Protein AF-A0A922ITF0-F1 (afdb_monomer_lite)

Radius of gyration: 29.19 Å; chains: 1; bounding box: 69×50×88 Å

Secondary structure (DSSP, 8-state):
---------------------HHHHHHHHHHHHHHHHHHT-HHHHHHHHHHHHHHHHTTSS------HHHHHHHHHHHHHHHHHHHHHHHHHHHHHHHHHHHHPPP-TT--GGG----BTTT--TT-TT-B--TT-SS-BBTT--EEE--TTS-TTSHHHHHHHHHGGGHHHHGGG-TT-S-EEEE-TTS-EEEESB-----SSS----GGGSGGG--SSTHHHHHHHHHHHHHHHT--TT-EE--EE---STT--S-EE---S-TTS----SS-EE--HHHHHHHHHHHHT----S---HHHHHHHHHHHHHHHHHSS-TTTTTT---EEEEEEE-TT----HHHHHHHHHT-TTEEEEEEEEES--TTHHHHHHHHHHHT-EEEEEE-TTSSTTT-TTS-S----------GGG--

Foldseek 3Di:
DDDDDDDDDDDDPPPPPVDDDVVNVVVVVVVVVVVVVQVVDPVSVVVVVVVVVVCVVVVVDDDDDDDPVVVVVVVVVVVVVLVVLQVVLQVQLLVVLLVLLQVDDQDPPDFLVPQDFAALQPDDLPPPQWDDDPLDLGTFRALGKHKYAAPPQDSGDSVNSSCSVSCRCVSVRVVVSVSDPKDWDQDPSQMIIIPRRHRADDPDRDRDTPCPALQNFDCFDLNLVVVLVVVLVVLVPDDQLDWDWDWDADADPVGPAIDTQAAPDPPDDDPDPAIDGSDPVVSVRSSNSSVRDGDHDDDDLLRHLVVVLVRLVCLLPDPPPPSNVPCQAAEAEARGEPPDDPDPSNLCSLQVRPPGYEYEYEYEGDDDPCQVVVQVSCVVSNYGYDYDYSPPRPCRPPVRNPDDDDDDDDRDNCNVVD

Sequence (418 aa):
MYSRFSIVILFGFVLSLSHLDVEGINNLQNAKQFFKNILHNTAKKSAFVNVYELELTRHSVSLEQFNLSSEVFNYAGRIGRIIKTMENSLKMLVSWTEEEVSKYSWNPKLKPDITKYNDLRELKLGDKRLVDTPGFHFKIMPNKSGVHLPVEVYNGDSTVFHTLRWTDVLDSIFPTEPNLHFTYFASLTGILRVYPAFPWRKQNVDMFDVRRRSWSGSMTGQSLKLANLSAQKLIEALDVDDYFTVAHFPGAKDHVAPMIVTANNESEPICFNSFVQATRRNKMRLFYDLSTLKARGYSDFPASLKFAYEMFRNLTGSERGDRGKELRNKILVLMTDNAFVFDESVLSQLKQQKSNITTFIYSLGEPVGAAYEHKMKACATNDYYQYLPTVGAVSNLMKGTGLMVSISMPVYNRTVSR

Organism: Schistosoma haematobium (NCBI:txid6185)

InterPro domains:
  IPR002035 von Willebrand factor, type A [PS50234] (216-407)
  IPR013608 VWA N-terminal [PF08399] (128-200)
  IPR036465 von Willebrand factor A-like domain superfamily [G3DSA:3.40.50.410] (215-400)
  IPR036465 von Willebrand factor A-like domain superfamily [SSF53300] (216-390)
  IPR051173 Voltage-dependent calcium channel subunit alpha-2/delta [PTHR10166] (132-414)

Structure (mmCIF, N/CA/C/O backbone):
data_AF-A0A922ITF0-F1
#
_entry.id   AF-A0A922ITF0-F1
#
loop_
_atom_site.group_PDB
_atom_site.id
_atom_site.type_symbol
_atom_site.label_atom_id
_atom_site.label_alt_id
_atom_site.label_comp_id
_atom_site.label_asym_id
_atom_site.label_entity_id
_atom_site.label_seq_id
_atom_site.pdbx_PDB_ins_code
_atom_site.Cartn_x
_atom_site.Cartn_y
_atom_site.Cartn_z
_atom_site.occupancy
_atom_site.B_iso_or_equiv
_atom_site.auth_seq_id
_atom_site.auth_comp_id
_atom_site.auth_asym_id
_atom_site.auth_atom_id
_atom_site.pdbx_PDB_model_num
ATOM 1 N N . MET A 1 1 ? -17.018 22.838 39.646 1.00 33.62 1 MET A N 1
ATOM 2 C CA . MET A 1 1 ? -17.256 21.382 39.755 1.00 33.62 1 MET A CA 1
ATOM 3 C C . MET A 1 1 ? -15.890 20.705 39.697 1.00 33.62 1 MET A C 1
ATOM 5 O O . MET A 1 1 ? -15.291 20.642 38.634 1.00 33.62 1 MET A O 1
ATOM 9 N N . TYR A 1 2 ? -15.321 20.369 40.858 1.00 31.31 2 TYR A N 1
ATOM 10 C CA . TYR A 1 2 ? -13.984 19.774 40.965 1.00 31.31 2 TYR A CA 1
ATOM 11 C C . TYR A 1 2 ? -14.045 18.304 40.531 1.00 31.31 2 TYR A C 1
ATOM 13 O O . TYR A 1 2 ? -14.678 17.495 41.207 1.00 31.31 2 TYR A O 1
ATOM 21 N N . SER A 1 3 ? -13.397 17.959 39.416 1.00 27.06 3 SER A N 1
ATOM 22 C CA . SER A 1 3 ? -13.215 16.562 39.010 1.00 27.06 3 SER A CA 1
ATOM 23 C C . SER A 1 3 ? -12.157 15.924 39.908 1.00 27.06 3 SER A C 1
ATOM 25 O O . SER A 1 3 ? -10.962 16.179 39.759 1.00 27.06 3 SER A O 1
ATOM 27 N N . ARG A 1 4 ? -12.603 15.134 40.889 1.00 26.62 4 ARG A N 1
ATOM 28 C CA . ARG A 1 4 ? -11.732 14.264 41.683 1.00 26.62 4 ARG A CA 1
ATOM 29 C C . ARG A 1 4 ? -11.349 13.067 40.816 1.00 26.62 4 ARG A C 1
ATOM 31 O O . ARG A 1 4 ? -12.192 12.221 40.537 1.00 26.62 4 ARG A O 1
ATOM 38 N N . PHE A 1 5 ? -10.090 12.995 40.401 1.00 24.55 5 PHE A N 1
ATOM 39 C CA . PHE A 1 5 ? -9.527 11.784 39.810 1.00 24.55 5 PHE A CA 1
ATOM 40 C C . PHE A 1 5 ? -9.002 10.882 40.928 1.00 24.55 5 PHE A C 1
ATOM 42 O O . PHE A 1 5 ? -8.185 11.309 41.742 1.00 24.55 5 PHE A O 1
ATOM 49 N N . SER A 1 6 ? -9.459 9.634 40.964 1.00 22.80 6 SER A N 1
ATOM 50 C CA . SER A 1 6 ? -8.854 8.577 41.773 1.00 22.80 6 SER A CA 1
ATOM 51 C C . SER A 1 6 ? -7.920 7.772 40.874 1.00 22.80 6 SER A C 1
ATOM 53 O O . SER A 1 6 ? -8.376 7.067 39.978 1.00 22.80 6 SER A O 1
ATOM 55 N N . ILE A 1 7 ? -6.612 7.917 41.087 1.00 26.48 7 ILE A N 1
ATOM 56 C CA . ILE A 1 7 ? -5.571 7.158 40.387 1.00 26.48 7 ILE A CA 1
ATOM 57 C C . ILE A 1 7 ? -5.140 6.005 41.294 1.00 26.48 7 ILE A C 1
ATOM 59 O O . ILE A 1 7 ? -4.755 6.222 42.441 1.00 26.48 7 ILE A O 1
ATOM 63 N N . VAL A 1 8 ? -5.176 4.782 40.766 1.00 22.44 8 VAL A N 1
ATOM 64 C CA . VAL A 1 8 ? -4.516 3.619 41.367 1.00 22.44 8 VAL A CA 1
ATOM 65 C C . VAL A 1 8 ? -3.136 3.504 40.724 1.00 22.44 8 VAL A C 1
ATOM 67 O O . VAL A 1 8 ? -3.029 3.205 39.537 1.00 22.44 8 VAL A O 1
ATOM 70 N N . ILE A 1 9 ? -2.080 3.772 41.493 1.00 28.66 9 ILE A N 1
ATOM 71 C CA . ILE A 1 9 ? -0.692 3.582 41.057 1.00 28.66 9 ILE A CA 1
ATOM 72 C C . ILE A 1 9 ? -0.258 2.179 41.491 1.00 28.66 9 ILE A C 1
ATOM 74 O O . ILE A 1 9 ? -0.107 1.906 42.681 1.00 28.66 9 ILE A O 1
ATOM 78 N N . LEU A 1 10 ? -0.070 1.283 40.523 1.00 24.72 10 LEU A N 1
ATOM 79 C CA . LEU A 1 10 ? 0.591 -0.005 40.728 1.00 24.72 10 LEU A CA 1
ATOM 80 C C . LEU A 1 10 ? 2.107 0.207 40.634 1.00 24.72 10 LEU A C 1
ATOM 82 O O . LEU A 1 10 ? 2.616 0.539 39.566 1.00 24.72 10 LEU A O 1
ATOM 86 N N . PHE A 1 11 ? 2.838 0.001 41.732 1.00 29.38 11 PHE A N 1
ATOM 87 C CA . PHE A 1 11 ? 4.298 -0.094 41.683 1.00 29.38 11 PHE A CA 1
ATOM 88 C C . PHE A 1 11 ? 4.696 -1.440 41.069 1.00 29.38 11 PHE A C 1
ATOM 90 O O . PHE A 1 11 ? 4.536 -2.492 41.687 1.00 29.38 11 PHE A O 1
ATOM 97 N N . GLY A 1 12 ? 5.224 -1.408 39.848 1.00 28.02 12 GLY A N 1
ATOM 98 C CA . GLY A 1 12 ? 6.052 -2.482 39.314 1.00 28.02 12 GLY A CA 1
ATOM 99 C C . GLY A 1 12 ? 7.517 -2.134 39.550 1.00 28.02 12 GLY A C 1
ATOM 100 O O . GLY A 1 12 ? 7.983 -1.116 39.047 1.00 28.02 12 GLY A O 1
ATOM 101 N N . PHE A 1 13 ? 8.251 -2.963 40.294 1.00 29.94 13 PHE A N 1
ATOM 102 C CA . PHE A 1 13 ? 9.713 -2.929 40.253 1.00 29.94 13 PHE A CA 1
ATOM 103 C C . PHE A 1 13 ? 10.143 -3.332 38.840 1.00 29.94 13 PHE A C 1
ATOM 105 O O . PHE A 1 13 ? 10.122 -4.512 38.491 1.00 29.94 13 PHE A O 1
ATOM 112 N N . VAL A 1 14 ? 10.505 -2.357 38.009 1.00 31.58 14 VAL A N 1
ATOM 113 C CA . VAL A 1 14 ? 11.222 -2.627 36.764 1.00 31.58 14 VAL A CA 1
ATOM 114 C C . VAL A 1 14 ? 12.692 -2.750 37.138 1.00 31.58 14 VAL A C 1
ATOM 116 O O . VAL A 1 14 ? 13.428 -1.769 37.164 1.00 31.58 14 VAL A O 1
ATOM 119 N N . LEU A 1 15 ? 13.123 -3.969 37.464 1.00 32.25 15 LEU A N 1
ATOM 120 C CA . LEU A 1 15 ? 14.534 -4.305 37.319 1.00 32.25 15 LEU A CA 1
ATOM 121 C C . LEU A 1 15 ? 14.836 -4.191 35.825 1.00 32.25 15 LEU A C 1
ATOM 123 O O . LEU A 1 15 ? 14.267 -4.929 35.020 1.00 32.25 15 LEU A O 1
ATOM 127 N N . SER A 1 16 ? 15.671 -3.221 35.458 1.00 29.27 16 SER A N 1
ATOM 128 C CA . SER A 1 16 ? 16.221 -3.084 34.112 1.00 29.27 16 SER A CA 1
ATOM 129 C C . SER A 1 16 ? 16.938 -4.384 33.735 1.00 29.27 16 SER A C 1
ATOM 131 O O . SER A 1 16 ? 18.102 -4.585 34.067 1.00 29.27 16 SER A O 1
ATOM 133 N N . LEU A 1 17 ? 16.227 -5.278 33.056 1.00 34.56 17 LEU A N 1
ATOM 134 C CA . LEU A 1 17 ? 16.750 -6.509 32.477 1.00 34.56 17 LEU A CA 1
ATOM 135 C C . LEU A 1 17 ? 16.783 -6.313 30.965 1.00 34.56 17 LEU A C 1
ATOM 137 O O . LEU A 1 17 ? 15.893 -6.744 30.238 1.00 34.56 17 LEU A O 1
ATOM 141 N N . SER A 1 18 ? 17.808 -5.608 30.497 1.00 29.61 18 SER A N 1
ATOM 142 C CA . SER A 1 18 ? 18.040 -5.320 29.079 1.00 29.61 18 SER A CA 1
ATOM 143 C C . SER A 1 18 ? 18.522 -6.528 28.260 1.00 29.61 18 SER A C 1
ATOM 145 O O . SER A 1 18 ? 18.831 -6.364 27.087 1.00 29.61 18 SER A O 1
ATOM 147 N N . HIS A 1 19 ? 18.522 -7.743 28.813 1.00 37.09 19 HIS A N 1
ATOM 148 C CA . HIS A 1 19 ? 18.732 -8.989 28.074 1.00 37.09 19 HIS A CA 1
ATOM 149 C C . HIS A 1 19 ? 17.985 -10.132 28.769 1.00 37.09 19 HIS A C 1
ATOM 151 O O . HIS A 1 19 ? 18.370 -10.550 29.858 1.00 37.09 19 HIS A O 1
ATOM 157 N N . LEU A 1 20 ? 16.916 -10.649 28.159 1.00 31.53 20 LEU A N 1
ATOM 158 C CA . LEU A 1 20 ? 16.281 -11.892 28.604 1.00 31.53 20 LEU A CA 1
ATOM 159 C C . LEU A 1 20 ? 16.234 -12.873 27.430 1.00 31.53 20 LEU A C 1
ATOM 161 O O . LEU A 1 20 ? 15.330 -12.822 26.599 1.00 31.53 20 LEU A O 1
ATOM 165 N N . ASP A 1 21 ? 17.221 -13.767 27.404 1.00 39.00 21 ASP A N 1
ATOM 166 C CA . ASP A 1 21 ? 17.110 -15.092 26.790 1.00 39.00 21 ASP A CA 1
ATOM 167 C C . ASP A 1 21 ? 16.153 -15.984 27.610 1.00 39.00 21 ASP A C 1
ATOM 169 O O . ASP A 1 21 ? 15.604 -15.569 28.633 1.00 39.00 21 ASP A O 1
ATOM 173 N N . VAL A 1 22 ? 15.949 -17.234 27.182 1.00 42.09 22 VAL A N 1
ATOM 174 C CA . VAL A 1 22 ? 15.086 -18.242 27.837 1.00 42.09 22 VAL A CA 1
ATOM 175 C C . VAL A 1 22 ? 15.383 -18.408 29.345 1.00 42.09 22 VAL A C 1
ATOM 177 O O . VAL A 1 22 ? 14.461 -18.631 30.131 1.00 42.09 22 VAL A O 1
ATOM 180 N N . GLU A 1 23 ? 16.630 -18.207 29.787 1.00 44.50 23 GLU A N 1
ATOM 181 C CA . GLU A 1 23 ? 17.010 -18.173 31.214 1.00 44.50 23 GLU A CA 1
ATOM 182 C C . GLU A 1 23 ? 16.363 -17.018 31.994 1.00 44.50 23 GLU A C 1
ATOM 184 O O . GLU A 1 23 ? 16.032 -17.141 33.174 1.00 44.50 23 GLU A O 1
ATOM 189 N N . GLY A 1 24 ? 16.110 -15.902 31.321 1.00 44.53 24 GLY A N 1
ATOM 190 C CA . GLY A 1 24 ? 15.477 -14.719 31.869 1.00 44.53 24 GLY A CA 1
ATOM 191 C C . GLY A 1 24 ? 14.025 -14.919 32.302 1.00 44.53 24 GLY A C 1
ATOM 192 O O . GLY A 1 24 ? 13.599 -14.392 33.331 1.00 44.53 24 GLY A O 1
ATOM 193 N N . ILE A 1 25 ? 13.268 -15.727 31.556 1.00 45.41 25 ILE A N 1
ATOM 194 C CA . ILE A 1 25 ? 11.875 -16.066 31.885 1.00 45.41 25 ILE A CA 1
ATOM 195 C C . ILE A 1 25 ? 11.827 -16.958 33.133 1.00 45.41 25 ILE A C 1
ATOM 197 O O . ILE A 1 25 ? 10.998 -16.730 34.019 1.00 45.41 25 ILE A O 1
ATOM 201 N N . ASN A 1 26 ? 12.755 -17.914 33.245 1.00 50.91 26 ASN A N 1
ATOM 202 C CA . ASN A 1 26 ? 12.909 -18.745 34.440 1.00 50.91 26 ASN A CA 1
ATOM 203 C C . ASN A 1 26 ? 13.316 -17.899 35.654 1.00 50.91 26 ASN A C 1
ATOM 205 O O . ASN A 1 26 ? 12.742 -18.053 36.730 1.00 50.91 26 ASN A O 1
ATOM 209 N N . ASN A 1 27 ? 14.220 -16.932 35.479 1.00 52.28 27 ASN A N 1
ATOM 210 C CA . ASN A 1 27 ? 14.592 -15.988 36.534 1.00 52.28 27 ASN A CA 1
ATOM 211 C C . ASN A 1 27 ? 13.425 -15.093 36.970 1.00 52.28 27 ASN A C 1
ATOM 213 O O . ASN A 1 27 ? 13.266 -14.842 38.164 1.00 52.28 27 ASN A O 1
ATOM 217 N N . LEU A 1 28 ? 12.559 -14.669 36.047 1.00 51.00 28 LEU A N 1
ATOM 218 C CA . LEU A 1 28 ? 11.368 -13.881 36.372 1.00 51.00 28 LEU A CA 1
ATOM 219 C C . LEU A 1 28 ? 10.334 -14.703 37.158 1.00 51.00 28 LEU A C 1
ATOM 221 O O . LEU A 1 28 ? 9.735 -14.209 38.115 1.00 51.00 28 LEU A O 1
ATOM 225 N N . GLN A 1 29 ? 10.133 -15.969 36.778 1.00 59.84 29 GLN A N 1
ATOM 226 C CA . GLN A 1 29 ? 9.274 -16.897 37.518 1.00 59.84 29 GLN A CA 1
ATOM 227 C C . GLN A 1 29 ? 9.842 -17.203 38.909 1.00 59.84 29 GLN A C 1
ATOM 229 O O . GLN A 1 29 ? 9.097 -17.165 39.890 1.00 59.84 29 GLN A O 1
ATOM 234 N N . ASN A 1 30 ? 11.157 -17.406 39.014 1.00 62.47 30 ASN A N 1
ATOM 235 C CA . ASN A 1 30 ? 11.858 -17.614 40.280 1.00 62.47 30 ASN A CA 1
ATOM 236 C C . ASN A 1 30 ? 11.772 -16.379 41.184 1.00 62.47 30 ASN A C 1
ATOM 238 O O . ASN A 1 30 ? 11.460 -16.511 42.366 1.00 62.47 30 ASN A O 1
ATOM 242 N N . ALA A 1 31 ? 11.951 -15.176 40.634 1.00 60.47 31 ALA A N 1
ATOM 243 C CA . ALA A 1 31 ? 11.792 -13.921 41.362 1.00 60.47 31 ALA A CA 1
ATOM 244 C C . ALA A 1 31 ? 10.346 -13.729 41.838 1.00 60.47 31 ALA A C 1
ATOM 246 O O . ALA A 1 31 ? 10.104 -13.410 43.002 1.00 60.47 31 ALA A O 1
ATOM 247 N N . LYS A 1 32 ? 9.360 -13.998 40.974 1.00 66.00 32 LYS A N 1
ATOM 248 C CA . LYS A 1 32 ? 7.939 -13.954 41.340 1.00 66.00 32 LYS A CA 1
ATOM 249 C C . LYS A 1 32 ? 7.630 -14.912 42.490 1.00 66.00 32 LYS A C 1
ATOM 251 O O . LYS A 1 32 ? 6.932 -14.530 43.428 1.00 66.00 32 LYS A O 1
ATOM 256 N N . GLN A 1 33 ? 8.162 -16.131 42.442 1.00 71.62 33 GLN A N 1
ATOM 257 C CA . GLN A 1 33 ? 7.977 -17.129 43.492 1.00 71.62 33 GLN A CA 1
ATOM 258 C C . GLN A 1 33 ? 8.693 -16.730 44.793 1.00 71.62 33 GLN A C 1
ATOM 260 O O . GLN A 1 33 ? 8.125 -16.863 45.877 1.00 71.62 33 GLN A O 1
ATOM 265 N N . PHE A 1 34 ? 9.899 -16.174 44.689 1.00 71.75 34 PHE A N 1
ATOM 266 C CA . PHE A 1 34 ? 10.679 -15.640 45.804 1.00 71.75 34 PHE A CA 1
ATOM 267 C C . PHE A 1 34 ? 9.934 -14.517 46.535 1.00 71.75 34 PHE A C 1
ATOM 269 O O . PHE A 1 34 ? 9.692 -14.617 47.739 1.00 71.75 34 PHE A O 1
ATOM 276 N N . PHE A 1 35 ? 9.474 -13.492 45.812 1.00 71.62 35 PHE A N 1
ATOM 277 C CA . PHE A 1 35 ? 8.723 -12.388 46.411 1.00 71.62 35 PHE A CA 1
ATOM 278 C C . PHE A 1 35 ? 7.369 -12.838 46.955 1.00 71.62 35 PHE A C 1
ATOM 280 O O . PHE A 1 35 ? 6.969 -12.392 48.028 1.00 71.62 35 PHE A O 1
ATOM 287 N N . LYS A 1 36 ? 6.690 -13.778 46.287 1.00 75.75 36 LYS A N 1
ATOM 288 C CA . LYS A 1 36 ? 5.457 -14.382 46.809 1.00 75.75 36 LYS A CA 1
ATOM 289 C C . LYS A 1 36 ? 5.698 -15.073 48.157 1.00 75.75 36 LYS A C 1
ATOM 291 O O . LYS A 1 36 ? 4.909 -14.885 49.076 1.00 75.75 36 LYS A O 1
ATOM 296 N N . ASN A 1 37 ? 6.805 -15.801 48.307 1.00 77.38 37 ASN A N 1
ATOM 297 C CA . ASN A 1 37 ? 7.174 -16.474 49.558 1.00 77.38 37 ASN A CA 1
ATOM 298 C C . ASN A 1 37 ? 7.566 -15.500 50.684 1.00 77.38 37 ASN A C 1
ATOM 300 O O . ASN A 1 37 ? 7.307 -15.785 51.854 1.00 77.38 37 ASN A O 1
ATOM 304 N N . ILE A 1 38 ? 8.188 -14.366 50.350 1.00 74.62 38 ILE A N 1
ATOM 305 C CA . ILE A 1 38 ? 8.558 -13.325 51.324 1.00 74.62 38 ILE A CA 1
ATOM 306 C C . ILE A 1 38 ? 7.328 -12.544 51.787 1.00 74.62 38 ILE A C 1
ATOM 308 O O . ILE A 1 38 ? 7.140 -12.351 52.986 1.00 74.62 38 ILE A O 1
ATOM 312 N N . LEU A 1 39 ? 6.471 -12.125 50.855 1.00 73.38 39 LEU A N 1
ATOM 313 C CA . LEU A 1 39 ? 5.319 -11.266 51.144 1.00 73.38 39 LEU A CA 1
ATOM 314 C C . LEU A 1 39 ? 4.189 -11.995 51.886 1.00 73.38 39 LEU A C 1
ATOM 316 O O . LEU A 1 39 ? 3.387 -11.340 52.546 1.00 73.38 39 LEU A O 1
ATOM 320 N N . HIS A 1 40 ? 4.135 -13.329 51.812 1.00 78.19 40 HIS A N 1
ATOM 321 C CA . HIS A 1 40 ? 3.117 -14.140 52.489 1.00 78.19 40 HIS A CA 1
ATOM 322 C C . HIS A 1 40 ? 3.389 -14.343 53.995 1.00 78.19 40 HIS A C 1
ATOM 324 O O . HIS A 1 40 ? 2.491 -14.747 54.734 1.00 78.19 40 HIS A O 1
ATOM 330 N N . ASN A 1 41 ? 4.609 -14.079 54.476 1.00 83.25 41 ASN A N 1
ATOM 331 C CA . ASN A 1 41 ? 4.985 -14.249 55.881 1.00 83.25 41 ASN A CA 1
ATOM 332 C C . ASN A 1 41 ? 5.424 -12.904 56.479 1.00 83.25 41 ASN A C 1
ATOM 334 O O . ASN A 1 41 ? 6.420 -12.319 56.058 1.00 83.25 41 ASN A O 1
ATOM 338 N N . THR A 1 42 ? 4.705 -12.434 57.496 1.00 79.25 42 THR A N 1
ATOM 339 C CA . THR A 1 42 ? 4.935 -11.143 58.163 1.00 79.25 42 THR A CA 1
ATOM 340 C C . THR A 1 42 ? 6.335 -11.005 58.765 1.00 79.25 42 THR A C 1
ATOM 342 O O . THR A 1 42 ? 6.926 -9.932 58.654 1.00 79.25 42 THR A O 1
ATOM 345 N N . ALA A 1 43 ? 6.915 -12.077 59.315 1.00 80.38 43 ALA A N 1
ATOM 346 C CA . ALA A 1 43 ? 8.278 -12.057 59.852 1.00 80.38 43 ALA A CA 1
ATOM 347 C C . ALA A 1 43 ? 9.332 -11.940 58.737 1.00 80.38 43 ALA A C 1
ATOM 349 O O . ALA A 1 43 ? 10.275 -11.157 58.847 1.00 80.38 43 ALA A O 1
ATOM 350 N N . LYS A 1 44 ? 9.142 -12.657 57.620 1.00 76.69 44 LYS A N 1
ATOM 351 C CA . LYS A 1 44 ? 10.038 -12.570 56.450 1.00 76.69 44 LYS A CA 1
ATOM 352 C C . LYS A 1 44 ? 9.942 -11.216 55.756 1.00 76.69 44 LYS A C 1
ATOM 354 O O . LYS A 1 44 ? 10.962 -10.671 55.345 1.00 76.69 44 LYS A O 1
ATOM 359 N N . LYS A 1 45 ? 8.735 -10.653 55.667 1.00 78.44 45 LYS A N 1
ATOM 360 C CA . LYS A 1 45 ? 8.506 -9.296 55.165 1.00 78.44 45 LYS A CA 1
ATOM 361 C C . LYS A 1 45 ? 9.245 -8.262 56.016 1.00 78.44 45 LYS A C 1
ATOM 363 O O . LYS A 1 45 ? 9.935 -7.421 55.455 1.00 78.44 45 LYS A O 1
ATOM 368 N N . SER A 1 46 ? 9.142 -8.345 57.344 1.00 80.00 46 SER A N 1
ATOM 369 C CA . SER A 1 46 ? 9.852 -7.426 58.244 1.00 80.00 46 SER A CA 1
ATOM 370 C C . SER A 1 46 ? 11.371 -7.555 58.117 1.00 80.00 46 SER A C 1
ATOM 372 O O . SER A 1 46 ? 12.059 -6.545 58.050 1.00 80.00 46 SER A O 1
ATOM 374 N N . ALA A 1 47 ? 11.898 -8.780 58.020 1.00 80.62 47 ALA A N 1
ATOM 375 C CA . ALA A 1 47 ? 13.327 -9.002 57.805 1.00 80.62 47 ALA A CA 1
ATOM 376 C C . ALA A 1 47 ? 13.809 -8.420 56.464 1.00 80.62 47 ALA A C 1
ATOM 378 O O . ALA A 1 47 ? 14.867 -7.801 56.409 1.00 80.62 47 ALA A O 1
ATOM 379 N N . PHE A 1 48 ? 13.019 -8.569 55.396 1.00 81.06 48 PHE A N 1
ATOM 380 C CA . PHE A 1 48 ? 13.326 -7.994 54.086 1.00 81.06 48 PHE A CA 1
ATOM 381 C C . PHE A 1 48 ? 13.340 -6.460 54.110 1.00 81.06 48 PHE A C 1
ATOM 383 O O . PHE A 1 48 ? 14.260 -5.859 53.564 1.00 81.06 48 PHE A O 1
ATOM 390 N N . VAL A 1 49 ? 12.358 -5.831 54.766 1.00 80.56 49 VAL A N 1
ATOM 391 C CA . VAL A 1 49 ? 12.314 -4.367 54.928 1.00 80.56 49 VAL A CA 1
ATOM 392 C C . VAL A 1 49 ? 13.548 -3.870 55.680 1.00 80.56 49 VAL A C 1
ATOM 394 O O . VAL A 1 49 ? 14.203 -2.953 55.200 1.00 80.56 49 VAL A O 1
ATOM 397 N N . ASN A 1 50 ? 13.934 -4.531 56.774 1.00 83.31 50 ASN A N 1
ATOM 398 C CA . ASN A 1 50 ? 15.116 -4.142 57.547 1.00 83.31 50 ASN A CA 1
ATOM 399 C C . ASN A 1 50 ? 16.410 -4.238 56.724 1.00 83.31 50 ASN A C 1
ATOM 401 O O . ASN A 1 50 ? 17.271 -3.370 56.82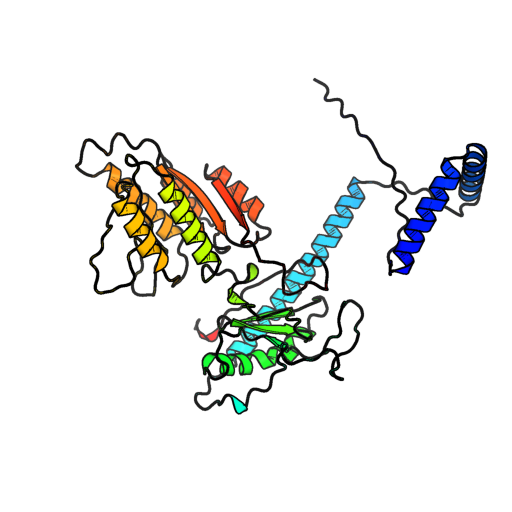7 1.00 83.31 50 ASN A O 1
ATOM 405 N N . VAL A 1 51 ? 16.556 -5.277 55.893 1.00 81.19 51 VAL A N 1
ATOM 406 C CA . VAL A 1 51 ? 17.703 -5.406 54.978 1.00 81.19 51 VAL A CA 1
ATOM 407 C C . VAL A 1 51 ? 17.673 -4.304 53.920 1.00 81.19 51 VAL A C 1
ATOM 409 O O . VAL A 1 51 ? 18.698 -3.691 53.655 1.00 81.19 51 VAL A O 1
ATOM 412 N N . TYR A 1 52 ? 16.508 -4.011 53.346 1.00 78.00 52 TYR A N 1
ATOM 413 C CA . TYR A 1 52 ? 16.365 -2.955 52.346 1.00 78.00 52 TYR A CA 1
ATOM 414 C C . TYR A 1 52 ? 16.705 -1.568 52.916 1.00 78.00 52 TYR A C 1
ATOM 416 O O . TYR A 1 52 ? 17.448 -0.811 52.297 1.00 78.00 52 TYR A O 1
ATOM 424 N N . GLU A 1 53 ? 16.229 -1.254 54.122 1.00 81.25 53 GLU A N 1
ATOM 425 C CA . GLU A 1 53 ? 16.575 -0.022 54.838 1.00 81.25 53 GLU A CA 1
ATOM 426 C C . GLU A 1 53 ? 18.073 0.048 55.163 1.00 81.25 53 GLU A C 1
ATOM 428 O O . GLU A 1 53 ? 18.701 1.088 54.961 1.00 81.25 53 GLU A O 1
ATOM 433 N N . LEU A 1 54 ? 18.680 -1.066 55.584 1.00 82.62 54 LEU A N 1
ATOM 434 C CA . LEU A 1 54 ? 20.121 -1.147 55.826 1.00 82.62 54 LEU A CA 1
ATOM 435 C C . LEU A 1 54 ? 20.926 -0.852 54.548 1.00 82.62 54 LEU A C 1
ATOM 437 O O . LEU A 1 54 ? 21.875 -0.071 54.584 1.00 82.62 54 LEU A O 1
ATOM 441 N N . GLU A 1 55 ? 20.534 -1.417 53.410 1.00 77.88 55 GLU A N 1
ATOM 442 C CA . GLU A 1 55 ? 21.213 -1.197 52.127 1.00 77.88 55 GLU A CA 1
ATOM 443 C C . GLU A 1 55 ? 21.025 0.235 51.587 1.00 77.88 55 GLU A C 1
ATOM 445 O O . GLU A 1 55 ? 21.951 0.788 50.984 1.00 77.88 55 GLU A O 1
ATOM 450 N N . LEU A 1 56 ? 19.891 0.885 51.888 1.00 76.94 56 LEU A N 1
ATOM 451 C CA . LEU A 1 56 ? 19.697 2.321 51.646 1.00 76.94 56 LEU A CA 1
ATOM 452 C C . LEU A 1 56 ? 20.657 3.166 52.496 1.00 76.94 56 LEU A C 1
ATOM 454 O O . LEU A 1 56 ? 21.301 4.075 51.975 1.00 76.94 56 LEU A O 1
ATOM 458 N N . THR A 1 57 ? 20.814 2.852 53.789 1.00 82.25 57 THR A N 1
ATOM 459 C CA . THR A 1 57 ? 21.752 3.590 54.662 1.00 82.25 57 THR A CA 1
ATOM 460 C C . THR A 1 57 ? 23.216 3.391 54.262 1.00 82.25 57 THR A C 1
ATOM 462 O O . THR A 1 57 ? 24.024 4.317 54.353 1.00 82.25 57 THR A O 1
ATOM 465 N N . ARG A 1 58 ? 23.559 2.208 53.740 1.00 84.75 58 ARG A N 1
ATOM 466 C CA . ARG A 1 58 ? 24.890 1.884 53.205 1.00 84.75 58 ARG A CA 1
ATOM 467 C C . ARG A 1 58 ? 25.179 2.507 51.839 1.00 84.75 58 ARG A C 1
ATOM 469 O O . ARG A 1 58 ? 26.268 2.290 51.318 1.00 84.75 58 ARG A O 1
ATOM 476 N N . HIS A 1 59 ? 24.234 3.250 51.253 1.00 74.88 59 HIS A N 1
ATOM 477 C CA . HIS A 1 59 ? 24.337 3.818 49.902 1.00 74.88 59 HIS A CA 1
ATOM 478 C C . HIS A 1 59 ? 24.626 2.764 48.814 1.00 74.88 59 HIS A C 1
ATOM 480 O O . HIS A 1 59 ? 25.140 3.086 47.747 1.00 74.88 59 HIS A O 1
ATOM 486 N N . SER A 1 60 ? 24.296 1.496 49.077 1.00 72.62 60 SER A N 1
ATOM 487 C CA . SER A 1 60 ? 24.458 0.398 48.112 1.00 72.62 60 SER A CA 1
ATOM 488 C C . SER A 1 60 ? 23.290 0.343 47.120 1.00 72.62 60 SER A C 1
ATOM 490 O O . SER A 1 60 ? 23.397 -0.265 46.057 1.00 72.62 60 SER A O 1
ATOM 492 N N . VAL A 1 61 ? 22.186 1.027 47.445 1.00 72.69 61 VAL A N 1
ATOM 493 C CA . VAL A 1 61 ? 21.017 1.241 46.588 1.00 72.69 61 VAL A CA 1
ATOM 494 C C . VAL A 1 61 ? 20.603 2.711 46.682 1.00 72.69 61 VAL A C 1
ATOM 496 O O . VAL A 1 61 ? 20.521 3.261 47.779 1.00 72.69 61 VAL A O 1
ATOM 499 N N . SER A 1 62 ? 20.325 3.348 45.542 1.00 73.94 62 SER A N 1
ATOM 500 C CA . SER A 1 62 ? 19.794 4.712 45.469 1.00 73.94 62 SER A CA 1
ATOM 501 C C . SER A 1 62 ? 18.301 4.705 45.130 1.00 73.94 62 SER A C 1
ATOM 503 O O . SER A 1 62 ? 17.822 3.908 44.322 1.00 73.94 62 SER A O 1
ATOM 505 N N . LEU A 1 63 ? 17.551 5.613 45.755 1.00 72.75 63 LEU A N 1
ATOM 506 C CA . LEU A 1 63 ? 16.173 5.912 45.373 1.00 72.75 63 LEU A CA 1
ATOM 507 C C . LEU A 1 63 ? 16.189 7.074 44.385 1.00 72.75 63 LEU A C 1
ATOM 509 O O . LEU A 1 63 ? 16.453 8.214 44.763 1.00 72.75 63 LEU A O 1
ATOM 513 N N . GLU A 1 64 ? 15.895 6.784 43.123 1.00 78.00 64 GLU A N 1
ATOM 514 C CA . GLU A 1 64 ? 15.738 7.808 42.096 1.00 78.00 64 GLU A CA 1
ATOM 515 C C . GLU A 1 64 ? 14.268 8.201 41.950 1.00 78.00 64 GLU A C 1
ATOM 517 O O . GLU A 1 64 ? 13.362 7.362 41.939 1.00 78.00 64 GLU A O 1
ATOM 522 N N . GLN A 1 65 ? 14.015 9.502 41.829 1.00 72.50 65 GLN A N 1
ATOM 523 C CA . GLN A 1 65 ? 12.674 10.003 41.578 1.00 72.50 65 GLN A CA 1
ATOM 524 C C . GLN A 1 65 ? 12.326 9.824 40.096 1.00 72.50 65 GLN A C 1
ATOM 526 O O . GLN A 1 65 ? 12.902 10.471 39.224 1.00 72.50 65 GLN A O 1
ATOM 531 N N . PHE A 1 66 ? 11.337 8.980 39.804 1.00 79.31 66 PHE A N 1
ATOM 532 C CA . PHE A 1 66 ? 10.868 8.757 38.438 1.00 79.31 66 PHE A CA 1
ATOM 533 C C . PHE A 1 66 ? 9.888 9.858 38.005 1.00 79.31 66 PHE A C 1
ATOM 535 O O . PHE A 1 66 ? 8.703 9.836 38.351 1.00 79.31 66 PHE A O 1
ATOM 542 N N . ASN A 1 67 ? 10.371 10.844 37.245 1.00 80.06 67 ASN A N 1
ATOM 543 C CA . ASN A 1 67 ? 9.514 11.880 36.670 1.00 80.06 67 ASN A CA 1
ATOM 544 C C . ASN A 1 67 ? 8.901 11.404 35.344 1.00 80.06 67 ASN A C 1
ATOM 546 O O . ASN A 1 67 ? 9.533 11.478 34.289 1.00 80.06 67 ASN A O 1
ATOM 550 N N . LEU A 1 68 ? 7.633 10.984 35.400 1.00 71.88 68 LEU A N 1
ATOM 551 C CA . LEU A 1 68 ? 6.878 10.477 34.249 1.00 71.88 68 LEU A CA 1
ATOM 552 C C . LEU A 1 68 ? 6.916 11.428 33.040 1.00 71.88 68 LEU A C 1
ATOM 554 O O . LEU A 1 68 ? 7.096 10.978 31.912 1.00 71.88 68 LEU A O 1
ATOM 558 N N . SER A 1 69 ? 6.750 12.738 33.253 1.00 73.62 69 SER A N 1
ATOM 559 C CA . SER A 1 69 ? 6.656 13.699 32.146 1.00 73.62 69 SER A CA 1
ATOM 560 C C . SER A 1 69 ? 7.984 13.853 31.410 1.00 73.62 69 SER A C 1
ATOM 562 O O . SER A 1 69 ? 8.000 13.919 30.181 1.00 73.62 69 SER A O 1
ATOM 564 N N . SER A 1 70 ? 9.094 13.915 32.152 1.00 78.50 70 SER A N 1
ATOM 565 C CA . SER A 1 70 ? 10.429 14.016 31.557 1.00 78.50 70 SER A CA 1
ATOM 566 C C . SER A 1 70 ? 10.796 12.727 30.826 1.00 78.50 70 SER A C 1
ATOM 568 O O . SER A 1 70 ? 11.284 12.779 29.699 1.00 78.50 70 SER A O 1
ATOM 570 N N . GLU A 1 71 ? 10.471 11.573 31.410 1.00 78.62 71 GLU A N 1
ATOM 571 C CA . GLU A 1 71 ? 10.741 10.278 30.792 1.00 78.62 71 GLU A CA 1
ATOM 572 C C . GLU A 1 71 ? 9.955 10.073 29.500 1.00 78.62 71 GLU A C 1
ATOM 574 O O . GLU A 1 71 ? 10.545 9.749 28.472 1.00 78.62 71 GLU A O 1
ATOM 579 N N . VAL A 1 72 ? 8.646 10.343 29.489 1.00 72.12 72 VAL A N 1
ATOM 580 C CA . VAL A 1 72 ? 7.833 10.235 28.264 1.00 72.12 72 VAL A CA 1
ATOM 581 C C . VAL A 1 72 ? 8.381 11.139 27.157 1.00 72.12 72 VAL A C 1
ATOM 583 O O . VAL A 1 72 ? 8.485 10.703 26.009 1.00 72.12 72 VAL A O 1
ATOM 586 N N . PHE A 1 73 ? 8.792 12.367 27.489 1.00 78.38 73 PHE A N 1
ATOM 587 C CA . PHE A 1 73 ? 9.414 13.278 26.527 1.00 78.38 73 PHE A CA 1
ATOM 588 C C . PHE A 1 73 ? 10.749 12.729 25.996 1.00 78.38 73 PHE A C 1
ATOM 590 O O . PHE A 1 73 ? 10.992 12.736 24.787 1.00 78.38 73 PHE A O 1
ATOM 597 N N . ASN A 1 74 ? 11.589 12.177 26.874 1.00 76.25 74 ASN A N 1
ATOM 598 C CA . ASN A 1 74 ? 12.859 11.558 26.501 1.00 76.25 74 ASN A CA 1
ATOM 599 C C . ASN A 1 74 ? 12.658 10.327 25.602 1.00 76.25 74 ASN A C 1
ATOM 601 O O . ASN A 1 74 ? 13.364 10.178 24.600 1.00 76.25 74 ASN A O 1
ATOM 605 N N . TYR A 1 75 ? 11.682 9.467 25.909 1.00 73.12 75 TYR A N 1
ATOM 606 C CA . TYR A 1 75 ? 11.317 8.312 25.084 1.00 73.12 75 TYR A CA 1
ATOM 607 C C . TYR A 1 75 ? 10.800 8.735 23.711 1.00 73.12 75 TYR A C 1
ATOM 609 O O . TYR A 1 75 ? 11.285 8.228 22.697 1.00 73.12 75 TYR A O 1
ATOM 617 N N . ALA A 1 76 ? 9.877 9.699 23.659 1.00 70.06 76 ALA A N 1
ATOM 618 C CA . ALA A 1 76 ? 9.377 10.247 22.402 1.00 70.06 76 ALA A CA 1
ATOM 619 C C . ALA A 1 76 ? 10.524 10.825 21.555 1.00 70.06 76 ALA A C 1
ATOM 621 O O . ALA A 1 76 ? 10.623 10.533 20.364 1.00 70.06 76 ALA A O 1
ATOM 622 N N . GLY A 1 77 ? 11.454 11.556 22.179 1.00 77.38 77 GLY A N 1
ATOM 623 C CA . GLY A 1 77 ? 12.650 12.079 21.518 1.00 77.38 77 GLY A CA 1
ATOM 624 C C . GLY A 1 77 ? 13.619 10.994 21.029 1.00 77.38 77 GLY A C 1
ATOM 625 O O . GLY A 1 77 ? 14.266 11.165 19.995 1.00 77.38 77 GLY A O 1
ATOM 626 N N . ARG A 1 78 ? 13.736 9.858 21.731 1.00 77.25 78 ARG A N 1
ATOM 627 C CA . ARG A 1 78 ? 14.527 8.696 21.278 1.00 77.25 78 ARG A CA 1
ATOM 628 C C . ARG A 1 78 ? 13.893 8.036 20.052 1.00 77.25 78 ARG A C 1
ATOM 630 O O . ARG A 1 78 ? 14.588 7.833 19.060 1.00 77.25 78 ARG A O 1
ATOM 637 N N . ILE A 1 79 ? 12.586 7.770 20.088 1.00 74.44 79 ILE A N 1
ATOM 638 C CA . ILE A 1 79 ? 11.847 7.177 18.960 1.00 74.44 79 ILE A CA 1
ATOM 639 C C . ILE A 1 79 ? 11.883 8.108 17.744 1.00 74.44 79 ILE A C 1
ATOM 641 O O . ILE A 1 79 ? 12.176 7.663 16.636 1.00 74.44 79 ILE A O 1
ATOM 645 N N . GLY A 1 80 ? 11.662 9.410 17.952 1.00 75.81 80 GLY A N 1
ATOM 646 C CA . GLY A 1 80 ? 11.722 10.412 16.889 1.00 75.81 80 GLY A CA 1
ATOM 647 C C . GLY A 1 80 ? 13.079 10.441 16.183 1.00 75.81 80 GLY A C 1
ATOM 648 O O . GLY A 1 80 ? 13.126 10.492 14.955 1.00 75.81 80 GLY A O 1
ATOM 649 N N . ARG A 1 81 ? 14.186 10.321 16.931 1.00 85.88 81 ARG A N 1
ATOM 650 C CA . ARG A 1 81 ? 15.534 10.210 16.350 1.00 85.88 81 ARG A CA 1
ATOM 651 C C . ARG A 1 81 ? 15.709 8.947 15.512 1.00 85.88 81 ARG A C 1
ATOM 653 O O . ARG A 1 81 ? 16.243 9.045 14.416 1.00 85.88 81 ARG A O 1
ATOM 660 N N . ILE A 1 82 ? 15.229 7.795 15.984 1.00 82.69 82 ILE A N 1
ATOM 661 C CA . ILE A 1 82 ? 15.300 6.531 15.230 1.00 82.69 82 ILE A CA 1
ATOM 662 C C . ILE A 1 82 ? 14.559 6.668 13.897 1.00 82.69 82 ILE A C 1
ATOM 664 O O . ILE A 1 82 ? 15.141 6.414 12.845 1.00 82.69 82 ILE A O 1
ATOM 668 N N . ILE A 1 83 ? 13.310 7.144 13.930 1.00 80.00 83 ILE A N 1
ATOM 669 C CA . ILE A 1 83 ? 12.498 7.343 12.721 1.00 80.00 83 ILE A CA 1
ATOM 670 C C . ILE A 1 83 ? 13.188 8.321 11.769 1.00 80.00 83 ILE A C 1
ATOM 672 O O . ILE A 1 83 ? 13.242 8.069 10.567 1.00 80.00 83 ILE A O 1
ATOM 676 N N . LYS A 1 84 ? 13.761 9.412 12.294 1.00 85.00 84 LYS A N 1
ATOM 677 C CA . LYS A 1 84 ? 14.443 10.406 11.464 1.00 85.00 84 LYS A CA 1
ATOM 678 C C . LYS A 1 84 ? 15.695 9.848 10.790 1.00 85.00 84 LYS A C 1
ATOM 680 O O . LYS A 1 84 ? 15.917 10.107 9.609 1.00 85.00 84 LYS A O 1
ATOM 685 N N . THR A 1 85 ? 16.488 9.061 11.512 1.00 89.38 85 THR A N 1
ATOM 686 C CA . THR A 1 85 ? 17.656 8.372 10.952 1.00 89.38 85 THR A CA 1
ATOM 687 C C . THR A 1 85 ? 17.240 7.387 9.863 1.00 89.38 85 THR A C 1
ATOM 689 O O . THR A 1 85 ? 17.846 7.377 8.792 1.00 89.38 85 THR A O 1
ATOM 692 N N . MET A 1 86 ? 16.176 6.610 10.088 1.00 84.56 86 MET A N 1
ATOM 693 C CA . MET A 1 86 ? 15.642 5.688 9.081 1.00 84.56 86 MET A CA 1
ATOM 694 C C . MET A 1 86 ? 15.135 6.427 7.835 1.00 84.56 86 MET A C 1
ATOM 696 O O . MET A 1 86 ? 15.440 6.011 6.722 1.00 84.56 86 MET A O 1
ATOM 700 N N . GLU A 1 87 ? 14.410 7.538 8.006 1.00 85.19 87 GLU A N 1
ATOM 701 C CA . GLU A 1 87 ? 13.927 8.378 6.902 1.00 85.19 87 GLU A CA 1
ATOM 702 C C . GLU A 1 87 ? 15.092 8.905 6.051 1.00 85.19 87 GLU A C 1
ATOM 704 O O . GLU A 1 87 ? 15.053 8.821 4.826 1.00 85.19 87 GLU A O 1
ATOM 709 N N . ASN A 1 88 ? 16.144 9.424 6.691 1.00 90.38 88 ASN A N 1
ATOM 710 C CA . ASN A 1 88 ? 17.320 9.941 5.992 1.00 90.38 88 ASN A CA 1
ATOM 711 C C . ASN A 1 88 ? 18.069 8.832 5.238 1.00 90.38 88 ASN A C 1
ATOM 713 O O . ASN A 1 88 ? 18.422 9.025 4.076 1.00 90.38 88 ASN A O 1
ATOM 717 N N . SER A 1 89 ? 18.246 7.668 5.872 1.00 91.12 89 SER A N 1
ATOM 718 C CA . SER A 1 89 ? 18.878 6.493 5.252 1.00 91.12 89 SER A CA 1
ATOM 719 C C . SER A 1 89 ? 18.091 6.052 4.012 1.00 91.12 89 SER A C 1
ATOM 721 O O . SER A 1 89 ? 18.644 5.858 2.933 1.00 91.12 89 SER A O 1
ATOM 723 N N . LEU A 1 90 ? 16.759 5.988 4.127 1.00 88.56 90 LEU A N 1
ATOM 724 C CA . LEU A 1 90 ? 15.885 5.599 3.024 1.00 88.56 90 LEU A CA 1
ATOM 725 C C . LEU A 1 90 ? 15.927 6.600 1.859 1.00 88.56 90 LEU A C 1
ATOM 727 O O . LEU A 1 90 ? 15.971 6.178 0.706 1.00 88.56 90 LEU A O 1
ATOM 731 N N . LYS A 1 91 ? 15.977 7.911 2.135 1.00 89.38 91 LYS A N 1
ATOM 732 C CA . LYS A 1 91 ? 16.137 8.939 1.089 1.00 89.38 91 LYS A CA 1
ATOM 733 C C . LYS A 1 91 ? 17.428 8.763 0.293 1.00 89.38 91 LYS A C 1
ATOM 735 O O . LYS A 1 91 ? 17.402 8.921 -0.927 1.00 89.38 91 LYS A O 1
ATOM 740 N N . MET A 1 92 ? 18.536 8.429 0.958 1.00 92.81 92 MET A N 1
ATOM 741 C CA . MET A 1 92 ? 19.812 8.176 0.278 1.00 92.81 92 MET A CA 1
ATOM 742 C C . MET A 1 92 ? 19.727 6.937 -0.617 1.00 92.81 92 MET A C 1
ATOM 744 O O . MET A 1 92 ? 20.069 7.020 -1.796 1.00 92.81 92 MET A O 1
ATOM 748 N N . LEU A 1 93 ? 19.166 5.833 -0.107 1.00 92.94 93 LEU A N 1
ATOM 749 C CA . LEU A 1 93 ? 18.962 4.612 -0.895 1.00 92.94 93 LEU A CA 1
ATOM 750 C C . LEU A 1 93 ? 18.097 4.852 -2.131 1.00 92.94 93 LEU A C 1
ATOM 752 O O . LEU A 1 93 ? 18.435 4.369 -3.212 1.00 92.94 93 LEU A O 1
ATOM 756 N N . VAL A 1 94 ? 16.997 5.598 -1.989 1.00 90.69 94 VAL A N 1
ATOM 757 C CA . VAL A 1 94 ? 16.136 5.971 -3.119 1.00 90.69 94 VAL A CA 1
ATOM 758 C C . VAL A 1 94 ? 16.938 6.778 -4.130 1.00 90.69 94 VAL A C 1
ATOM 760 O O . VAL A 1 94 ? 16.968 6.408 -5.298 1.00 90.69 94 VAL A O 1
ATOM 763 N N . SER A 1 95 ? 17.654 7.818 -3.692 1.00 92.00 95 SER A N 1
ATOM 764 C CA . SER A 1 95 ? 18.444 8.664 -4.591 1.00 92.00 95 SER A CA 1
ATOM 765 C C . SER A 1 95 ? 19.463 7.865 -5.408 1.00 92.00 95 SER A C 1
ATOM 767 O O . SER A 1 95 ? 19.538 8.045 -6.622 1.00 92.00 95 SER A O 1
ATOM 769 N N . TRP A 1 96 ? 20.226 6.970 -4.775 1.00 93.62 96 TRP A N 1
ATOM 770 C CA . TRP A 1 96 ? 21.216 6.146 -5.480 1.00 93.62 96 TRP A CA 1
ATOM 771 C C . TRP A 1 96 ? 20.572 5.082 -6.358 1.00 93.62 96 TRP A C 1
ATOM 773 O O . TRP A 1 96 ? 21.055 4.815 -7.455 1.00 93.62 96 TRP A O 1
ATOM 783 N N . THR A 1 97 ? 19.445 4.515 -5.926 1.00 92.31 97 THR A N 1
ATOM 784 C CA . THR A 1 97 ? 18.684 3.577 -6.757 1.00 92.31 97 THR A CA 1
ATOM 785 C C . THR A 1 97 ? 18.184 4.259 -8.028 1.00 92.31 97 THR A C 1
ATOM 787 O O . THR A 1 97 ? 18.353 3.714 -9.114 1.00 92.31 97 THR A O 1
ATOM 790 N N . GLU A 1 98 ? 17.597 5.454 -7.923 1.00 92.25 98 GLU A N 1
ATOM 791 C CA . GLU A 1 98 ? 17.121 6.217 -9.084 1.00 92.25 98 GLU A CA 1
ATOM 792 C C . GLU A 1 98 ? 18.266 6.590 -10.036 1.00 92.25 98 GLU A C 1
ATOM 794 O O . GLU A 1 98 ? 18.102 6.533 -11.257 1.00 92.25 98 GLU A O 1
ATOM 799 N N . GLU A 1 99 ? 19.431 6.941 -9.487 1.00 91.81 99 GLU A N 1
ATOM 800 C CA . GLU A 1 99 ? 20.630 7.231 -10.270 1.00 91.81 99 GLU A CA 1
ATOM 801 C C . GLU A 1 99 ? 21.125 5.991 -11.029 1.00 91.81 99 GLU A C 1
ATOM 803 O O . GLU A 1 99 ? 21.319 6.053 -12.243 1.00 91.81 99 GLU A O 1
ATOM 808 N N . GLU A 1 100 ? 21.278 4.849 -10.359 1.00 89.94 100 GLU A N 1
ATOM 809 C CA . GLU A 1 100 ? 21.762 3.618 -10.994 1.00 89.94 100 GLU A CA 1
ATOM 810 C C . GLU A 1 100 ? 20.768 3.047 -12.010 1.00 89.94 100 GLU A C 1
ATOM 812 O O . GLU A 1 100 ? 21.163 2.609 -13.093 1.00 89.94 100 GLU A O 1
ATOM 817 N N . VAL A 1 101 ? 19.464 3.127 -11.727 1.00 87.19 101 VAL A N 1
ATOM 818 C CA . VAL A 1 101 ? 18.416 2.768 -12.696 1.00 87.19 101 VAL A CA 1
ATOM 819 C C . VAL A 1 101 ? 18.538 3.608 -13.961 1.00 87.19 101 VAL A C 1
ATOM 821 O O . VAL A 1 101 ? 18.377 3.079 -15.059 1.00 87.19 101 VAL A O 1
ATOM 824 N N . SER A 1 102 ? 18.860 4.899 -13.832 1.00 87.62 102 SER A N 1
ATOM 825 C CA . SER A 1 102 ? 18.972 5.790 -14.989 1.00 87.62 102 SER A CA 1
ATOM 826 C C . SER A 1 102 ? 20.140 5.454 -15.924 1.00 87.62 102 SER A C 1
ATOM 828 O O . SER A 1 102 ? 20.087 5.776 -17.110 1.00 87.62 102 SER A O 1
ATOM 830 N N . LYS A 1 103 ? 21.169 4.766 -15.413 1.00 89.19 103 LYS A N 1
ATOM 831 C CA . LYS A 1 103 ? 22.333 4.305 -16.187 1.00 89.19 103 LYS A CA 1
ATOM 832 C C . LYS A 1 103 ? 22.037 3.019 -16.965 1.00 89.19 103 LYS A C 1
ATOM 834 O O . LYS A 1 103 ? 22.777 2.664 -17.885 1.00 89.19 103 LYS A O 1
ATOM 839 N N . TYR A 1 104 ? 20.970 2.301 -16.614 1.00 88.62 104 TYR A N 1
ATOM 840 C CA . TYR A 1 104 ? 20.651 1.022 -17.228 1.00 88.62 104 TYR A CA 1
ATOM 841 C C . TYR A 1 104 ? 20.081 1.187 -18.641 1.00 88.62 104 TYR A C 1
ATOM 843 O O . TYR A 1 104 ? 18.996 1.728 -18.841 1.00 88.62 104 TYR A O 1
ATOM 851 N N . SER A 1 105 ? 20.792 0.650 -19.633 1.00 86.88 105 SER A N 1
ATOM 852 C CA . SER A 1 105 ? 20.329 0.607 -21.023 1.00 86.88 105 SER A CA 1
ATOM 853 C C . SER A 1 105 ? 19.653 -0.725 -21.337 1.00 86.88 105 SER A C 1
ATOM 855 O O . SER A 1 105 ? 20.226 -1.797 -21.122 1.00 86.88 105 SER A O 1
ATOM 857 N N . TRP A 1 106 ? 18.438 -0.663 -21.884 1.00 84.56 106 TRP A N 1
ATOM 858 C CA . TRP A 1 106 ? 17.697 -1.855 -22.285 1.00 84.56 106 TRP A CA 1
ATOM 859 C C . TRP A 1 106 ? 18.425 -2.605 -23.409 1.00 84.56 106 TRP A C 1
ATOM 861 O O . TRP A 1 106 ? 18.734 -2.038 -24.455 1.00 84.56 106 TRP A O 1
ATOM 871 N N . ASN A 1 107 ? 18.679 -3.899 -23.203 1.00 84.69 107 ASN A N 1
ATOM 872 C CA . ASN A 1 107 ? 19.345 -4.778 -24.166 1.00 84.69 107 ASN A CA 1
ATOM 873 C C . ASN A 1 107 ? 18.381 -5.860 -24.693 1.00 84.69 107 ASN A C 1
ATOM 875 O O . ASN A 1 107 ? 18.237 -6.894 -24.044 1.00 84.69 107 ASN A O 1
ATOM 879 N N . PRO A 1 108 ? 17.810 -5.709 -25.902 1.00 84.19 108 PRO A N 1
ATOM 880 C CA . P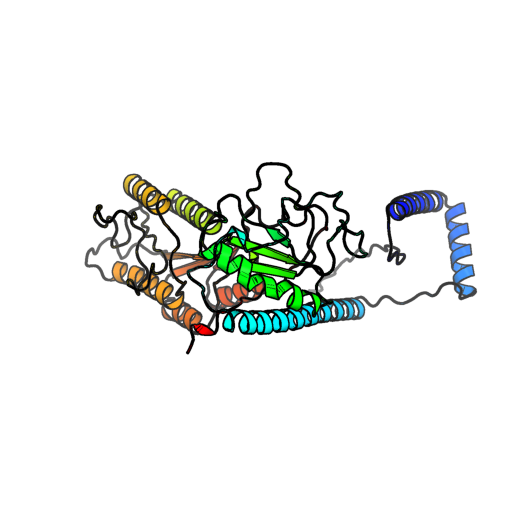RO A 1 108 ? 16.856 -6.667 -26.471 1.00 84.19 108 PRO A CA 1
ATOM 881 C C . PRO A 1 108 ? 17.390 -8.095 -26.665 1.00 84.19 108 PRO A C 1
ATOM 883 O O . PRO A 1 108 ? 16.609 -9.018 -26.872 1.00 84.19 108 PRO A O 1
ATOM 886 N N . LYS A 1 109 ? 18.716 -8.291 -26.646 1.00 83.19 109 LYS A N 1
ATOM 887 C CA . LYS A 1 109 ? 19.363 -9.604 -26.810 1.00 83.19 109 LYS A CA 1
ATOM 888 C C . LYS A 1 109 ? 19.643 -10.304 -25.479 1.00 83.19 109 LYS A C 1
ATOM 890 O O . LYS A 1 109 ? 20.222 -11.392 -25.487 1.00 83.19 109 LYS A O 1
ATOM 895 N N . LEU A 1 110 ? 19.308 -9.679 -24.349 1.00 81.25 110 LEU A N 1
ATOM 896 C CA . LEU A 1 110 ? 19.489 -10.287 -23.038 1.00 81.25 110 LEU A CA 1
ATOM 897 C C . LEU A 1 110 ? 18.617 -11.549 -22.950 1.00 81.25 110 LEU A C 1
ATOM 899 O O . LEU A 1 110 ? 17.450 -11.542 -23.329 1.00 81.25 110 LEU A O 1
ATOM 903 N N . LYS A 1 111 ? 19.220 -12.648 -22.498 1.00 77.19 111 LYS A N 1
ATOM 904 C CA . LYS A 1 111 ? 18.562 -13.946 -22.328 1.00 77.19 111 LYS A CA 1
ATOM 905 C C . LYS A 1 111 ? 18.469 -14.291 -20.837 1.00 77.19 111 LYS A C 1
ATOM 907 O O . LYS A 1 111 ? 19.358 -13.884 -20.082 1.00 77.19 111 LYS A O 1
ATOM 912 N N . PRO A 1 112 ? 17.452 -15.066 -20.420 1.00 69.06 112 PRO A N 1
ATOM 913 C CA . PRO A 1 112 ? 17.226 -15.413 -19.014 1.00 69.06 112 PRO A CA 1
ATOM 914 C C . PRO A 1 112 ? 18.397 -16.176 -18.370 1.00 69.06 112 PRO A C 1
ATOM 916 O O . PRO A 1 112 ? 18.676 -15.974 -17.191 1.00 69.06 112 PRO A O 1
ATOM 919 N N . ASP A 1 113 ? 19.157 -16.959 -19.146 1.00 63.16 113 ASP A N 1
ATOM 920 C CA . ASP A 1 113 ? 20.283 -17.780 -18.658 1.00 63.16 113 ASP A CA 1
ATOM 921 C C . ASP A 1 113 ? 21.473 -16.978 -18.084 1.00 63.16 113 ASP A C 1
ATOM 923 O O . ASP A 1 113 ? 22.418 -17.551 -17.541 1.00 63.16 113 ASP A O 1
ATOM 927 N N . ILE A 1 114 ? 21.456 -15.645 -18.198 1.00 57.69 114 ILE A N 1
ATOM 928 C CA . ILE A 1 114 ? 22.571 -14.767 -17.809 1.00 57.69 114 ILE A CA 1
ATOM 929 C C . ILE A 1 114 ? 22.352 -14.137 -16.420 1.00 57.69 114 ILE A C 1
ATOM 931 O O . ILE A 1 114 ? 23.316 -13.747 -15.755 1.00 57.69 114 ILE A O 1
ATOM 935 N N . THR A 1 115 ? 21.112 -14.043 -15.929 1.00 63.03 115 THR A N 1
ATOM 936 C CA . THR A 1 115 ? 20.815 -13.381 -14.647 1.00 63.03 115 THR A CA 1
ATOM 937 C C . THR A 1 115 ? 20.945 -14.339 -13.469 1.00 63.03 115 THR A C 1
ATOM 939 O O . THR A 1 115 ? 19.985 -14.999 -13.082 1.00 63.03 115 THR A O 1
ATOM 942 N N . LYS A 1 116 ? 22.137 -14.391 -12.866 1.00 79.00 116 LYS A N 1
ATOM 943 C CA . LYS A 1 116 ? 22.359 -15.070 -11.583 1.00 79.00 116 LYS A CA 1
ATOM 944 C C . LYS A 1 116 ? 21.842 -14.194 -10.441 1.00 79.00 116 LYS A C 1
ATOM 946 O O . LYS A 1 116 ? 22.306 -13.072 -10.279 1.00 79.00 116 LYS A O 1
ATOM 951 N N . TYR A 1 117 ? 20.922 -14.716 -9.640 1.00 87.56 117 TYR A N 1
ATOM 952 C CA . TYR A 1 117 ? 20.449 -14.086 -8.408 1.00 87.56 117 TYR A CA 1
ATOM 953 C C . TYR A 1 117 ? 20.273 -15.148 -7.318 1.00 87.56 117 TYR A C 1
ATOM 955 O O . TYR A 1 117 ? 20.132 -16.334 -7.613 1.00 87.56 117 TYR A O 1
ATOM 963 N N . ASN A 1 118 ? 20.291 -14.739 -6.049 1.00 89.81 118 ASN A N 1
ATOM 964 C CA . ASN A 1 118 ? 20.002 -15.656 -4.948 1.00 89.81 118 ASN A CA 1
ATOM 965 C C . ASN A 1 118 ? 18.481 -15.790 -4.795 1.00 89.81 118 ASN A C 1
ATOM 967 O O . ASN A 1 118 ? 17.862 -14.904 -4.209 1.00 89.81 118 ASN A O 1
ATOM 971 N N . ASP A 1 119 ? 17.867 -16.855 -5.317 1.00 89.94 119 ASP A N 1
ATOM 972 C CA . ASP A 1 119 ? 16.436 -17.101 -5.089 1.00 89.94 119 ASP A CA 1
ATOM 973 C C . ASP A 1 119 ? 16.205 -17.456 -3.614 1.00 89.94 119 ASP A C 1
ATOM 975 O O . ASP A 1 119 ? 16.650 -18.499 -3.126 1.00 89.94 119 ASP A O 1
ATOM 979 N N . LEU A 1 120 ? 15.496 -16.587 -2.890 1.00 89.88 120 LEU A N 1
ATOM 980 C CA . LEU A 1 120 ? 15.210 -16.777 -1.467 1.00 89.88 120 LEU A CA 1
ATOM 981 C C . LEU A 1 120 ? 14.437 -18.085 -1.223 1.00 89.88 120 LEU A C 1
ATOM 983 O O . LEU A 1 120 ? 14.586 -18.689 -0.163 1.00 89.88 120 LEU A O 1
ATOM 987 N N . ARG A 1 121 ? 13.643 -18.556 -2.196 1.00 85.44 121 ARG A N 1
ATOM 988 C CA . ARG A 1 121 ? 12.851 -19.798 -2.115 1.00 85.44 121 ARG A CA 1
ATOM 989 C C . ARG A 1 121 ? 13.704 -21.056 -2.272 1.00 85.44 121 ARG A C 1
ATOM 991 O O . ARG A 1 121 ? 13.271 -22.127 -1.846 1.00 85.44 121 ARG A O 1
ATOM 998 N N . GLU A 1 122 ? 14.886 -20.933 -2.871 1.00 86.50 122 GLU A N 1
ATOM 999 C CA . GLU A 1 122 ? 15.837 -22.033 -3.068 1.00 86.50 122 GLU A CA 1
ATOM 1000 C C . GLU A 1 122 ? 16.933 -22.071 -1.992 1.00 86.50 122 GLU A C 1
ATOM 1002 O O . GLU A 1 122 ? 17.557 -23.115 -1.784 1.00 86.50 122 GLU A O 1
ATOM 1007 N N . LEU A 1 123 ? 17.142 -20.968 -1.262 1.00 86.81 123 LEU A N 1
ATOM 1008 C CA . LEU A 1 123 ? 18.064 -20.919 -0.127 1.00 86.81 123 LEU A CA 1
ATOM 1009 C C . LEU A 1 123 ? 17.594 -21.850 0.999 1.00 86.81 123 LEU A C 1
ATOM 1011 O O . LEU A 1 123 ? 16.568 -21.630 1.643 1.00 86.81 123 LEU A O 1
ATOM 1015 N N . LYS A 1 124 ? 18.382 -22.892 1.274 1.00 85.75 124 LYS A N 1
ATOM 1016 C CA . LYS A 1 124 ? 18.132 -23.845 2.364 1.00 85.75 124 LYS A CA 1
ATOM 1017 C C . LYS A 1 124 ? 18.804 -23.372 3.651 1.00 85.75 124 LYS A C 1
ATOM 1019 O O . LYS A 1 124 ? 19.911 -22.854 3.615 1.00 85.75 124 LYS A O 1
ATOM 1024 N N . LEU A 1 125 ? 18.192 -23.662 4.801 1.00 81.88 125 LEU A N 1
ATOM 1025 C CA . LEU A 1 125 ? 18.737 -23.349 6.137 1.00 81.88 125 LEU A CA 1
ATOM 1026 C C . LEU A 1 125 ? 20.157 -23.897 6.390 1.00 81.88 125 LEU A C 1
ATOM 1028 O O . LEU A 1 125 ? 20.879 -23.342 7.212 1.00 81.88 125 LEU A O 1
ATOM 1032 N N . GLY A 1 126 ? 20.549 -24.976 5.703 1.00 81.56 126 GLY A N 1
ATOM 1033 C CA . GLY A 1 126 ? 21.884 -25.578 5.788 1.00 81.56 126 GLY A CA 1
ATOM 1034 C C . GLY A 1 126 ? 22.908 -25.050 4.774 1.00 81.56 126 GLY A C 1
ATOM 1035 O O . GLY A 1 126 ? 23.980 -25.639 4.656 1.00 81.56 126 GLY A O 1
ATOM 1036 N N . ASP A 1 127 ? 22.594 -24.004 4.001 1.00 86.94 127 ASP A N 1
ATOM 1037 C CA . ASP A 1 127 ? 23.555 -23.388 3.077 1.00 86.94 127 ASP A CA 1
ATOM 1038 C C . ASP A 1 127 ? 24.729 -22.778 3.865 1.00 86.94 127 ASP A C 1
ATOM 1040 O O . ASP A 1 127 ? 24.530 -21.991 4.790 1.00 86.94 127 ASP A O 1
ATOM 1044 N N . LYS A 1 128 ? 25.964 -23.134 3.487 1.00 87.38 128 LYS A N 1
ATOM 1045 C CA . LYS A 1 128 ? 27.200 -22.684 4.153 1.00 87.38 128 LYS A CA 1
ATOM 1046 C C . LYS A 1 128 ? 27.404 -21.168 4.091 1.00 87.38 128 LYS A C 1
ATOM 1048 O O . LYS A 1 128 ? 28.176 -20.634 4.878 1.00 87.38 128 LYS A O 1
ATOM 1053 N N . ARG A 1 129 ? 26.750 -20.484 3.146 1.00 89.00 129 ARG A N 1
ATOM 1054 C CA . ARG A 1 129 ? 26.803 -19.021 3.000 1.00 89.00 129 ARG A CA 1
ATOM 1055 C C . ARG A 1 129 ? 25.963 -18.286 4.048 1.00 89.00 129 ARG A C 1
ATOM 1057 O O . ARG A 1 129 ? 26.081 -17.070 4.157 1.00 89.00 129 ARG A O 1
ATOM 1064 N N . LEU A 1 130 ? 25.097 -18.997 4.772 1.00 90.56 130 LEU A N 1
ATOM 1065 C CA . LEU A 1 130 ? 24.238 -18.425 5.799 1.00 90.56 130 LEU A CA 1
ATOM 1066 C C . LEU A 1 130 ? 24.922 -18.488 7.165 1.00 90.56 130 LEU A C 1
ATOM 1068 O O . LEU A 1 130 ? 25.326 -19.561 7.618 1.00 90.56 130 LEU A O 1
ATOM 1072 N N . VAL A 1 131 ? 24.996 -17.349 7.845 1.00 92.38 131 VAL A N 1
ATOM 1073 C CA . VAL A 1 131 ? 25.638 -17.210 9.157 1.00 92.38 131 VAL A CA 1
ATOM 1074 C C . VAL A 1 131 ? 24.661 -16.659 10.189 1.00 92.38 131 VAL A C 1
ATOM 1076 O O . VAL A 1 131 ? 23.773 -15.862 9.872 1.00 92.38 131 VAL A O 1
ATOM 1079 N N . ASP A 1 132 ? 24.825 -17.094 11.436 1.00 88.56 132 ASP A N 1
ATOM 1080 C CA . ASP A 1 132 ? 24.126 -16.512 12.578 1.00 88.56 132 ASP A CA 1
ATOM 1081 C C . ASP A 1 132 ? 24.711 -15.120 12.846 1.00 88.56 132 ASP A C 1
ATOM 1083 O O . ASP A 1 132 ? 25.917 -14.972 13.039 1.00 88.56 132 ASP A O 1
ATOM 1087 N N . THR A 1 133 ? 23.867 -14.089 12.801 1.00 84.31 133 THR A N 1
ATOM 1088 C CA . THR A 1 133 ? 24.289 -12.690 12.958 1.00 84.31 133 THR A CA 1
ATOM 1089 C C . THR A 1 133 ? 23.518 -12.045 14.107 1.00 84.31 133 THR A C 1
ATOM 1091 O O . THR A 1 133 ? 22.287 -12.146 14.124 1.00 84.31 133 THR A O 1
ATOM 1094 N N . PRO A 1 134 ? 24.193 -11.361 15.053 1.00 82.88 134 PRO A N 1
ATOM 1095 C CA . PRO A 1 134 ? 23.522 -10.655 16.138 1.00 82.88 134 PRO A CA 1
ATOM 1096 C C . PRO A 1 134 ? 22.446 -9.692 15.624 1.00 82.88 134 PRO A C 1
ATOM 1098 O O . PRO A 1 134 ? 22.653 -8.968 14.653 1.00 82.88 134 PRO A O 1
ATOM 1101 N N . GLY A 1 135 ? 21.286 -9.696 16.281 1.00 75.69 135 GLY A N 1
ATOM 1102 C CA . GLY A 1 135 ? 20.122 -8.897 15.892 1.00 75.69 135 GLY A CA 1
ATOM 1103 C C . GLY A 1 135 ? 19.161 -9.599 14.930 1.00 75.69 135 GLY A C 1
ATOM 1104 O O . GLY A 1 135 ? 18.005 -9.197 14.863 1.00 75.69 135 GLY A O 1
ATOM 1105 N N . PHE A 1 136 ? 19.576 -10.667 14.242 1.00 79.44 136 PHE A N 1
ATOM 1106 C CA . PHE A 1 136 ? 18.695 -11.453 13.377 1.00 79.44 136 PHE A CA 1
ATOM 1107 C C . PHE A 1 136 ? 18.269 -12.756 14.063 1.00 79.44 136 PHE A C 1
ATOM 1109 O O . PHE A 1 136 ? 19.093 -13.516 14.560 1.00 79.44 136 PHE A O 1
ATOM 1116 N N . HIS A 1 137 ? 16.969 -13.061 14.039 1.00 75.62 137 HIS A N 1
ATOM 1117 C CA . HIS A 1 137 ? 16.419 -14.302 14.613 1.00 75.62 137 HIS A CA 1
ATOM 1118 C C . HIS A 1 137 ? 16.631 -15.549 13.732 1.00 75.62 137 HIS A C 1
ATOM 1120 O O . HIS A 1 137 ? 16.172 -16.645 14.061 1.00 75.62 137 HIS A O 1
ATOM 1126 N N . PHE A 1 138 ? 17.277 -15.398 12.578 1.00 82.25 138 PHE A N 1
ATOM 1127 C CA . PHE A 1 138 ? 17.567 -16.475 11.640 1.00 82.25 138 PHE A CA 1
ATOM 1128 C C . PHE A 1 138 ? 18.887 -16.219 10.915 1.00 82.25 138 PHE A C 1
ATOM 1130 O O . PHE A 1 138 ? 19.358 -15.085 10.847 1.00 82.25 138 PHE A O 1
ATOM 1137 N N . LYS A 1 139 ? 19.457 -17.278 10.331 1.00 86.75 139 LYS A N 1
ATOM 1138 C CA . LYS A 1 139 ? 20.683 -17.175 9.538 1.00 86.75 139 LYS A CA 1
ATOM 1139 C C . LYS A 1 139 ? 20.462 -16.349 8.278 1.00 86.75 139 LYS A C 1
ATOM 1141 O O . LYS A 1 139 ? 19.507 -16.592 7.534 1.00 86.75 139 LYS A O 1
ATOM 1146 N N . ILE A 1 140 ? 21.386 -15.435 8.024 1.00 90.56 140 ILE A N 1
ATOM 1147 C CA . ILE A 1 140 ? 21.368 -14.530 6.875 1.00 90.56 140 ILE A CA 1
ATOM 1148 C C . ILE A 1 140 ? 22.604 -14.738 6.001 1.00 90.56 140 ILE A C 1
ATOM 1150 O O . ILE A 1 140 ? 23.624 -15.242 6.466 1.00 90.56 140 ILE A O 1
ATOM 1154 N N . MET A 1 141 ? 22.529 -14.327 4.739 1.00 91.69 141 MET A N 1
ATOM 1155 C CA . MET A 1 141 ? 23.681 -14.189 3.856 1.00 91.69 141 MET A CA 1
ATOM 1156 C C . MET A 1 141 ? 24.176 -12.738 3.931 1.00 91.69 141 MET A C 1
ATOM 1158 O O . MET A 1 141 ? 23.532 -11.850 3.365 1.00 91.69 141 MET A O 1
ATOM 1162 N N . PRO A 1 142 ? 25.284 -12.459 4.634 1.00 85.19 142 PRO A N 1
ATOM 1163 C CA . PRO A 1 142 ? 25.817 -11.110 4.738 1.00 85.19 142 PRO A CA 1
ATOM 1164 C C . PRO A 1 142 ? 26.311 -10.635 3.369 1.00 85.19 142 PRO A C 1
ATOM 1166 O O . PRO A 1 142 ? 26.752 -11.435 2.541 1.00 85.19 142 PRO A O 1
ATOM 1169 N N . ASN A 1 143 ? 26.257 -9.323 3.133 1.00 85.31 143 ASN A N 1
ATOM 1170 C CA . ASN A 1 143 ? 26.775 -8.660 1.927 1.00 85.31 143 ASN A CA 1
ATOM 1171 C C . ASN A 1 143 ? 26.109 -9.074 0.602 1.00 85.31 143 ASN A C 1
ATOM 1173 O O . ASN A 1 143 ? 26.582 -8.690 -0.467 1.00 85.31 143 ASN A O 1
ATOM 1177 N N . LYS A 1 144 ? 25.015 -9.841 0.648 1.00 91.12 144 LYS A N 1
ATOM 1178 C CA . LYS A 1 144 ? 24.240 -10.230 -0.529 1.00 91.12 144 LYS A CA 1
ATOM 1179 C C . LYS A 1 144 ? 22.754 -10.081 -0.284 1.00 91.12 144 LYS A C 1
ATOM 1181 O O . LYS A 1 144 ? 22.251 -10.477 0.765 1.00 91.12 144 LYS A O 1
ATOM 1186 N N . SER A 1 145 ? 22.046 -9.534 -1.269 1.00 93.56 145 SER A N 1
ATOM 1187 C CA . SER A 1 145 ? 20.591 -9.598 -1.295 1.00 93.56 145 SER A CA 1
ATOM 1188 C C . SER A 1 145 ? 20.126 -10.933 -1.873 1.00 93.56 145 SER A C 1
ATOM 1190 O O . SER A 1 145 ? 20.868 -11.663 -2.545 1.00 93.56 145 SER A O 1
ATOM 1192 N N . GLY A 1 146 ? 18.880 -11.275 -1.581 1.00 93.38 146 GLY A N 1
ATOM 1193 C CA . GLY A 1 146 ? 18.179 -12.334 -2.281 1.00 93.38 146 GLY A CA 1
ATOM 1194 C C . GLY A 1 146 ? 16.882 -11.826 -2.867 1.00 93.38 146 GLY A C 1
ATOM 1195 O O . GLY A 1 146 ? 16.371 -10.772 -2.493 1.00 93.38 146 GLY A O 1
ATOM 1196 N N . VAL A 1 147 ? 16.372 -12.581 -3.826 1.00 93.31 147 VAL A N 1
ATOM 1197 C CA . VAL A 1 147 ? 15.205 -12.226 -4.607 1.00 93.31 147 VAL A CA 1
ATOM 1198 C C . VAL A 1 147 ? 14.092 -13.240 -4.381 1.00 93.31 147 VAL A C 1
ATOM 1200 O O . VAL A 1 147 ? 14.309 -14.448 -4.425 1.00 93.31 147 VAL A O 1
ATOM 1203 N N . HIS A 1 148 ? 12.887 -12.733 -4.163 1.00 91.00 148 HIS A N 1
ATOM 1204 C CA . HIS A 1 148 ? 11.647 -13.487 -4.203 1.00 91.00 148 HIS A CA 1
ATOM 1205 C C . HIS A 1 148 ? 10.897 -13.150 -5.495 1.00 91.00 148 HIS A C 1
ATOM 1207 O O . HIS A 1 148 ? 10.650 -11.978 -5.799 1.00 91.00 148 HIS A O 1
ATOM 1213 N N . LEU A 1 149 ? 10.553 -14.195 -6.253 1.00 86.44 149 LEU A N 1
ATOM 1214 C CA . LEU A 1 149 ? 9.637 -14.119 -7.388 1.00 86.44 149 LEU A CA 1
ATOM 1215 C C . LEU A 1 149 ? 8.302 -14.774 -7.001 1.00 86.44 149 LEU A C 1
ATOM 1217 O O . LEU A 1 149 ? 8.294 -15.936 -6.577 1.00 86.44 149 LEU A O 1
ATOM 1221 N N . PRO A 1 150 ? 7.164 -14.086 -7.186 1.00 78.12 150 PRO A N 1
ATOM 1222 C CA . PRO A 1 150 ? 5.849 -14.700 -7.064 1.00 78.12 150 PRO A CA 1
ATOM 1223 C C . PRO A 1 150 ? 5.687 -15.843 -8.069 1.00 78.12 150 PRO A C 1
ATOM 1225 O O . PRO A 1 150 ? 6.223 -15.788 -9.173 1.00 78.12 150 PRO A O 1
ATOM 1228 N N . VAL A 1 151 ? 4.907 -16.866 -7.717 1.00 71.88 151 VAL A N 1
ATOM 1229 C CA . VAL A 1 151 ? 4.665 -18.033 -8.594 1.00 71.88 151 VAL A CA 1
ATOM 1230 C C . VAL A 1 151 ? 3.988 -17.636 -9.915 1.00 71.88 151 VAL A C 1
ATOM 1232 O O . VAL A 1 151 ? 4.197 -18.280 -10.935 1.00 71.88 151 VAL A O 1
ATOM 1235 N N . GLU A 1 152 ? 3.211 -16.551 -9.906 1.00 68.62 152 GLU A N 1
ATOM 1236 C CA . GLU A 1 152 ? 2.524 -16.012 -11.087 1.00 68.62 152 GLU A CA 1
ATOM 1237 C C . GLU A 1 152 ? 3.458 -15.235 -12.039 1.00 68.62 152 GLU A C 1
ATOM 1239 O O . GLU A 1 152 ? 3.057 -14.905 -13.153 1.00 68.62 152 GLU A O 1
ATOM 1244 N N . VAL A 1 153 ? 4.684 -14.907 -11.615 1.00 73.94 153 VAL A N 1
ATOM 1245 C CA . VAL A 1 153 ? 5.642 -14.137 -12.419 1.00 73.94 153 VAL A CA 1
ATOM 1246 C C . VAL A 1 153 ? 6.556 -15.095 -13.177 1.00 73.94 153 VAL A C 1
ATOM 1248 O O . VAL A 1 153 ? 7.343 -15.831 -12.581 1.00 73.94 153 VAL A O 1
ATOM 1251 N N . TYR A 1 154 ? 6.476 -15.063 -14.509 1.00 74.12 154 TYR A N 1
ATOM 1252 C CA . TYR A 1 154 ? 7.332 -15.873 -15.370 1.00 74.12 154 TYR A CA 1
ATOM 1253 C C . TYR A 1 154 ? 8.746 -15.283 -15.442 1.00 74.12 154 TYR A C 1
ATOM 1255 O O . TYR A 1 154 ? 8.948 -14.168 -15.918 1.00 74.12 154 TYR A O 1
ATOM 1263 N N . ASN A 1 155 ? 9.742 -16.047 -14.995 1.00 72.44 155 ASN A N 1
ATOM 1264 C CA . ASN A 1 155 ? 11.150 -15.632 -14.991 1.00 72.44 155 ASN A CA 1
ATOM 1265 C C . ASN A 1 155 ? 11.756 -15.455 -16.398 1.00 72.44 155 ASN A C 1
ATOM 1267 O O . ASN A 1 155 ? 12.771 -14.777 -16.536 1.00 72.44 155 ASN A O 1
ATOM 1271 N N . GLY A 1 156 ? 11.142 -16.034 -17.433 1.00 75.69 156 GLY A N 1
ATOM 1272 C CA . GLY A 1 156 ? 11.555 -15.865 -18.825 1.00 75.69 156 GLY A CA 1
ATOM 1273 C C . GLY A 1 156 ? 10.975 -14.630 -19.523 1.00 75.69 156 GLY A C 1
ATOM 1274 O O . GLY A 1 156 ? 11.305 -14.401 -20.684 1.00 75.69 156 GLY A O 1
ATOM 1275 N N . ASP A 1 157 ? 10.124 -13.837 -18.861 1.00 82.44 157 ASP A N 1
ATOM 1276 C CA . ASP A 1 157 ? 9.649 -12.564 -19.414 1.00 82.44 157 ASP A CA 1
ATOM 1277 C C . ASP A 1 157 ? 10.808 -11.558 -19.476 1.00 82.44 157 ASP A C 1
ATOM 1279 O O . ASP A 1 157 ? 11.500 -11.324 -18.480 1.00 82.44 157 ASP A O 1
ATOM 1283 N N . SER A 1 158 ? 10.978 -10.931 -20.643 1.00 84.56 158 SER A N 1
ATOM 1284 C CA . SER A 1 158 ? 11.925 -9.835 -20.871 1.00 84.56 158 SER A CA 1
ATOM 1285 C C . SER A 1 158 ? 11.954 -8.806 -19.753 1.00 84.56 158 SER A C 1
ATOM 1287 O O . SER A 1 158 ? 13.013 -8.502 -19.209 1.00 84.56 158 SER A O 1
ATOM 1289 N N . THR A 1 159 ? 10.793 -8.336 -19.319 1.00 82.75 159 THR A N 1
ATOM 1290 C CA . THR A 1 159 ? 10.691 -7.306 -18.290 1.00 82.75 159 THR A CA 1
ATOM 1291 C C . THR A 1 159 ? 11.207 -7.799 -16.938 1.00 82.75 159 THR A C 1
ATOM 1293 O O . THR A 1 159 ? 11.838 -7.042 -16.193 1.00 82.75 159 THR A O 1
ATOM 1296 N N . VAL A 1 160 ? 10.999 -9.080 -16.630 1.00 84.69 160 VAL A N 1
ATOM 1297 C CA . VAL A 1 160 ? 11.408 -9.707 -15.368 1.00 84.69 160 VAL A CA 1
ATOM 1298 C C . VAL A 1 160 ? 12.921 -9.894 -15.335 1.00 84.69 160 VAL A C 1
ATOM 1300 O O . VAL A 1 160 ? 13.561 -9.416 -14.398 1.00 84.69 160 VAL 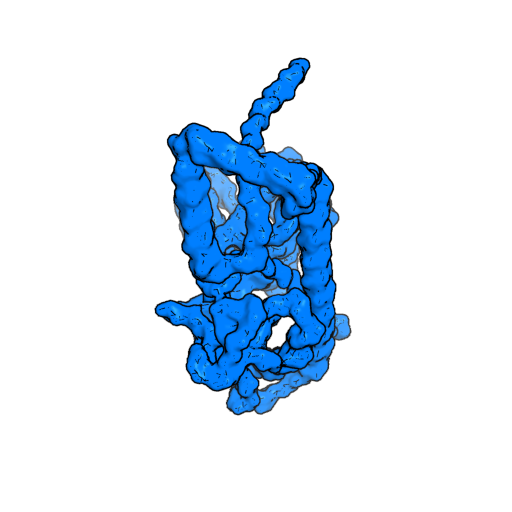A O 1
ATOM 1303 N N . PHE A 1 161 ? 13.529 -10.499 -16.361 1.00 86.12 161 PHE A N 1
ATOM 1304 C CA . PHE A 1 161 ? 14.982 -10.699 -16.352 1.00 86.12 161 PHE A CA 1
ATOM 1305 C C . PHE A 1 161 ? 15.766 -9.391 -16.545 1.00 86.12 161 PHE A C 1
ATOM 1307 O O . PHE A 1 161 ? 16.833 -9.227 -15.951 1.00 86.12 161 PHE A O 1
ATOM 1314 N N . HIS A 1 162 ? 15.232 -8.401 -17.269 1.00 87.81 162 HIS A N 1
ATOM 1315 C CA . HIS A 1 162 ? 15.813 -7.054 -17.273 1.00 87.81 162 HIS A CA 1
ATOM 1316 C C . HIS A 1 162 ? 15.766 -6.420 -15.880 1.00 87.81 162 HIS A C 1
ATOM 1318 O O . HIS A 1 162 ? 16.755 -5.831 -15.439 1.00 87.81 162 HIS A O 1
ATOM 1324 N N . THR A 1 163 ? 14.657 -6.598 -15.153 1.00 88.38 163 THR A N 1
ATOM 1325 C CA . THR A 1 163 ? 14.533 -6.102 -13.778 1.00 88.38 163 THR A CA 1
ATOM 1326 C C . THR A 1 163 ? 15.509 -6.776 -12.826 1.00 88.38 163 THR A C 1
ATOM 1328 O O . THR A 1 163 ? 16.197 -6.101 -12.060 1.00 88.38 163 THR A O 1
ATOM 1331 N N . LEU A 1 164 ? 15.640 -8.098 -12.904 1.00 90.62 164 LEU A N 1
ATOM 1332 C CA . LEU A 1 164 ? 16.641 -8.843 -12.140 1.00 90.62 164 LEU A CA 1
ATOM 1333 C C . LEU A 1 164 ? 18.058 -8.342 -12.418 1.00 90.62 164 LEU A C 1
ATOM 1335 O O . LEU A 1 164 ? 18.857 -8.228 -11.488 1.00 90.62 164 LEU A O 1
ATOM 1339 N N . ARG A 1 165 ? 18.351 -8.013 -13.682 1.00 89.88 165 ARG A N 1
ATOM 1340 C CA . ARG A 1 165 ? 19.669 -7.550 -14.106 1.00 89.88 165 ARG A CA 1
ATOM 1341 C C . ARG A 1 165 ? 20.017 -6.175 -13.553 1.00 89.88 165 ARG A C 1
ATOM 1343 O O . ARG A 1 165 ? 21.119 -6.018 -13.042 1.00 89.88 165 ARG A O 1
ATOM 1350 N N . TRP A 1 166 ? 19.134 -5.186 -13.680 1.00 89.31 166 TRP A N 1
ATOM 1351 C CA . TRP A 1 166 ? 19.459 -3.838 -13.208 1.00 89.31 166 TRP A CA 1
ATOM 1352 C C . TRP A 1 166 ? 19.408 -3.746 -11.682 1.00 89.31 166 TRP A C 1
ATOM 1354 O O . TRP A 1 166 ? 20.242 -3.070 -11.092 1.00 89.31 166 TRP A O 1
ATOM 1364 N N . THR A 1 167 ? 18.505 -4.486 -11.022 1.00 92.06 167 THR A N 1
ATOM 1365 C CA . THR A 1 167 ? 18.428 -4.509 -9.547 1.00 92.06 167 THR A CA 1
ATOM 1366 C C . THR A 1 167 ? 19.642 -5.166 -8.893 1.00 92.06 167 THR A C 1
ATOM 1368 O O . THR A 1 167 ? 19.770 -5.112 -7.674 1.00 92.06 167 THR A O 1
ATOM 1371 N N . ASP A 1 168 ? 20.547 -5.773 -9.667 1.00 90.94 168 ASP A N 1
ATOM 1372 C CA . ASP A 1 168 ? 21.776 -6.380 -9.152 1.00 90.94 168 ASP A CA 1
ATOM 1373 C C . ASP A 1 168 ? 22.708 -5.366 -8.485 1.00 90.94 168 ASP A C 1
ATOM 1375 O O . ASP A 1 168 ? 23.350 -5.670 -7.483 1.00 90.94 168 ASP A O 1
ATOM 1379 N N . VAL A 1 169 ? 22.690 -4.120 -8.963 1.00 91.88 169 VAL A N 1
ATOM 1380 C CA . VAL A 1 169 ? 23.455 -3.015 -8.373 1.00 91.88 169 VAL A CA 1
ATOM 1381 C C . VAL A 1 169 ? 23.060 -2.730 -6.919 1.00 91.88 169 VAL A C 1
ATOM 1383 O O . VAL A 1 169 ? 23.885 -2.252 -6.139 1.00 91.88 169 VAL A O 1
ATOM 1386 N N . LEU A 1 170 ? 21.838 -3.098 -6.509 1.00 93.44 170 LEU A N 1
ATOM 1387 C CA . LEU A 1 170 ? 21.348 -2.886 -5.146 1.00 93.44 170 LEU A CA 1
ATOM 1388 C C . LEU A 1 170 ? 22.144 -3.671 -4.094 1.00 93.44 170 LEU A C 1
ATOM 1390 O O . LEU A 1 170 ? 22.173 -3.254 -2.940 1.00 93.44 170 LEU A O 1
ATOM 1394 N N . ASP A 1 171 ? 22.854 -4.740 -4.479 1.00 92.12 171 ASP A N 1
ATOM 1395 C CA . ASP A 1 171 ? 23.805 -5.428 -3.591 1.00 92.12 171 ASP A CA 1
ATOM 1396 C C . ASP A 1 171 ? 24.925 -4.501 -3.093 1.00 92.12 171 ASP A C 1
ATOM 1398 O O . ASP A 1 171 ? 25.457 -4.727 -2.011 1.00 92.12 171 ASP A O 1
ATOM 1402 N N . SER A 1 172 ? 25.292 -3.479 -3.874 1.00 92.00 172 SER A N 1
ATOM 1403 C CA . SER A 1 172 ? 26.312 -2.490 -3.500 1.00 92.00 172 SER A CA 1
ATOM 1404 C C . SER A 1 172 ? 25.738 -1.270 -2.777 1.00 92.00 172 SER A C 1
ATOM 1406 O O . SER A 1 172 ? 26.452 -0.636 -2.008 1.00 92.00 172 SER A O 1
ATOM 1408 N N . ILE A 1 173 ? 24.450 -0.975 -2.986 1.00 93.25 173 ILE A N 1
ATOM 1409 C CA . ILE A 1 173 ? 23.757 0.178 -2.395 1.00 93.25 173 ILE A CA 1
ATOM 1410 C C . ILE A 1 173 ? 23.201 -0.159 -1.012 1.00 93.25 173 ILE A C 1
ATOM 1412 O O . ILE A 1 173 ? 23.387 0.598 -0.077 1.00 93.25 173 ILE A O 1
ATOM 1416 N N . PHE A 1 174 ? 22.528 -1.294 -0.830 1.00 93.50 174 PHE A N 1
ATOM 1417 C CA . PHE A 1 174 ? 21.899 -1.605 0.458 1.00 93.50 174 PHE A CA 1
ATOM 1418 C C . PHE A 1 174 ? 22.850 -1.642 1.670 1.00 93.50 174 PHE A C 1
ATOM 1420 O O . PHE A 1 174 ? 22.433 -1.177 2.732 1.00 93.50 174 PHE A O 1
ATOM 1427 N N . PRO A 1 175 ? 24.099 -2.145 1.568 1.00 91.44 175 PRO A N 1
ATOM 1428 C CA . PRO A 1 175 ? 25.010 -2.201 2.712 1.00 91.44 175 PRO A CA 1
ATOM 1429 C C . PRO A 1 175 ? 25.522 -0.842 3.204 1.00 91.44 175 PRO A C 1
ATOM 1431 O O . PRO A 1 175 ? 26.114 -0.783 4.279 1.00 91.44 175 PRO A O 1
ATOM 1434 N N . THR A 1 176 ? 25.346 0.239 2.442 1.00 90.44 176 THR A N 1
ATOM 1435 C CA . THR A 1 176 ? 25.874 1.564 2.809 1.00 90.44 176 THR A CA 1
ATOM 1436 C C . THR A 1 176 ? 25.089 2.229 3.933 1.00 90.44 176 THR A C 1
ATOM 1438 O O . THR A 1 176 ? 25.602 3.145 4.568 1.00 90.44 176 THR A O 1
ATOM 1441 N N . GLU A 1 177 ? 23.866 1.758 4.187 1.00 89.12 177 GLU A N 1
ATOM 1442 C CA . GLU A 1 177 ? 22.974 2.258 5.228 1.00 89.12 177 GLU A CA 1
ATOM 1443 C C . GLU A 1 177 ? 22.832 1.236 6.368 1.00 89.12 177 GLU A C 1
ATOM 1445 O O . GLU A 1 177 ? 21.822 0.532 6.459 1.00 89.12 177 GLU A O 1
ATOM 1450 N N . PRO A 1 178 ? 23.814 1.149 7.289 1.00 81.50 178 PRO A N 1
ATOM 1451 C CA . PRO A 1 178 ? 23.825 0.147 8.359 1.00 81.50 178 PRO A CA 1
ATOM 1452 C C . PRO A 1 178 ? 22.739 0.373 9.422 1.00 81.50 178 PRO A C 1
ATOM 1454 O O . PRO A 1 178 ? 22.506 -0.492 10.262 1.00 81.50 178 PRO A O 1
ATOM 1457 N N . ASN A 1 179 ? 22.067 1.529 9.404 1.00 80.75 179 ASN A N 1
ATOM 1458 C CA . ASN A 1 179 ? 20.988 1.861 10.337 1.00 80.75 179 ASN A CA 1
ATOM 1459 C C . ASN A 1 179 ? 19.689 1.083 10.060 1.00 80.75 179 ASN A C 1
ATOM 1461 O O . ASN A 1 179 ? 18.759 1.134 10.868 1.00 80.75 179 ASN A O 1
ATOM 1465 N N . LEU A 1 180 ? 19.593 0.398 8.916 1.00 83.44 180 LEU A N 1
ATOM 1466 C CA . LEU A 1 180 ? 18.417 -0.361 8.509 1.00 83.44 180 LEU A CA 1
ATOM 1467 C C . LEU A 1 180 ? 18.637 -1.856 8.750 1.00 83.44 180 LEU A C 1
ATOM 1469 O O . LEU A 1 180 ? 19.620 -2.439 8.307 1.00 83.44 180 LEU A O 1
ATOM 1473 N N . HIS A 1 181 ? 17.690 -2.484 9.449 1.00 80.31 181 HIS A N 1
ATOM 1474 C CA . HIS A 1 181 ? 17.788 -3.900 9.799 1.00 80.31 181 HIS A CA 1
ATOM 1475 C C . HIS A 1 181 ? 17.507 -4.820 8.599 1.00 80.31 181 HIS A C 1
ATOM 1477 O O . HIS A 1 181 ? 18.274 -5.733 8.312 1.00 80.31 181 HIS A O 1
ATOM 1483 N N . PHE A 1 182 ? 16.425 -4.539 7.869 1.00 85.94 182 PHE A N 1
ATOM 1484 C CA . PHE A 1 182 ? 16.137 -5.126 6.565 1.00 85.94 182 PHE A CA 1
ATOM 1485 C C . PHE A 1 182 ? 15.851 -4.012 5.577 1.00 85.94 182 PHE A C 1
ATOM 1487 O O . PHE A 1 182 ? 15.032 -3.131 5.848 1.00 85.94 182 PHE A O 1
ATOM 1494 N N . THR A 1 183 ? 16.462 -4.116 4.407 1.00 89.88 183 THR A N 1
ATOM 1495 C CA . THR A 1 183 ? 16.209 -3.215 3.290 1.00 89.88 183 THR A CA 1
ATOM 1496 C C . THR A 1 183 ? 15.640 -4.031 2.151 1.00 89.88 183 THR A C 1
ATOM 1498 O O . THR A 1 183 ? 16.147 -5.106 1.829 1.00 89.88 183 THR A O 1
ATOM 1501 N N . TYR A 1 184 ? 14.564 -3.550 1.543 1.00 90.44 184 TYR A N 1
ATOM 1502 C CA . TYR A 1 184 ? 13.938 -4.249 0.438 1.00 90.44 184 TYR A CA 1
ATOM 1503 C C . TYR A 1 184 ? 13.509 -3.297 -0.668 1.00 90.44 184 TYR A C 1
ATOM 1505 O O . TYR A 1 184 ? 13.125 -2.157 -0.426 1.00 90.44 184 TYR A O 1
ATOM 1513 N N . PHE A 1 185 ? 13.551 -3.805 -1.893 1.00 91.44 185 PHE A N 1
ATOM 1514 C CA . PHE A 1 185 ? 13.070 -3.133 -3.086 1.00 91.44 185 PHE A CA 1
ATOM 1515 C C . PHE A 1 185 ? 11.948 -3.961 -3.717 1.00 91.44 185 PHE A C 1
ATOM 1517 O O . PHE A 1 185 ? 12.141 -5.141 -4.026 1.00 91.44 185 PHE A O 1
ATOM 1524 N N . ALA A 1 186 ? 10.783 -3.336 -3.908 1.00 87.12 186 ALA A N 1
ATOM 1525 C CA . ALA A 1 186 ? 9.704 -3.872 -4.732 1.00 87.12 186 ALA A CA 1
ATOM 1526 C C . ALA A 1 186 ? 9.765 -3.296 -6.134 1.00 87.12 186 ALA A C 1
ATOM 1528 O O . ALA A 1 186 ? 9.685 -2.084 -6.323 1.00 87.12 186 ALA A O 1
ATOM 1529 N N . SER A 1 187 ? 9.769 -4.180 -7.120 1.00 83.12 187 SER A N 1
ATOM 1530 C CA . SER A 1 187 ? 9.489 -3.800 -8.492 1.00 83.12 187 SER A CA 1
ATOM 1531 C C . SER A 1 187 ? 7.990 -3.851 -8.794 1.00 83.12 187 SER A C 1
ATOM 1533 O O . SER A 1 187 ? 7.272 -4.738 -8.329 1.00 83.12 187 SER A O 1
ATOM 1535 N N . LEU A 1 188 ? 7.551 -2.986 -9.712 1.00 76.94 188 LEU A N 1
ATOM 1536 C CA . LEU A 1 188 ? 6.239 -3.061 -10.369 1.00 76.94 188 LEU A CA 1
ATOM 1537 C C . LEU A 1 188 ? 6.002 -4.403 -11.088 1.00 76.94 188 LEU A C 1
ATOM 1539 O O . LEU A 1 188 ? 4.860 -4.808 -11.292 1.00 76.94 188 LEU A O 1
ATOM 1543 N N . THR A 1 189 ? 7.073 -5.119 -11.441 1.00 75.38 189 THR A N 1
ATOM 1544 C CA . THR A 1 189 ? 7.008 -6.461 -12.048 1.00 75.38 189 THR A CA 1
ATOM 1545 C C . THR A 1 189 ? 6.659 -7.571 -11.055 1.00 75.38 189 THR A C 1
ATOM 1547 O O . THR A 1 189 ? 6.382 -8.691 -11.471 1.00 75.38 189 THR A O 1
ATOM 1550 N N . GLY A 1 190 ? 6.649 -7.287 -9.748 1.00 74.81 190 GLY A N 1
ATOM 1551 C CA . GLY A 1 190 ? 6.404 -8.286 -8.703 1.00 74.81 190 GLY A CA 1
ATOM 1552 C C . GLY A 1 190 ? 7.668 -8.839 -8.047 1.00 74.81 190 GLY A C 1
ATOM 1553 O O . GLY A 1 190 ? 7.562 -9.582 -7.076 1.00 74.81 190 GLY A O 1
ATOM 1554 N N . ILE A 1 191 ? 8.854 -8.462 -8.533 1.00 87.56 191 ILE A N 1
ATOM 1555 C CA . ILE A 1 191 ? 10.133 -8.856 -7.935 1.00 87.56 191 ILE A CA 1
ATOM 1556 C C . ILE A 1 191 ? 10.319 -8.152 -6.588 1.00 87.56 191 ILE A C 1
ATOM 1558 O O . ILE A 1 191 ? 10.272 -6.923 -6.518 1.00 87.56 191 ILE A O 1
ATOM 1562 N N . LEU A 1 192 ? 10.598 -8.929 -5.543 1.00 90.94 192 LEU A N 1
ATOM 1563 C CA . LEU A 1 192 ? 11.038 -8.428 -4.243 1.00 90.94 192 LEU A CA 1
ATOM 1564 C C . LEU A 1 192 ? 12.510 -8.787 -4.040 1.00 90.94 192 LEU A C 1
ATOM 1566 O O . LEU A 1 192 ? 12.843 -9.965 -3.952 1.00 90.94 192 LEU A O 1
ATOM 1570 N N . ARG A 1 193 ? 13.387 -7.792 -3.913 1.00 93.38 193 ARG A N 1
ATOM 1571 C CA . ARG A 1 193 ? 14.792 -7.995 -3.531 1.00 93.38 193 ARG A CA 1
ATOM 1572 C C . ARG A 1 193 ? 14.984 -7.553 -2.082 1.00 93.38 193 ARG A C 1
ATOM 1574 O O . ARG A 1 193 ? 14.577 -6.448 -1.744 1.00 93.38 193 ARG A O 1
ATOM 1581 N N . VAL A 1 194 ? 15.571 -8.399 -1.237 1.00 92.00 194 VAL A N 1
ATOM 1582 C CA . VAL A 1 194 ? 15.737 -8.163 0.208 1.00 92.00 194 VAL A CA 1
ATOM 1583 C C . VAL A 1 194 ? 17.189 -8.346 0.617 1.00 92.00 194 VAL A C 1
ATOM 1585 O O . VAL A 1 194 ? 17.826 -9.328 0.234 1.00 92.00 194 VAL A O 1
ATOM 1588 N N . TYR A 1 195 ? 17.690 -7.416 1.418 1.00 92.31 195 TYR A N 1
ATOM 1589 C CA . TYR A 1 195 ? 19.006 -7.448 2.030 1.00 92.31 195 TYR A CA 1
ATOM 1590 C C . TYR A 1 195 ? 18.900 -7.377 3.561 1.00 92.31 195 TYR A C 1
ATOM 1592 O O . TYR A 1 195 ? 18.139 -6.546 4.069 1.00 92.31 195 TYR A O 1
ATOM 1600 N N . PRO A 1 196 ? 19.678 -8.191 4.293 1.00 92.75 196 PRO A N 1
ATOM 1601 C CA . PRO A 1 196 ? 20.487 -9.315 3.797 1.00 92.75 196 PRO A CA 1
ATOM 1602 C C . PRO A 1 196 ? 19.608 -10.495 3.332 1.00 92.75 196 PRO A C 1
ATOM 1604 O O . PRO A 1 196 ? 18.442 -10.600 3.716 1.00 92.75 196 PRO A O 1
ATOM 1607 N N . ALA A 1 197 ? 20.139 -11.383 2.484 1.00 92.38 197 ALA A N 1
ATOM 1608 C CA . ALA A 1 197 ? 19.375 -12.531 1.987 1.00 92.38 197 ALA A CA 1
ATOM 1609 C C . ALA A 1 197 ? 19.109 -13.554 3.100 1.00 92.38 197 ALA A C 1
ATOM 1611 O O . ALA A 1 197 ? 19.936 -13.748 3.988 1.00 92.38 197 ALA A O 1
ATOM 1612 N N . PHE A 1 198 ? 17.994 -14.279 3.022 1.00 90.12 198 PHE A N 1
ATOM 1613 C CA . PHE A 1 198 ? 17.662 -15.333 3.981 1.00 90.12 198 PHE A CA 1
ATOM 1614 C C . PHE A 1 198 ? 16.791 -16.437 3.358 1.00 90.12 198 PHE A C 1
ATOM 1616 O O . PHE A 1 198 ? 16.137 -16.207 2.342 1.00 90.12 198 PHE A O 1
ATOM 1623 N N . PRO A 1 199 ? 16.740 -17.642 3.954 1.00 87.44 199 PRO A N 1
ATOM 1624 C CA . PRO A 1 199 ? 15.835 -18.704 3.518 1.00 87.44 199 PRO A CA 1
ATOM 1625 C C . PRO A 1 199 ? 14.363 -18.295 3.607 1.00 87.44 199 PRO A C 1
ATOM 1627 O O . PRO A 1 199 ? 13.832 -18.085 4.702 1.00 87.44 199 PRO A O 1
ATOM 1630 N N . TRP A 1 200 ? 13.673 -18.249 2.470 1.00 85.94 200 TRP A N 1
ATOM 1631 C CA . TRP A 1 200 ? 12.243 -17.973 2.426 1.00 85.94 200 TRP A CA 1
ATOM 1632 C C . TRP A 1 200 ? 11.453 -19.151 2.994 1.00 85.94 200 TRP A C 1
ATOM 1634 O O . TRP A 1 200 ? 11.381 -20.236 2.408 1.00 85.94 200 TRP A O 1
ATOM 1644 N N . ARG A 1 201 ? 10.833 -18.951 4.159 1.00 69.75 201 ARG A N 1
ATOM 1645 C CA . ARG A 1 201 ? 10.032 -19.993 4.806 1.00 69.75 201 ARG A CA 1
ATOM 1646 C C . ARG A 1 201 ? 8.640 -20.061 4.183 1.00 69.75 201 ARG A C 1
ATOM 1648 O O . ARG A 1 201 ? 7.769 -19.261 4.512 1.00 69.75 201 ARG A O 1
ATOM 1655 N N . LYS A 1 202 ? 8.398 -21.083 3.361 1.00 65.56 202 LYS A N 1
ATOM 1656 C CA . LYS A 1 202 ? 7.047 -21.477 2.941 1.00 65.56 202 LYS A CA 1
ATOM 1657 C C . LYS A 1 202 ? 6.536 -22.621 3.823 1.00 65.56 202 LYS A C 1
ATOM 1659 O O . LYS A 1 202 ? 7.207 -23.637 3.961 1.00 65.56 202 LYS A O 1
ATOM 1664 N N . GLN A 1 203 ? 5.364 -22.453 4.438 1.00 52.66 203 GLN A N 1
ATOM 1665 C CA . GLN A 1 203 ? 4.670 -23.557 5.122 1.00 52.66 203 GLN A CA 1
ATOM 1666 C C . GLN A 1 203 ? 3.850 -24.406 4.131 1.00 52.66 203 GLN A C 1
ATOM 1668 O O . GLN A 1 203 ? 3.687 -25.592 4.368 1.00 52.66 203 GLN A O 1
ATOM 1673 N N . ASN A 1 204 ? 3.382 -23.809 3.021 1.00 62.44 204 ASN A N 1
ATOM 1674 C CA . ASN A 1 204 ? 2.546 -24.408 1.964 1.00 62.44 204 ASN A CA 1
ATOM 1675 C C . ASN A 1 204 ? 2.874 -23.765 0.588 1.00 62.44 204 ASN A C 1
ATOM 1677 O O . ASN A 1 204 ? 3.986 -23.273 0.391 1.00 62.44 204 ASN A O 1
ATOM 1681 N N . VAL A 1 205 ? 1.922 -23.744 -0.360 1.00 62.91 205 VAL A N 1
ATOM 1682 C CA . VAL A 1 205 ? 2.019 -22.999 -1.633 1.00 62.91 205 VAL A CA 1
ATOM 1683 C C . VAL A 1 205 ? 2.305 -21.519 -1.358 1.00 62.91 205 VAL A C 1
ATOM 1685 O O . VAL A 1 205 ? 1.601 -20.867 -0.585 1.00 62.91 205 VAL A O 1
ATOM 1688 N N . ASP A 1 206 ? 3.354 -20.993 -1.986 1.00 66.31 206 ASP A N 1
ATOM 1689 C CA . ASP A 1 206 ? 3.787 -19.612 -1.811 1.00 66.31 206 ASP A CA 1
ATOM 1690 C C . ASP A 1 206 ? 2.919 -18.654 -2.639 1.00 66.31 206 ASP A C 1
ATOM 1692 O O . ASP A 1 206 ? 3.089 -18.524 -3.848 1.00 66.31 206 ASP A O 1
ATOM 1696 N N . MET A 1 207 ? 1.970 -17.991 -1.979 1.00 65.94 207 MET A N 1
ATOM 1697 C CA . MET A 1 207 ? 1.105 -16.970 -2.588 1.00 65.94 207 MET A CA 1
ATOM 1698 C C . MET A 1 207 ? 1.645 -15.547 -2.392 1.00 65.94 207 MET A C 1
ATOM 1700 O O . MET A 1 207 ? 0.901 -14.572 -2.537 1.00 65.94 207 MET A O 1
ATOM 1704 N N . PHE A 1 208 ? 2.903 -15.399 -1.970 1.00 69.62 208 PHE A N 1
ATOM 1705 C CA . PHE A 1 208 ? 3.474 -14.086 -1.735 1.00 69.62 208 PHE A CA 1
ATOM 1706 C C . PHE A 1 208 ? 3.638 -13.314 -3.049 1.00 69.62 208 PHE A C 1
ATOM 1708 O O . PHE A 1 208 ? 4.275 -13.785 -3.986 1.00 69.62 208 PHE A O 1
ATOM 1715 N N . ASP A 1 209 ? 3.104 -12.095 -3.078 1.00 69.12 209 ASP A N 1
ATOM 1716 C CA . ASP A 1 209 ? 3.376 -11.101 -4.111 1.00 69.12 209 ASP A CA 1
ATOM 1717 C C . ASP A 1 209 ? 3.607 -9.750 -3.439 1.00 69.12 209 ASP A C 1
ATOM 1719 O O . ASP A 1 209 ? 2.846 -9.343 -2.554 1.00 69.12 209 ASP A O 1
ATOM 1723 N N . VAL A 1 210 ? 4.680 -9.073 -3.839 1.00 69.62 210 VAL A N 1
ATOM 1724 C CA . VAL A 1 210 ? 5.084 -7.790 -3.272 1.00 69.62 210 VAL A CA 1
ATOM 1725 C C . VAL A 1 210 ? 4.127 -6.659 -3.648 1.00 69.62 210 VAL A C 1
ATOM 1727 O O . VAL A 1 210 ? 3.864 -5.784 -2.830 1.00 69.62 210 VAL A O 1
ATOM 1730 N N . ARG A 1 211 ? 3.507 -6.736 -4.832 1.00 61.66 211 ARG A N 1
ATOM 1731 C CA . ARG A 1 211 ? 2.542 -5.741 -5.335 1.00 61.66 211 ARG A CA 1
ATOM 1732 C C . ARG A 1 211 ? 1.241 -5.752 -4.545 1.00 61.66 211 ARG A C 1
ATOM 1734 O O . ARG A 1 211 ? 0.510 -4.772 -4.514 1.00 61.66 211 ARG A O 1
ATOM 1741 N N . ARG A 1 212 ? 0.945 -6.883 -3.901 1.00 57.97 212 ARG A N 1
ATOM 1742 C CA . ARG A 1 212 ? -0.251 -7.082 -3.074 1.00 57.97 212 ARG A CA 1
ATOM 1743 C C . ARG A 1 212 ? -0.042 -6.610 -1.629 1.00 57.97 212 ARG A C 1
ATOM 1745 O O . ARG A 1 212 ? -0.895 -6.870 -0.785 1.00 57.97 212 ARG A O 1
ATOM 1752 N N . ARG A 1 213 ? 1.096 -5.978 -1.307 1.00 59.06 213 ARG A N 1
ATOM 1753 C CA . ARG A 1 213 ? 1.421 -5.529 0.053 1.00 59.06 213 ARG A CA 1
ATOM 1754 C C . ARG A 1 213 ? 0.887 -4.131 0.331 1.00 59.06 213 ARG A C 1
ATOM 1756 O O . ARG A 1 213 ? 0.891 -3.268 -0.538 1.00 59.06 213 ARG A O 1
ATOM 1763 N N . SER A 1 214 ? 0.491 -3.914 1.582 1.00 47.41 214 SER A N 1
ATOM 1764 C CA . SER A 1 214 ? -0.051 -2.652 2.096 1.00 47.41 214 SER A CA 1
ATOM 1765 C C . SER A 1 214 ? 0.871 -1.450 1.858 1.00 47.41 214 SER A C 1
ATOM 1767 O O . SER A 1 214 ? 0.394 -0.355 1.579 1.00 47.41 214 SER A O 1
ATOM 1769 N N . TRP A 1 215 ? 2.186 -1.666 1.898 1.00 49.25 215 TRP A N 1
ATOM 1770 C CA . TRP A 1 215 ? 3.2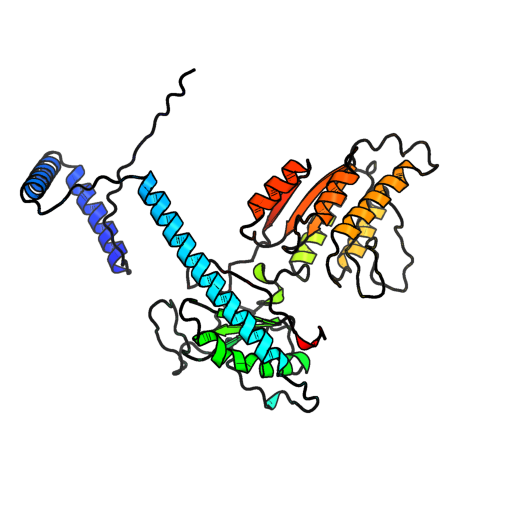01 -0.645 1.634 1.00 49.25 215 TRP A CA 1
ATOM 1771 C C . TRP A 1 215 ? 3.448 -0.367 0.139 1.00 49.25 215 TRP A C 1
ATOM 1773 O O . TRP A 1 215 ? 4.109 0.611 -0.186 1.00 49.25 215 TRP A O 1
ATOM 1783 N N . SER A 1 216 ? 2.920 -1.189 -0.779 1.00 44.28 216 SER A N 1
ATOM 1784 C CA . SER A 1 216 ? 3.113 -1.034 -2.231 1.00 44.28 216 SER A CA 1
ATOM 1785 C C . SER A 1 216 ? 2.139 -0.036 -2.882 1.00 44.28 216 SER A C 1
ATOM 1787 O O . SER A 1 216 ? 2.263 0.209 -4.080 1.00 44.28 216 SER A O 1
ATOM 1789 N N . GLY A 1 217 ? 1.176 0.521 -2.131 1.00 52.56 217 GLY A N 1
ATOM 1790 C CA . GLY A 1 217 ? 0.324 1.638 -2.572 1.00 52.56 217 GLY A CA 1
ATOM 1791 C C . GLY A 1 217 ? -0.408 1.423 -3.904 1.00 52.56 217 GLY A C 1
ATOM 1792 O O . GLY A 1 217 ? -0.346 2.298 -4.760 1.00 52.56 217 GLY A O 1
ATOM 1793 N N . SER A 1 218 ? -1.036 0.256 -4.116 1.00 58.38 218 SER A N 1
ATOM 1794 C CA . SER A 1 218 ? -1.797 -0.028 -5.343 1.00 58.38 218 SER A CA 1
ATOM 1795 C C . SER A 1 218 ? -3.209 -0.554 -5.068 1.00 58.38 218 SER A C 1
ATOM 1797 O O . SER A 1 218 ? -3.417 -1.472 -4.267 1.00 58.38 218 SER A O 1
ATOM 1799 N N . MET A 1 219 ? -4.180 -0.034 -5.825 1.00 70.38 219 MET A N 1
ATOM 1800 C CA . MET A 1 219 ? -5.557 -0.526 -5.908 1.00 70.38 219 MET A CA 1
ATOM 1801 C C . MET A 1 219 ? -5.692 -1.848 -6.670 1.00 70.38 219 MET A C 1
ATOM 1803 O O . MET A 1 219 ? -6.795 -2.365 -6.768 1.00 70.38 219 MET A O 1
ATOM 1807 N N . THR A 1 220 ? -4.615 -2.443 -7.189 1.00 65.81 220 THR A N 1
ATOM 1808 C CA . THR A 1 220 ? -4.672 -3.746 -7.874 1.00 65.81 220 THR A CA 1
ATOM 1809 C C . THR A 1 220 ? -4.773 -4.931 -6.891 1.00 65.81 220 THR A C 1
ATOM 1811 O O . THR A 1 220 ? -4.372 -4.858 -5.731 1.00 65.81 220 THR A O 1
ATOM 1814 N N . GLY A 1 221 ? -5.338 -6.062 -7.333 1.00 71.81 221 GLY A N 1
ATOM 1815 C CA . GLY A 1 221 ? -5.367 -7.304 -6.544 1.00 71.81 221 GLY A CA 1
ATOM 1816 C C . GLY A 1 221 ? -6.377 -7.311 -5.385 1.00 71.81 221 GLY A C 1
ATOM 1817 O O . GLY A 1 221 ? -7.583 -7.198 -5.606 1.00 71.81 221 GLY A O 1
ATOM 1818 N N . GLN A 1 222 ? -5.904 -7.515 -4.147 1.00 67.06 222 GLN A N 1
ATOM 1819 C CA . GLN A 1 222 ? -6.765 -7.675 -2.960 1.00 67.06 222 GLN A CA 1
ATOM 1820 C C . GLN A 1 222 ? -7.532 -6.393 -2.624 1.00 67.06 222 GLN A C 1
ATOM 1822 O O . GLN A 1 222 ? -8.704 -6.458 -2.265 1.00 67.06 222 GLN A O 1
ATOM 1827 N N . SER A 1 223 ? -6.881 -5.249 -2.798 1.00 73.69 223 SER A N 1
ATOM 1828 C CA . SER A 1 223 ? -7.454 -3.914 -2.681 1.00 73.69 223 SER A CA 1
ATOM 1829 C C . SER A 1 223 ? -8.668 -3.714 -3.600 1.00 73.69 223 SER A C 1
ATOM 1831 O O . SER A 1 223 ? -9.737 -3.347 -3.118 1.00 73.69 223 SER A O 1
ATOM 1833 N N . LEU A 1 224 ? -8.549 -4.066 -4.891 1.00 79.88 224 LEU A N 1
ATOM 1834 C CA . LEU A 1 224 ? -9.667 -4.029 -5.847 1.00 79.88 224 LEU A CA 1
ATOM 1835 C C . LEU A 1 224 ? -10.788 -4.982 -5.442 1.00 79.88 224 LEU A C 1
ATOM 1837 O O . LEU A 1 224 ? -11.960 -4.630 -5.508 1.00 79.88 224 LEU A O 1
ATOM 1841 N N . LYS A 1 225 ? -10.431 -6.204 -5.029 1.00 79.19 225 LYS A N 1
ATOM 1842 C CA . LYS A 1 225 ? -11.408 -7.215 -4.612 1.00 79.19 225 LYS A CA 1
ATOM 1843 C C . LYS A 1 225 ? -12.185 -6.763 -3.376 1.00 79.19 225 LYS A C 1
ATOM 1845 O O . LYS A 1 225 ? -13.388 -6.992 -3.308 1.00 79.19 225 LYS A O 1
ATOM 1850 N N . LEU A 1 226 ? -11.508 -6.116 -2.428 1.00 76.81 226 LEU A N 1
ATOM 1851 C CA . LEU A 1 226 ? -12.122 -5.542 -1.238 1.00 76.81 226 LEU A CA 1
ATOM 1852 C C . LEU A 1 226 ? -13.025 -4.363 -1.605 1.00 76.81 226 LEU A C 1
ATOM 1854 O O . LEU A 1 226 ? -14.182 -4.376 -1.210 1.00 76.81 226 LEU A O 1
ATOM 1858 N N . ALA A 1 227 ? -12.546 -3.414 -2.417 1.00 82.19 227 ALA A N 1
ATOM 1859 C CA . ALA A 1 227 ? -13.354 -2.295 -2.906 1.00 82.19 227 ALA A CA 1
ATOM 1860 C C . ALA A 1 227 ? -14.616 -2.782 -3.635 1.00 82.19 227 ALA A C 1
ATOM 1862 O O . ALA A 1 227 ? -15.715 -2.313 -3.359 1.00 82.19 227 ALA A O 1
ATOM 1863 N N . ASN A 1 228 ? -14.469 -3.777 -4.513 1.00 84.12 228 ASN A N 1
ATOM 1864 C CA . ASN A 1 228 ? -15.573 -4.395 -5.235 1.00 84.12 228 ASN A CA 1
ATOM 1865 C C . ASN A 1 228 ? -16.570 -5.056 -4.272 1.00 84.12 228 ASN A C 1
ATOM 1867 O O . ASN A 1 228 ? -17.752 -4.735 -4.304 1.00 84.12 228 ASN A O 1
ATOM 1871 N N . LEU A 1 229 ? -16.106 -5.917 -3.361 1.00 81.69 229 LEU A N 1
ATOM 1872 C CA . LEU A 1 229 ? -16.982 -6.573 -2.388 1.00 81.69 229 LEU A CA 1
ATOM 1873 C C . LEU A 1 229 ? -17.695 -5.559 -1.478 1.00 81.69 229 LEU A C 1
ATOM 1875 O O . LEU A 1 229 ? -18.882 -5.711 -1.202 1.00 81.69 229 LEU A O 1
ATOM 1879 N N . SER A 1 230 ? -16.994 -4.514 -1.036 1.00 82.06 230 SER A N 1
ATOM 1880 C CA . SER A 1 230 ? -17.569 -3.431 -0.240 1.00 82.06 230 SER A CA 1
ATOM 1881 C C . SER A 1 230 ? -18.617 -2.646 -1.029 1.00 82.06 230 SER A C 1
ATOM 1883 O O . SER A 1 230 ? -19.703 -2.413 -0.506 1.00 82.06 230 SER A O 1
ATOM 1885 N N . ALA A 1 231 ? -18.350 -2.303 -2.293 1.00 85.81 231 ALA A N 1
ATOM 1886 C CA . ALA A 1 231 ? -19.325 -1.663 -3.172 1.00 85.81 231 ALA A CA 1
ATOM 1887 C C . ALA A 1 231 ? -20.555 -2.557 -3.392 1.00 85.81 231 ALA A C 1
ATOM 1889 O O . ALA A 1 231 ? -21.680 -2.091 -3.242 1.00 85.81 231 ALA A O 1
ATOM 1890 N N . GLN A 1 232 ? -20.362 -3.854 -3.655 1.00 84.62 232 GLN A N 1
ATOM 1891 C CA . GLN A 1 232 ? -21.463 -4.811 -3.780 1.00 84.62 232 GLN A CA 1
ATOM 1892 C C . GLN A 1 232 ? -22.322 -4.843 -2.518 1.00 84.62 232 GLN A C 1
ATOM 1894 O O . GLN A 1 232 ? -23.538 -4.750 -2.621 1.00 84.62 232 GLN A O 1
ATOM 1899 N N . LYS A 1 233 ? -21.707 -4.909 -1.331 1.00 82.31 233 LYS A N 1
ATOM 1900 C CA . LYS A 1 233 ? -22.424 -4.939 -0.048 1.00 82.31 233 LYS A CA 1
ATOM 1901 C C . LYS A 1 233 ? -23.189 -3.649 0.241 1.00 82.31 233 LYS A C 1
ATOM 1903 O O . LYS A 1 233 ? -24.315 -3.721 0.724 1.00 82.31 233 LYS A O 1
ATOM 1908 N N . LEU A 1 234 ? -22.610 -2.491 -0.084 1.00 82.81 234 LEU A N 1
ATOM 1909 C CA . LEU A 1 234 ? -23.295 -1.201 0.039 1.00 82.81 234 LEU A CA 1
ATOM 1910 C C . LEU A 1 234 ? -24.523 -1.135 -0.874 1.00 82.81 234 LEU A C 1
ATOM 1912 O O . LEU A 1 234 ? -25.600 -0.768 -0.421 1.00 82.81 234 LEU A O 1
ATOM 1916 N N . ILE A 1 235 ? -24.377 -1.536 -2.139 1.00 88.31 235 ILE A N 1
ATOM 1917 C CA . ILE A 1 235 ? -25.475 -1.514 -3.113 1.00 88.31 235 ILE A CA 1
ATOM 1918 C C . ILE A 1 235 ? -26.523 -2.598 -2.826 1.00 88.31 235 ILE A C 1
ATOM 1920 O O . ILE A 1 235 ? -27.714 -2.390 -3.054 1.00 88.31 235 ILE A O 1
ATOM 1924 N N . GLU A 1 236 ? -26.111 -3.755 -2.310 1.00 84.69 236 GLU A N 1
ATOM 1925 C CA . GLU A 1 236 ? -27.013 -4.831 -1.893 1.00 84.69 236 GLU A CA 1
ATOM 1926 C C . GLU A 1 236 ? -27.997 -4.340 -0.824 1.00 84.69 236 GLU A C 1
ATOM 1928 O O . GLU A 1 236 ? -29.185 -4.643 -0.936 1.00 84.69 236 GLU A O 1
ATOM 1933 N N . ALA A 1 237 ? -27.523 -3.519 0.120 1.00 83.19 237 ALA A N 1
ATOM 1934 C CA . ALA A 1 237 ? -28.295 -2.979 1.239 1.00 83.19 237 ALA A CA 1
ATOM 1935 C C . ALA A 1 237 ? -29.299 -1.866 0.876 1.00 83.19 237 ALA A C 1
ATOM 1937 O O . ALA A 1 237 ? -30.127 -1.526 1.715 1.00 83.19 237 ALA A O 1
ATOM 1938 N N . LEU A 1 238 ? -29.235 -1.305 -0.336 1.00 84.50 238 LEU A N 1
ATOM 1939 C CA . LEU A 1 238 ? -30.186 -0.289 -0.806 1.00 84.50 238 LEU A CA 1
ATOM 1940 C C . LEU A 1 238 ? -31.586 -0.883 -1.020 1.00 84.50 238 LEU A C 1
ATOM 1942 O O . LEU A 1 238 ? -31.702 -2.050 -1.391 1.00 84.50 238 LEU A O 1
ATOM 1946 N N . ASP A 1 239 ? -32.649 -0.106 -0.863 1.00 86.56 239 ASP A N 1
ATOM 1947 C CA . ASP A 1 239 ? -34.013 -0.535 -1.191 1.00 86.56 239 ASP A CA 1
ATOM 1948 C C . ASP A 1 239 ? -34.392 -0.163 -2.634 1.00 86.56 239 ASP A C 1
ATOM 1950 O O . ASP A 1 239 ? -33.691 0.581 -3.313 1.00 86.56 239 ASP A O 1
ATOM 1954 N N . VAL A 1 240 ? -35.506 -0.686 -3.140 1.00 83.75 240 VAL A N 1
ATOM 1955 C CA . VAL A 1 240 ? -36.003 -0.417 -4.495 1.00 83.75 240 VAL A CA 1
ATOM 1956 C C . VAL A 1 240 ? -36.262 1.073 -4.719 1.00 83.75 240 VAL A C 1
ATOM 1958 O O . VAL A 1 240 ? -36.142 1.523 -5.854 1.00 83.75 240 VAL A O 1
ATOM 1961 N N . ASP A 1 241 ? -36.556 1.848 -3.680 1.00 81.62 241 ASP A N 1
ATOM 1962 C CA . ASP A 1 241 ? -36.774 3.296 -3.786 1.00 81.62 241 ASP A CA 1
ATOM 1963 C C . ASP A 1 241 ? -35.468 4.112 -3.837 1.00 81.62 241 ASP A C 1
ATOM 1965 O O . ASP A 1 241 ? -35.488 5.302 -4.163 1.00 81.62 241 ASP A O 1
ATOM 1969 N N . ASP A 1 242 ? -34.319 3.473 -3.600 1.00 84.94 242 ASP A N 1
ATOM 1970 C CA . ASP A 1 242 ? -33.007 4.107 -3.669 1.00 84.94 242 ASP A CA 1
ATOM 1971 C C . ASP A 1 242 ? -32.436 4.121 -5.091 1.00 84.94 242 ASP A C 1
ATOM 1973 O O . ASP A 1 242 ? -32.804 3.338 -5.974 1.00 84.94 242 ASP A O 1
ATOM 1977 N N . TYR A 1 243 ? -31.461 5.004 -5.310 1.00 87.31 243 TYR A N 1
ATOM 1978 C CA . TYR A 1 243 ? -30.767 5.161 -6.584 1.00 87.31 243 TYR A CA 1
ATOM 1979 C C . TYR A 1 243 ? -29.256 5.094 -6.388 1.00 87.31 243 TYR A C 1
ATOM 1981 O O . TYR A 1 243 ? -28.714 5.687 -5.458 1.00 87.31 243 TYR A O 1
ATOM 1989 N N . PHE A 1 244 ? -28.558 4.419 -7.300 1.00 88.94 244 PHE A N 1
ATOM 1990 C CA . PHE A 1 244 ? -27.106 4.296 -7.251 1.00 88.94 244 PHE A CA 1
ATOM 1991 C C . PHE A 1 244 ? -26.446 4.538 -8.605 1.00 88.94 244 PHE A C 1
ATOM 1993 O O . PHE A 1 244 ? -27.043 4.363 -9.666 1.00 88.94 244 PHE A O 1
ATOM 2000 N N . THR A 1 245 ? -25.170 4.904 -8.550 1.00 89.62 245 THR A N 1
ATOM 2001 C CA . THR A 1 245 ? -24.230 4.829 -9.666 1.00 89.62 245 THR A CA 1
ATOM 2002 C C . THR A 1 245 ? -22.862 4.471 -9.103 1.00 89.62 245 THR A C 1
ATOM 2004 O O . THR A 1 245 ? -22.545 4.835 -7.970 1.00 89.62 245 THR A O 1
ATOM 2007 N N . VAL A 1 246 ? -22.059 3.740 -9.869 1.00 89.94 246 VAL A N 1
ATOM 2008 C CA . VAL A 1 246 ? -20.686 3.407 -9.484 1.00 89.94 246 VAL A CA 1
ATOM 2009 C C . VAL A 1 246 ? -19.778 3.779 -10.636 1.00 89.94 246 VAL A C 1
ATOM 2011 O O . VAL A 1 246 ? -20.027 3.392 -11.774 1.00 89.94 246 VAL A O 1
ATOM 2014 N N . ALA A 1 247 ? -18.727 4.529 -10.333 1.00 88.69 247 ALA A N 1
ATOM 2015 C CA . ALA A 1 247 ? -17.722 4.956 -11.289 1.00 88.69 247 ALA A CA 1
ATOM 2016 C C . ALA A 1 247 ? -16.331 4.548 -10.806 1.00 88.69 247 ALA A C 1
ATOM 2018 O O . ALA A 1 247 ? -16.118 4.305 -9.616 1.00 88.69 247 ALA A O 1
ATOM 2019 N N . HIS A 1 248 ? -15.390 4.470 -11.737 1.00 83.50 248 HIS A N 1
ATOM 2020 C CA . HIS A 1 248 ? -13.988 4.215 -11.451 1.00 83.50 248 HIS A CA 1
ATOM 2021 C C . HIS A 1 248 ? -13.106 5.332 -12.016 1.00 83.50 248 HIS A C 1
ATOM 2023 O O . HIS A 1 248 ? -13.497 6.073 -12.922 1.00 83.50 248 HIS A O 1
ATOM 2029 N N . PHE A 1 249 ? -11.897 5.438 -11.464 1.00 78.88 249 PHE A N 1
ATOM 2030 C CA . PHE A 1 249 ? -10.865 6.360 -11.934 1.00 78.88 249 PHE A CA 1
ATOM 2031 C C . PHE A 1 249 ? -10.518 6.119 -13.416 1.00 78.88 249 PHE A C 1
ATOM 2033 O O . PHE A 1 249 ? -10.663 4.986 -13.892 1.00 78.88 249 PHE A O 1
ATOM 2040 N N . PRO A 1 250 ? -10.063 7.156 -14.144 1.00 66.06 250 PRO A N 1
ATOM 2041 C CA . PRO A 1 250 ? -9.780 7.077 -15.577 1.00 66.06 250 PRO A CA 1
ATOM 2042 C C . PRO A 1 250 ? -8.836 5.919 -15.935 1.00 66.06 250 PRO A C 1
ATOM 2044 O O . PRO A 1 250 ? -7.763 5.748 -15.353 1.00 66.06 250 PRO A O 1
ATOM 2047 N N . GLY A 1 251 ? -9.253 5.111 -16.914 1.00 58.28 251 GLY A N 1
ATOM 2048 C CA . GLY A 1 251 ? -8.513 3.951 -17.400 1.00 58.28 251 GLY A CA 1
ATOM 2049 C C . GLY A 1 251 ? -7.818 4.236 -18.732 1.00 58.28 251 GLY A C 1
ATOM 2050 O O . GLY A 1 251 ? -8.479 4.296 -19.759 1.00 58.28 251 GLY A O 1
ATOM 2051 N N . ALA A 1 252 ? -6.481 4.306 -18.706 1.00 51.75 252 ALA A N 1
ATOM 2052 C CA . ALA A 1 252 ? -5.580 4.583 -19.839 1.00 51.75 252 ALA A CA 1
ATOM 2053 C C . ALA A 1 252 ? -5.686 5.998 -20.454 1.00 51.75 252 ALA A C 1
ATOM 2055 O O . ALA A 1 252 ? -6.672 6.705 -20.282 1.00 51.75 252 ALA A O 1
ATOM 2056 N N . LYS A 1 253 ? -4.613 6.410 -21.151 1.00 50.09 253 LYS A N 1
ATOM 2057 C CA . LYS A 1 253 ? -4.358 7.779 -21.654 1.00 50.09 253 LYS A CA 1
ATOM 2058 C C . LYS A 1 253 ? -5.472 8.370 -22.535 1.00 50.09 253 LYS A C 1
ATOM 2060 O O . LYS A 1 253 ? -5.510 9.586 -22.691 1.00 50.09 253 LYS A O 1
ATOM 2065 N N . ASP A 1 254 ? -6.361 7.539 -23.069 1.00 49.22 254 ASP A N 1
ATOM 2066 C CA . ASP A 1 254 ? -7.363 7.941 -24.061 1.00 49.22 254 ASP A CA 1
ATOM 2067 C C . ASP A 1 254 ? -8.692 8.394 -23.426 1.00 49.22 254 ASP A C 1
ATOM 2069 O O . ASP A 1 254 ? -9.487 9.068 -24.076 1.00 49.22 254 ASP A O 1
ATOM 2073 N N . HIS A 1 255 ? -8.924 8.079 -22.144 1.00 49.94 255 HIS A N 1
ATOM 2074 C CA . HIS A 1 255 ? -10.088 8.543 -21.386 1.00 49.94 255 HIS A CA 1
ATOM 2075 C C . HIS A 1 255 ? -9.620 9.433 -20.236 1.00 49.94 255 HIS A C 1
ATOM 2077 O O . HIS A 1 255 ? -9.188 8.966 -19.186 1.00 49.94 255 HIS A O 1
ATOM 2083 N N . VAL A 1 256 ? -9.704 10.746 -20.451 1.00 58.06 256 VAL A N 1
ATOM 2084 C CA . VAL A 1 256 ? -9.228 11.768 -19.500 1.00 58.06 256 VAL A CA 1
ATOM 2085 C C . VAL A 1 256 ? -10.180 11.929 -18.301 1.00 58.06 256 VAL A C 1
ATOM 2087 O O . VAL A 1 256 ? -9.822 12.546 -17.303 1.00 58.06 256 VAL A O 1
ATOM 2090 N N . ALA A 1 257 ? -11.388 11.358 -18.365 1.00 66.12 257 ALA A N 1
ATOM 2091 C CA . ALA A 1 257 ? -12.422 11.517 -17.348 1.00 66.12 257 ALA A CA 1
ATOM 2092 C C . ALA A 1 257 ? -12.754 10.194 -16.624 1.00 66.12 257 ALA A C 1
ATOM 2094 O O . ALA A 1 257 ? -12.675 9.123 -17.232 1.00 66.12 257 ALA A O 1
ATOM 2095 N N . PRO A 1 258 ? -13.164 10.256 -15.342 1.00 77.12 258 PRO A N 1
ATOM 2096 C CA . PRO A 1 258 ? -13.782 9.133 -14.638 1.00 77.12 258 PRO A CA 1
ATOM 2097 C C . PRO A 1 258 ? -14.968 8.562 -15.422 1.00 77.12 258 PRO A C 1
ATOM 2099 O O . PRO A 1 258 ? -15.717 9.306 -16.057 1.00 77.12 258 PRO A O 1
ATOM 2102 N N . MET A 1 259 ? -15.159 7.244 -15.358 1.00 77.81 259 MET A N 1
ATOM 2103 C CA . MET A 1 259 ? -16.201 6.548 -16.118 1.00 77.81 259 MET A CA 1
ATOM 2104 C C . MET A 1 259 ? -17.083 5.698 -15.213 1.00 77.81 259 MET A C 1
ATOM 2106 O O . MET A 1 259 ? -16.614 5.105 -14.241 1.00 77.81 259 MET A O 1
ATOM 2110 N N . ILE A 1 260 ? -18.372 5.623 -15.550 1.00 83.19 260 ILE A N 1
ATOM 2111 C CA . ILE A 1 260 ? -19.315 4.703 -14.907 1.00 83.19 260 ILE A CA 1
ATOM 2112 C C . ILE A 1 260 ? -18.872 3.267 -15.205 1.00 83.19 260 ILE A C 1
ATOM 2114 O O . ILE A 1 260 ? -18.508 2.939 -16.335 1.00 83.19 260 ILE A O 1
ATOM 2118 N N . VAL A 1 261 ? -18.899 2.417 -14.179 1.00 81.25 261 VAL A N 1
ATOM 2119 C CA . VAL A 1 261 ? -18.533 1.005 -14.288 1.00 81.25 261 VAL A CA 1
ATOM 2120 C C . VAL A 1 261 ? -19.448 0.329 -15.302 1.00 81.25 261 VAL A C 1
ATOM 2122 O O . VAL A 1 261 ? -20.668 0.309 -15.151 1.00 81.25 261 VAL A O 1
ATOM 2125 N N . THR A 1 262 ? -18.828 -0.243 -16.325 1.00 71.25 262 THR A N 1
ATOM 2126 C CA . THR A 1 262 ? -19.465 -1.039 -17.372 1.00 71.25 262 THR A CA 1
ATOM 2127 C C . THR A 1 262 ? -18.640 -2.304 -17.583 1.00 71.25 262 THR A C 1
ATOM 2129 O O . THR A 1 262 ? -17.439 -2.321 -17.293 1.00 71.25 262 THR A O 1
ATOM 2132 N N . ALA A 1 263 ? -19.272 -3.389 -18.036 1.00 61.31 263 ALA A N 1
ATOM 2133 C CA . ALA A 1 263 ? -18.536 -4.588 -18.421 1.00 61.31 263 ALA A CA 1
ATOM 2134 C C . ALA A 1 263 ? -17.477 -4.234 -19.474 1.00 61.31 263 ALA A C 1
ATOM 2136 O O . ALA A 1 263 ? -17.771 -3.565 -20.462 1.00 61.31 263 ALA A O 1
ATOM 2137 N N . ASN A 1 264 ? -16.254 -4.729 -19.276 1.00 57.75 264 ASN A N 1
ATOM 2138 C CA . ASN A 1 264 ? -15.109 -4.537 -20.177 1.00 57.75 264 ASN A CA 1
ATOM 2139 C C . ASN A 1 264 ? -15.230 -5.353 -21.485 1.00 57.75 264 ASN A C 1
ATOM 2141 O O . ASN A 1 264 ? -14.248 -5.941 -21.939 1.00 57.75 264 ASN A O 1
ATOM 2145 N N . ASN A 1 265 ? -16.421 -5.416 -22.077 1.00 54.12 265 ASN A N 1
ATOM 2146 C CA . ASN A 1 265 ? -16.665 -6.050 -23.363 1.00 54.12 265 ASN A CA 1
ATOM 2147 C C . ASN A 1 265 ? -17.040 -4.954 -24.360 1.00 54.12 265 ASN A C 1
ATOM 2149 O O . ASN A 1 265 ? -18.139 -4.415 -24.298 1.00 54.12 265 ASN A O 1
ATOM 2153 N N . GLU A 1 266 ? -16.144 -4.660 -25.306 1.00 53.53 266 GLU A N 1
ATOM 2154 C CA . GLU A 1 266 ? -16.363 -3.709 -26.415 1.00 53.53 266 GLU A CA 1
ATOM 2155 C C . GLU A 1 266 ? -17.609 -4.039 -27.267 1.00 53.53 266 GLU A C 1
ATOM 2157 O O . GLU A 1 266 ? -18.037 -3.239 -28.093 1.00 53.53 266 GLU A O 1
ATOM 2162 N N . SER A 1 267 ? -18.205 -5.217 -27.065 1.00 55.69 267 SER A N 1
ATOM 2163 C CA . SER A 1 267 ? -19.404 -5.706 -27.737 1.00 55.69 267 SER A CA 1
ATOM 2164 C C . SER A 1 267 ? -20.726 -5.402 -27.023 1.00 55.69 267 SER A C 1
ATOM 2166 O O . SER A 1 267 ? -21.776 -5.551 -27.648 1.00 55.69 267 SER A O 1
ATOM 2168 N N . GLU A 1 268 ? -20.726 -5.000 -25.745 1.00 59.53 268 GLU A N 1
ATOM 2169 C CA . GLU A 1 268 ? -21.967 -4.736 -25.002 1.00 59.53 268 GLU A CA 1
ATOM 2170 C C . GLU A 1 268 ? -22.265 -3.228 -24.895 1.00 59.53 268 GLU A C 1
ATOM 2172 O O . GLU A 1 268 ? -21.385 -2.445 -24.537 1.00 59.53 268 GLU A O 1
ATOM 2177 N N . PRO A 1 269 ? -23.509 -2.787 -25.166 1.00 64.12 269 PRO A N 1
ATOM 2178 C CA . PRO A 1 269 ? -23.879 -1.381 -25.052 1.00 64.12 269 PRO A CA 1
ATOM 2179 C C . PRO A 1 269 ? -23.828 -0.898 -23.594 1.00 64.12 269 PRO A C 1
ATOM 2181 O O . PRO A 1 269 ? -24.170 -1.630 -22.659 1.00 64.12 269 PRO A O 1
ATOM 2184 N N . ILE A 1 270 ? -23.455 0.374 -23.408 1.00 69.88 270 ILE A N 1
ATOM 2185 C CA . ILE A 1 270 ? -23.409 1.028 -22.094 1.00 69.88 270 ILE A CA 1
ATOM 2186 C C . ILE A 1 270 ? -24.796 0.960 -21.440 1.00 69.88 270 ILE A C 1
ATOM 2188 O O . ILE A 1 270 ? -25.764 1.545 -21.926 1.00 69.88 270 ILE A O 1
ATOM 2192 N N . CYS A 1 271 ? -24.883 0.237 -20.323 1.00 71.56 271 CYS A N 1
ATOM 2193 C CA . CYS A 1 271 ? -26.141 0.013 -19.610 1.00 71.56 271 CYS A CA 1
ATOM 2194 C C . CYS A 1 271 ? -26.521 1.181 -18.687 1.00 71.56 271 CYS A C 1
ATOM 2196 O O . CYS A 1 271 ? -27.708 1.418 -18.462 1.00 71.56 271 CYS A O 1
ATOM 2198 N N . PHE A 1 272 ? -25.535 1.911 -18.153 1.00 82.94 272 PHE A N 1
ATOM 2199 C CA . PHE A 1 272 ? -25.738 2.981 -17.175 1.00 82.94 272 PHE A CA 1
ATOM 2200 C C . PHE A 1 272 ? -25.044 4.275 -17.615 1.00 82.94 272 PHE A C 1
ATOM 2202 O O . PHE A 1 272 ? -23.827 4.314 -17.742 1.00 82.94 272 PHE A O 1
ATOM 2209 N N . ASN A 1 273 ? -25.828 5.346 -17.786 1.00 79.88 273 ASN A N 1
ATOM 2210 C CA . ASN A 1 273 ? -25.343 6.699 -18.117 1.00 79.88 273 ASN A CA 1
ATOM 2211 C C . ASN A 1 273 ? -25.609 7.724 -16.996 1.00 79.88 273 ASN A C 1
ATOM 2213 O O . ASN A 1 273 ? -25.256 8.892 -17.110 1.00 79.88 273 ASN A O 1
ATOM 2217 N N . SER A 1 274 ? -26.310 7.312 -15.938 1.00 84.12 274 SER A N 1
ATOM 2218 C CA . SER A 1 274 ? -26.791 8.147 -14.834 1.00 84.12 274 SER A CA 1
ATOM 2219 C C . SER A 1 274 ? -27.082 7.251 -13.624 1.00 84.12 274 SER A C 1
ATOM 2221 O O . SER A 1 274 ? -26.890 6.035 -13.696 1.00 84.12 274 SER A O 1
ATOM 2223 N N . PHE A 1 275 ? -27.562 7.826 -12.523 1.00 86.12 275 PHE A N 1
ATOM 2224 C CA . PHE A 1 275 ? -28.097 7.045 -11.415 1.00 86.12 275 PHE A CA 1
ATOM 2225 C C . PHE A 1 275 ? -29.285 6.198 -11.866 1.00 86.12 275 PHE A C 1
ATOM 2227 O O . PHE A 1 275 ? -30.180 6.661 -12.579 1.00 86.12 275 PHE A O 1
ATOM 2234 N N . VAL A 1 276 ? -29.304 4.956 -11.399 1.00 87.50 276 VAL A N 1
ATOM 2235 C CA . VAL A 1 276 ? -30.365 3.991 -11.667 1.00 87.50 276 VAL A CA 1
ATOM 2236 C C . VAL A 1 276 ? -30.997 3.526 -10.370 1.00 87.50 276 VAL A C 1
ATOM 2238 O O . VAL A 1 276 ? -30.338 3.437 -9.339 1.00 87.50 276 VAL A O 1
ATOM 2241 N N . GLN A 1 277 ? -32.286 3.216 -10.438 1.00 87.94 277 GLN A N 1
ATOM 2242 C CA . GLN A 1 277 ? -33.038 2.688 -9.307 1.00 87.94 277 GLN A CA 1
ATOM 2243 C C . GLN A 1 277 ? -32.459 1.338 -8.858 1.00 87.94 277 GLN A C 1
ATOM 2245 O O . GLN A 1 277 ? -32.109 0.508 -9.709 1.00 87.94 277 GLN A O 1
ATOM 2250 N N . ALA A 1 278 ? -32.404 1.077 -7.552 1.00 89.44 278 ALA A N 1
ATOM 2251 C CA . ALA A 1 278 ? -31.779 -0.110 -6.980 1.00 89.44 278 ALA A CA 1
ATOM 2252 C C . ALA A 1 278 ? -32.664 -1.371 -7.058 1.00 89.44 278 ALA A C 1
ATOM 2254 O O . ALA A 1 278 ? -32.830 -2.134 -6.109 1.00 89.44 278 ALA A O 1
ATOM 2255 N N . THR A 1 279 ? -33.208 -1.646 -8.243 1.00 91.25 279 THR A N 1
ATOM 2256 C CA . THR A 1 279 ? -33.936 -2.887 -8.525 1.00 91.25 279 THR A CA 1
ATOM 2257 C C . THR A 1 279 ? -32.992 -4.091 -8.506 1.00 91.25 279 THR A C 1
ATOM 2259 O O . THR A 1 279 ? -31.810 -3.983 -8.847 1.00 91.25 279 THR A O 1
ATOM 2262 N N . ARG A 1 280 ? -33.522 -5.286 -8.205 1.00 92.12 280 ARG A N 1
ATOM 2263 C CA . ARG A 1 280 ? -32.748 -6.542 -8.251 1.00 92.12 280 ARG A CA 1
ATOM 2264 C C . ARG A 1 280 ? -32.009 -6.721 -9.583 1.00 92.12 280 ARG A C 1
ATOM 2266 O O . ARG A 1 280 ? -30.864 -7.159 -9.589 1.00 92.12 280 ARG A O 1
ATOM 2273 N N . ARG A 1 281 ? -32.637 -6.350 -10.705 1.00 91.88 281 ARG A N 1
ATOM 2274 C CA . ARG A 1 281 ? -32.034 -6.440 -12.043 1.00 91.88 281 ARG A CA 1
ATOM 2275 C C . ARG A 1 281 ? -30.823 -5.517 -12.190 1.00 91.88 281 ARG A C 1
ATOM 2277 O O . ARG A 1 281 ? -29.775 -5.974 -12.639 1.00 91.88 281 ARG A O 1
ATOM 2284 N N . ASN A 1 282 ? -30.948 -4.256 -11.777 1.00 90.50 282 ASN A N 1
ATOM 2285 C CA . ASN A 1 282 ? -29.866 -3.274 -11.887 1.00 90.50 282 ASN A CA 1
ATOM 2286 C C . ASN A 1 282 ? -28.694 -3.623 -10.964 1.00 90.50 282 ASN A C 1
ATOM 2288 O O . ASN A 1 282 ? -27.545 -3.557 -11.395 1.00 90.50 282 ASN A O 1
ATOM 2292 N N . LYS A 1 283 ? -28.978 -4.074 -9.732 1.00 92.38 283 LYS A N 1
ATOM 2293 C CA . LYS A 1 283 ? -27.951 -4.548 -8.789 1.00 92.38 283 LYS A CA 1
ATOM 2294 C C . LYS A 1 283 ? -27.150 -5.715 -9.366 1.00 92.38 283 LYS A C 1
ATOM 2296 O O . LYS A 1 283 ? -25.928 -5.653 -9.419 1.00 92.38 283 LYS A O 1
ATOM 2301 N N . MET A 1 284 ? -27.835 -6.749 -9.864 1.00 91.06 284 MET A N 1
ATOM 2302 C CA . MET A 1 284 ? -27.170 -7.923 -10.441 1.00 91.06 284 MET A CA 1
ATOM 2303 C C . MET A 1 284 ? -26.338 -7.571 -11.677 1.00 91.06 284 MET A C 1
ATOM 2305 O O . MET A 1 284 ? -25.257 -8.131 -11.855 1.00 91.06 284 MET A O 1
ATOM 2309 N N . ARG A 1 285 ? -26.803 -6.623 -12.504 1.00 90.12 285 ARG A N 1
ATOM 2310 C CA . ARG A 1 285 ? -26.013 -6.138 -13.640 1.00 90.12 285 ARG A CA 1
ATOM 2311 C C . ARG A 1 285 ? -24.739 -5.431 -13.179 1.00 90.12 285 ARG A C 1
ATOM 2313 O O . ARG A 1 285 ? -23.664 -5.783 -13.650 1.00 90.12 285 ARG A O 1
ATOM 2320 N N . LEU A 1 286 ? -24.838 -4.515 -12.214 1.00 90.44 286 LEU A N 1
ATOM 2321 C CA . LEU A 1 286 ? -23.659 -3.855 -11.652 1.00 90.44 286 LEU A CA 1
ATOM 2322 C C . LEU A 1 286 ? -22.673 -4.868 -11.044 1.00 90.44 286 LEU A C 1
ATOM 2324 O O . LEU A 1 286 ? -21.467 -4.721 -11.209 1.00 90.44 286 LEU A O 1
ATOM 2328 N N . PHE A 1 287 ? -23.157 -5.894 -10.338 1.00 90.94 287 PHE A N 1
ATOM 2329 C CA . PHE A 1 287 ? -22.287 -6.900 -9.715 1.00 90.94 287 PHE A CA 1
ATOM 2330 C C . PHE A 1 287 ? -21.491 -7.694 -10.754 1.00 90.94 287 PHE A C 1
ATOM 2332 O O . PHE A 1 287 ? -20.313 -7.985 -10.533 1.00 90.94 287 PHE A O 1
ATOM 2339 N N . TYR A 1 288 ? -22.109 -7.988 -11.901 1.00 88.62 288 TYR A N 1
ATOM 2340 C CA . TYR A 1 288 ? -21.410 -8.553 -13.050 1.00 88.62 288 TYR A CA 1
ATOM 2341 C C . TYR A 1 288 ? -20.336 -7.589 -13.568 1.00 88.62 288 TYR A C 1
ATOM 2343 O O . TYR A 1 288 ? -19.167 -7.971 -13.635 1.00 88.62 288 TYR A O 1
ATOM 2351 N N . ASP A 1 289 ? -20.687 -6.327 -13.826 1.00 86.94 289 ASP A N 1
ATOM 2352 C CA . ASP A 1 289 ? -19.751 -5.330 -14.361 1.00 86.94 289 ASP A CA 1
ATOM 2353 C C . ASP A 1 289 ? -18.546 -5.129 -13.419 1.00 86.94 289 ASP A C 1
ATOM 2355 O O . ASP A 1 289 ? -17.391 -5.210 -13.845 1.00 86.94 289 ASP A O 1
ATOM 2359 N N . LEU A 1 290 ? -18.796 -5.010 -12.110 1.00 86.81 290 LEU A N 1
ATOM 2360 C CA . LEU A 1 290 ? -17.760 -4.911 -11.083 1.00 86.81 290 LEU A CA 1
ATOM 2361 C C . LEU A 1 290 ? -16.838 -6.139 -11.044 1.00 86.81 290 LEU A C 1
ATOM 2363 O O . LEU A 1 290 ? -15.638 -5.996 -10.812 1.00 86.81 290 LEU A O 1
ATOM 2367 N N . SER A 1 291 ? -17.359 -7.351 -11.263 1.00 83.12 291 SER A N 1
ATOM 2368 C CA . SER A 1 291 ? -16.542 -8.576 -11.289 1.00 83.12 291 SER A CA 1
ATOM 2369 C C . SER A 1 291 ? -15.535 -8.606 -12.447 1.00 83.12 291 SER A C 1
ATOM 2371 O O . SER A 1 291 ? -14.486 -9.239 -12.333 1.00 83.12 291 SER A O 1
ATOM 2373 N N . THR A 1 292 ? -15.820 -7.873 -13.528 1.00 81.44 292 THR A N 1
ATOM 2374 C CA . THR A 1 292 ? -14.951 -7.755 -14.711 1.00 81.44 292 THR A CA 1
ATOM 2375 C C . THR A 1 292 ? -14.008 -6.550 -14.661 1.00 81.44 292 THR A C 1
ATOM 2377 O O . THR A 1 292 ? -13.176 -6.371 -15.560 1.00 81.44 292 THR A O 1
ATOM 2380 N N . LEU A 1 293 ? -14.121 -5.717 -13.621 1.00 78.38 293 LEU A N 1
ATOM 2381 C CA . LEU A 1 293 ? -13.369 -4.477 -13.481 1.00 78.38 293 LEU A CA 1
ATOM 2382 C C . LEU A 1 293 ? -11.868 -4.759 -13.324 1.00 78.38 293 LEU A C 1
ATOM 2384 O O . LEU A 1 293 ? -11.444 -5.601 -12.532 1.00 78.38 293 LEU A O 1
ATOM 2388 N N . LYS A 1 294 ? -11.046 -4.009 -14.061 1.00 76.88 294 LYS A N 1
ATOM 2389 C CA . LYS A 1 294 ? -9.583 -4.042 -13.962 1.00 76.88 294 LYS A CA 1
ATOM 2390 C C . LYS A 1 294 ? -9.091 -2.653 -13.580 1.00 76.88 294 LYS A C 1
ATOM 2392 O O . LYS A 1 294 ? -9.389 -1.691 -14.280 1.00 76.88 294 LYS A O 1
ATOM 2397 N N . ALA A 1 295 ? -8.322 -2.555 -12.498 1.00 72.00 295 ALA A N 1
ATOM 2398 C CA . ALA A 1 295 ? -7.670 -1.303 -12.126 1.00 72.00 295 ALA A CA 1
ATOM 2399 C C . ALA A 1 295 ? -6.612 -0.934 -13.183 1.00 72.00 295 ALA A C 1
ATOM 2401 O O . ALA A 1 295 ? -5.755 -1.754 -13.522 1.00 72.00 295 ALA A O 1
ATOM 2402 N N . ARG A 1 296 ? -6.706 0.281 -13.729 1.00 68.81 296 ARG A N 1
ATOM 2403 C CA . ARG A 1 296 ? -5.832 0.828 -14.778 1.00 68.81 296 ARG A CA 1
ATOM 2404 C C . ARG A 1 296 ? -5.617 2.320 -14.518 1.00 68.81 296 ARG A C 1
ATOM 2406 O O . ARG A 1 296 ? -6.531 2.973 -14.035 1.00 68.81 296 ARG A O 1
ATOM 2413 N N . GLY A 1 297 ? -4.458 2.851 -14.910 1.00 68.38 297 GLY A N 1
ATOM 2414 C CA . GLY A 1 297 ? -4.175 4.290 -14.845 1.00 68.38 297 GLY A CA 1
ATOM 2415 C C . GLY A 1 297 ? -3.779 4.804 -13.457 1.00 68.38 297 GLY A C 1
ATOM 2416 O O . GLY A 1 297 ? -3.405 4.026 -12.579 1.00 68.38 297 GLY A O 1
ATOM 2417 N N . TYR A 1 298 ? -3.832 6.128 -13.304 1.00 68.81 298 TYR A N 1
ATOM 2418 C CA . TYR A 1 298 ? -3.518 6.856 -12.072 1.00 68.81 298 TYR A CA 1
ATOM 2419 C C . TYR A 1 298 ? -4.793 7.458 -11.474 1.00 68.81 298 TYR A C 1
ATOM 2421 O O . TYR A 1 298 ? -5.740 7.773 -12.195 1.00 68.81 298 TYR A O 1
ATOM 2429 N N . SER A 1 299 ? -4.814 7.637 -10.155 1.00 74.81 299 SER A N 1
ATOM 2430 C CA . SER A 1 299 ? -5.917 8.295 -9.459 1.00 74.81 299 SER A CA 1
ATOM 2431 C C . SER A 1 299 ? -5.836 9.814 -9.621 1.00 74.81 299 SER A C 1
ATOM 2433 O O . SER A 1 299 ? -4.907 10.441 -9.115 1.00 74.81 299 SER A O 1
ATOM 2435 N N . ASP A 1 300 ? -6.838 10.406 -10.266 1.00 79.75 300 ASP A N 1
ATOM 2436 C CA . ASP A 1 300 ? -7.077 11.852 -10.261 1.00 79.75 300 ASP A CA 1
ATOM 2437 C C . ASP A 1 300 ? -8.273 12.152 -9.344 1.00 79.75 300 ASP A C 1
ATOM 2439 O O . ASP A 1 300 ? -9.438 12.036 -9.742 1.00 79.75 300 ASP A O 1
ATOM 2443 N N . PHE A 1 301 ? -7.994 12.455 -8.072 1.00 85.12 301 PHE A N 1
ATOM 2444 C CA . PHE A 1 301 ? -9.033 12.729 -7.075 1.00 85.12 301 PHE A CA 1
ATOM 2445 C C . PHE A 1 301 ? -9.812 14.022 -7.359 1.00 85.12 301 PHE A C 1
ATOM 2447 O O . PHE A 1 301 ? -11.043 13.969 -7.287 1.00 85.12 301 PHE A O 1
ATOM 2454 N N . PRO A 1 302 ? -9.173 15.154 -7.723 1.00 86.00 302 PRO A N 1
ATOM 2455 C CA . PRO A 1 302 ? -9.896 16.370 -8.092 1.00 86.00 302 PRO A CA 1
ATOM 2456 C C . PRO A 1 302 ? -10.882 16.161 -9.246 1.00 86.00 302 PRO A 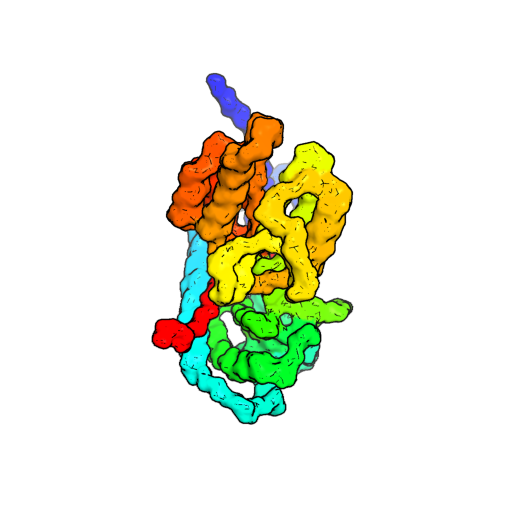C 1
ATOM 2458 O O . PRO A 1 302 ? -12.048 16.544 -9.123 1.00 86.00 302 PRO A O 1
ATOM 2461 N N . ALA A 1 303 ? -10.460 15.509 -10.337 1.00 84.62 303 ALA A N 1
ATOM 2462 C CA . ALA A 1 303 ? -11.341 15.231 -11.471 1.00 84.62 303 ALA A CA 1
ATOM 2463 C C . ALA A 1 303 ? -12.475 14.264 -11.095 1.00 84.62 303 ALA A C 1
ATOM 2465 O O . ALA A 1 303 ? -13.617 14.451 -11.516 1.00 84.62 303 ALA A O 1
ATOM 2466 N N . SER A 1 304 ? -12.184 13.267 -10.256 1.00 85.88 304 SER A N 1
ATOM 2467 C CA . SER A 1 304 ? -13.173 12.289 -9.779 1.00 85.88 304 SER A CA 1
ATOM 2468 C C . SER A 1 304 ? -14.243 12.906 -8.887 1.00 85.88 304 SER A C 1
ATOM 2470 O O . SER A 1 304 ? -15.428 12.613 -9.054 1.00 85.88 304 SER A O 1
ATOM 2472 N N . LEU A 1 305 ? -13.851 13.804 -7.981 1.00 88.44 305 LEU A N 1
ATOM 2473 C CA . LEU A 1 305 ? -14.792 14.557 -7.153 1.00 88.44 305 LEU A CA 1
ATOM 2474 C C . LEU A 1 305 ? -15.657 15.481 -8.011 1.00 88.44 305 LEU A C 1
ATOM 2476 O O . LEU A 1 305 ? -16.878 15.482 -7.868 1.00 88.44 305 LEU A O 1
ATOM 2480 N N . LYS A 1 306 ? -15.045 16.207 -8.954 1.00 87.19 306 LYS A N 1
ATOM 2481 C CA . LYS A 1 306 ? -15.776 17.069 -9.887 1.00 87.19 306 LYS A CA 1
ATOM 2482 C C . LYS A 1 306 ? -16.814 16.282 -10.693 1.00 87.19 306 LYS A C 1
ATOM 2484 O O . LYS A 1 306 ? -17.973 16.688 -10.739 1.00 87.19 306 LYS A O 1
ATOM 2489 N N . PHE A 1 307 ? -16.428 15.136 -11.256 1.00 87.19 307 PHE A N 1
ATOM 2490 C CA . PHE A 1 307 ? -17.333 14.237 -11.976 1.00 87.19 307 PHE A CA 1
ATOM 2491 C C . PHE A 1 307 ? -18.508 13.782 -11.098 1.00 87.19 307 PHE A C 1
ATOM 2493 O O . PHE A 1 307 ? -19.666 13.876 -11.508 1.00 87.19 307 PHE A O 1
ATOM 2500 N N . ALA A 1 308 ? -18.237 13.341 -9.865 1.00 88.62 308 ALA A N 1
ATOM 2501 C CA . ALA A 1 308 ? -19.282 12.917 -8.937 1.00 88.62 308 ALA A CA 1
ATOM 2502 C C . ALA A 1 308 ? -20.269 14.057 -8.622 1.00 88.62 308 ALA A C 1
ATOM 2504 O O . ALA A 1 308 ? -21.485 13.853 -8.634 1.00 88.62 308 ALA A O 1
ATOM 2505 N N . TYR A 1 309 ? -19.773 15.275 -8.397 1.00 86.81 309 TYR A N 1
ATOM 2506 C CA . TYR A 1 309 ? -20.624 16.438 -8.140 1.00 86.81 309 TYR A CA 1
ATOM 2507 C C . TYR A 1 309 ? -21.452 16.856 -9.357 1.00 86.81 309 TYR A C 1
ATOM 2509 O O . TYR A 1 309 ? -22.630 17.190 -9.213 1.00 86.81 309 TYR A O 1
ATOM 2517 N N . GLU A 1 310 ? -20.888 16.783 -10.561 1.00 85.81 310 GLU A N 1
ATOM 2518 C CA . GLU A 1 310 ? -21.630 17.027 -11.800 1.00 85.81 310 GLU A CA 1
ATOM 2519 C C . GLU A 1 310 ? -22.754 16.000 -11.998 1.00 85.81 310 GLU A C 1
ATOM 2521 O O . GLU A 1 310 ? -23.871 16.382 -12.355 1.00 85.81 310 GLU A O 1
ATOM 2526 N N . MET A 1 311 ? -22.519 14.729 -11.655 1.00 84.00 311 MET A N 1
ATOM 2527 C CA . MET A 1 311 ? -23.549 13.685 -11.657 1.00 84.00 311 MET A CA 1
ATOM 2528 C C . MET A 1 311 ? -24.700 14.011 -10.691 1.00 84.00 311 MET A C 1
ATOM 2530 O O . MET A 1 311 ? -25.870 13.930 -11.072 1.00 84.00 311 MET A O 1
ATOM 2534 N N . PHE A 1 312 ? -24.399 14.453 -9.464 1.00 83.06 312 PHE A N 1
ATOM 2535 C CA . PHE A 1 312 ? -25.425 14.882 -8.504 1.00 83.06 312 PHE A CA 1
ATOM 2536 C C . PHE A 1 312 ? -26.187 16.143 -8.939 1.00 83.06 312 PHE A C 1
ATOM 2538 O O . PHE A 1 312 ? -27.356 16.301 -8.572 1.00 83.06 312 PHE A O 1
ATOM 2545 N N . ARG A 1 313 ? -25.552 17.042 -9.701 1.00 79.69 313 ARG A N 1
ATOM 2546 C CA . ARG A 1 313 ? -26.178 18.262 -10.238 1.00 79.69 313 ARG A CA 1
ATOM 2547 C C . ARG A 1 313 ? -27.105 17.959 -11.415 1.00 79.69 313 ARG A C 1
ATOM 2549 O O . ARG A 1 313 ? -28.209 18.502 -11.484 1.00 79.69 313 ARG A O 1
ATOM 2556 N N . ASN A 1 314 ? -26.697 17.060 -12.306 1.00 76.81 314 ASN A N 1
ATOM 2557 C CA . ASN A 1 314 ? -27.512 16.650 -13.450 1.00 76.81 314 ASN A CA 1
ATOM 2558 C C . ASN A 1 314 ? -28.808 15.952 -13.007 1.00 76.81 314 ASN A C 1
ATOM 2560 O O . ASN A 1 314 ? -29.840 16.114 -13.655 1.00 76.81 314 ASN A O 1
ATOM 2564 N N . LEU A 1 315 ? -28.797 15.267 -11.857 1.00 70.31 315 LEU A N 1
ATOM 2565 C CA . LEU A 1 315 ? -30.020 14.751 -11.235 1.00 70.31 315 LEU A CA 1
ATOM 2566 C C . LEU A 1 315 ? -31.022 15.854 -10.873 1.00 70.31 315 LEU A C 1
ATOM 2568 O O . LEU A 1 315 ? -32.215 15.704 -11.124 1.00 70.31 315 LEU A O 1
ATOM 2572 N N . THR A 1 316 ? -30.548 16.964 -10.302 1.00 60.56 316 THR A N 1
ATOM 2573 C CA . THR A 1 316 ? -31.416 18.069 -9.860 1.00 60.56 316 THR A CA 1
ATOM 2574 C C . THR A 1 316 ? -31.970 18.921 -11.002 1.00 60.56 316 THR A C 1
ATOM 2576 O O . THR A 1 316 ? -33.017 19.533 -10.829 1.00 60.56 316 THR A O 1
ATOM 2579 N N . GLY A 1 317 ? -31.283 18.968 -12.150 1.00 54.06 317 GLY A N 1
ATOM 2580 C CA . GLY A 1 317 ? -31.663 19.798 -13.301 1.00 54.06 317 GLY A CA 1
ATOM 2581 C C . GLY A 1 317 ? -32.508 19.099 -14.371 1.00 54.06 317 GLY A C 1
ATOM 2582 O O . GLY A 1 317 ? -32.903 19.745 -15.335 1.00 54.06 317 GLY A O 1
ATOM 2583 N N . SER A 1 318 ? -32.765 17.792 -14.249 1.00 53.38 318 SER A N 1
ATOM 2584 C CA . SER A 1 318 ? -33.518 17.044 -15.264 1.00 53.38 318 SER A CA 1
ATOM 2585 C C . SER A 1 318 ? -35.034 17.299 -15.184 1.00 53.38 318 SER A C 1
ATOM 2587 O O . SER A 1 318 ? -35.620 17.248 -14.106 1.00 53.38 318 SER A O 1
ATOM 2589 N N . GLU A 1 319 ? -35.687 17.506 -16.336 1.00 45.59 319 GLU A N 1
ATOM 2590 C CA . GLU A 1 319 ? -37.133 17.783 -16.508 1.00 45.59 319 GLU A CA 1
ATOM 2591 C C . GLU A 1 319 ? -38.081 16.652 -16.041 1.00 45.59 319 GLU A C 1
ATOM 2593 O O . GLU A 1 319 ? -39.299 16.743 -16.187 1.00 45.59 319 GLU A O 1
ATOM 2598 N N . ARG A 1 320 ? -37.564 15.574 -15.434 1.00 48.47 320 ARG A N 1
ATOM 2599 C CA . ARG A 1 320 ? -38.372 14.514 -14.799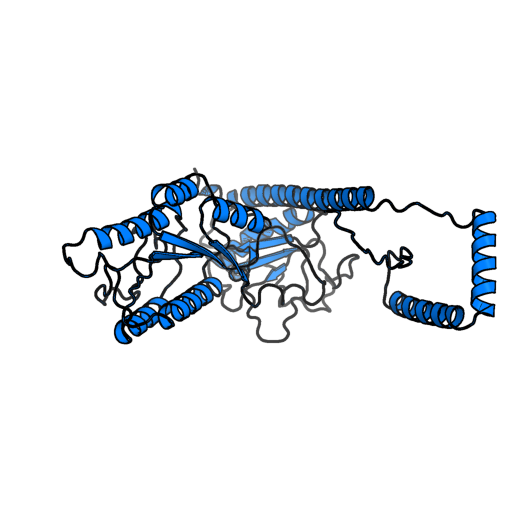 1.00 48.47 320 ARG A CA 1
ATOM 2600 C C . ARG A 1 320 ? -38.825 14.967 -13.405 1.00 48.47 320 ARG A C 1
ATOM 2602 O O . ARG A 1 320 ? -38.421 14.404 -12.385 1.00 48.47 320 ARG A O 1
ATOM 2609 N N . GLY A 1 321 ? -39.660 16.006 -13.423 1.00 43.72 321 GLY A N 1
ATOM 2610 C CA . GLY A 1 321 ? -40.058 16.915 -12.343 1.00 43.72 321 GLY A CA 1
ATOM 2611 C C . GLY A 1 321 ? -40.638 16.343 -11.045 1.00 43.72 321 GLY A C 1
ATOM 2612 O O . GLY A 1 321 ? -40.826 17.130 -10.123 1.00 43.72 321 GLY A O 1
ATOM 2613 N N . ASP A 1 322 ? -40.823 15.029 -10.909 1.00 47.50 322 ASP A N 1
ATOM 2614 C CA . ASP A 1 322 ? -41.363 14.424 -9.678 1.00 47.50 322 ASP A CA 1
ATOM 2615 C C . ASP A 1 322 ? -40.320 13.685 -8.822 1.00 47.50 322 ASP A C 1
ATOM 2617 O O . ASP A 1 322 ? -40.534 13.498 -7.633 1.00 47.50 322 ASP A O 1
ATOM 2621 N N . ARG A 1 323 ? -39.147 13.313 -9.365 1.00 51.56 323 ARG A N 1
ATOM 2622 C CA . ARG A 1 323 ? -38.133 12.523 -8.619 1.00 51.56 323 ARG A CA 1
ATOM 2623 C C . ARG A 1 323 ? -36.958 13.334 -8.064 1.00 51.56 323 ARG A C 1
ATOM 2625 O O . ARG A 1 323 ? -36.294 12.906 -7.126 1.00 51.56 323 ARG A O 1
ATOM 2632 N N . GLY A 1 324 ? -36.690 14.515 -8.625 1.00 46.16 324 GLY A N 1
ATOM 2633 C CA . GLY A 1 324 ? -35.551 15.359 -8.231 1.00 46.16 324 GLY A CA 1
ATOM 2634 C C . GLY A 1 324 ? -35.747 16.132 -6.920 1.00 46.16 324 GLY A C 1
ATOM 2635 O O . GLY A 1 324 ? -34.763 16.518 -6.290 1.00 46.16 324 GLY A O 1
ATOM 2636 N N . LYS A 1 325 ? -37.001 16.345 -6.491 1.00 46.03 325 LYS A N 1
ATOM 2637 C CA . LYS A 1 325 ? -37.349 17.087 -5.264 1.00 46.03 325 LYS A CA 1
ATOM 2638 C C . LYS A 1 325 ? -37.327 16.231 -3.987 1.00 46.03 325 LYS A C 1
ATOM 2640 O O . LYS A 1 325 ? -37.280 16.797 -2.899 1.00 46.03 325 LYS A O 1
ATOM 2645 N N . GLU A 1 326 ? -37.321 14.900 -4.101 1.00 49.62 326 GLU A N 1
ATOM 2646 C CA . GLU A 1 326 ? -37.457 13.980 -2.955 1.00 49.62 326 GLU A CA 1
ATOM 2647 C C . GLU A 1 326 ? -36.135 13.369 -2.460 1.00 49.62 326 GLU A C 1
ATOM 2649 O O . GLU A 1 326 ? -36.062 12.872 -1.335 1.00 49.62 326 GLU A O 1
ATOM 2654 N N . LEU A 1 327 ? -35.052 13.463 -3.240 1.00 58.03 327 LEU A N 1
ATOM 2655 C CA . LEU A 1 327 ? -33.732 12.932 -2.876 1.00 58.03 327 LEU A CA 1
ATOM 2656 C C . LEU A 1 327 ? -33.019 13.864 -1.881 1.00 58.03 327 LEU A C 1
ATOM 2658 O O . LEU A 1 327 ? -32.117 14.629 -2.237 1.00 58.03 327 LEU A O 1
ATOM 2662 N N . ARG A 1 328 ? -33.465 13.826 -0.620 1.00 61.53 328 ARG A N 1
ATOM 2663 C CA . ARG A 1 328 ? -32.956 14.692 0.457 1.00 61.53 328 ARG A CA 1
ATOM 2664 C C . ARG A 1 328 ? -31.570 14.296 0.962 1.00 61.53 328 ARG A C 1
ATOM 2666 O O . ARG A 1 328 ? -30.824 15.188 1.347 1.00 61.53 328 ARG A O 1
ATOM 2673 N N . ASN A 1 329 ? -31.202 13.016 0.888 1.00 74.69 329 ASN A N 1
ATOM 2674 C CA . ASN A 1 329 ? -29.926 12.510 1.396 1.00 74.69 329 ASN A CA 1
ATOM 2675 C C . ASN A 1 329 ? -29.035 12.063 0.229 1.00 74.69 329 ASN A C 1
ATOM 2677 O O . ASN A 1 329 ? -29.325 11.058 -0.416 1.00 74.69 329 ASN A O 1
ATOM 2681 N N . LYS A 1 330 ? -27.952 12.798 -0.052 1.00 83.94 330 LYS A N 1
ATOM 2682 C CA . LYS A 1 330 ? -26.964 12.415 -1.073 1.00 83.94 330 LYS A CA 1
ATOM 2683 C C . LYS A 1 330 ? -25.691 11.946 -0.386 1.00 83.94 330 LYS A C 1
ATOM 2685 O O . LYS A 1 330 ? -25.120 12.670 0.427 1.00 83.94 330 LYS A O 1
ATOM 2690 N N . ILE A 1 331 ? -25.247 10.743 -0.726 1.00 86.81 331 ILE A N 1
ATOM 2691 C CA . ILE A 1 331 ? -24.058 10.127 -0.140 1.00 86.81 331 ILE A CA 1
ATOM 2692 C C . ILE A 1 331 ? -23.047 9.861 -1.251 1.00 86.81 331 ILE A C 1
ATOM 2694 O O . ILE A 1 331 ? -23.369 9.210 -2.244 1.00 86.81 331 ILE A O 1
ATOM 2698 N N . LEU A 1 332 ? -21.823 10.349 -1.067 1.00 89.12 332 LEU A N 1
ATOM 2699 C CA . LEU A 1 332 ? -20.679 10.030 -1.913 1.00 89.12 332 LEU A CA 1
ATOM 2700 C C . LEU A 1 332 ? -19.748 9.098 -1.141 1.00 89.12 332 LEU A C 1
ATOM 2702 O O . LEU A 1 332 ? -19.268 9.452 -0.070 1.00 89.12 332 LEU A O 1
ATOM 2706 N N . VAL A 1 333 ? -19.470 7.916 -1.685 1.00 90.19 333 VAL A N 1
ATOM 2707 C CA . VAL A 1 333 ? -18.508 6.978 -1.096 1.00 90.19 333 VAL A CA 1
ATOM 2708 C C . VAL A 1 333 ? -17.285 6.889 -1.998 1.00 90.19 333 VAL A C 1
ATOM 2710 O O . VAL A 1 333 ? -17.386 6.449 -3.140 1.00 90.19 333 VAL A O 1
ATOM 2713 N N . LEU A 1 334 ? -16.127 7.288 -1.476 1.00 88.81 334 LEU A N 1
ATOM 2714 C CA . LEU A 1 334 ? -14.838 7.195 -2.148 1.00 88.81 334 LEU A CA 1
ATOM 2715 C C . LEU A 1 334 ? -14.022 6.063 -1.524 1.00 88.81 334 LEU A C 1
ATOM 2717 O O . LEU A 1 334 ? -13.652 6.137 -0.356 1.00 88.81 334 LEU A O 1
ATOM 2721 N N . MET A 1 335 ? -13.726 5.024 -2.302 1.00 86.69 335 MET A N 1
ATOM 2722 C CA . MET A 1 335 ? -12.835 3.935 -1.894 1.00 86.69 335 MET A CA 1
ATOM 2723 C C . MET A 1 335 ? -11.526 4.035 -2.664 1.00 86.69 335 MET A C 1
ATOM 2725 O O . MET A 1 335 ? -11.526 4.129 -3.889 1.00 86.69 335 MET A O 1
ATOM 2729 N N . THR A 1 336 ? -10.414 4.019 -1.942 1.00 82.19 336 THR A N 1
ATOM 2730 C CA . THR A 1 336 ? -9.077 4.231 -2.504 1.00 82.19 336 THR A CA 1
ATOM 2731 C C . THR A 1 336 ? -8.045 3.468 -1.693 1.00 82.19 336 THR A C 1
ATOM 2733 O O . THR A 1 336 ? -8.294 3.118 -0.541 1.00 82.19 336 THR A O 1
ATOM 2736 N N . ASP A 1 337 ? -6.885 3.183 -2.281 1.00 76.19 337 ASP A N 1
ATOM 2737 C CA . ASP A 1 337 ? -5.738 2.686 -1.523 1.00 76.19 337 ASP A CA 1
ATOM 2738 C C . ASP A 1 337 ? -5.147 3.836 -0.705 1.00 76.19 337 ASP A C 1
ATOM 2740 O O . ASP A 1 337 ? -5.751 4.894 -0.492 1.00 76.19 337 ASP A O 1
ATOM 2744 N N . ASN A 1 338 ? -3.923 3.637 -0.250 1.00 65.56 338 ASN A N 1
ATOM 2745 C CA . ASN A 1 338 ? -3.181 4.631 0.483 1.00 65.56 338 ASN A CA 1
ATOM 2746 C C . ASN A 1 338 ? -2.630 5.793 -0.380 1.00 65.56 338 ASN A C 1
ATOM 2748 O O . ASN A 1 338 ? -1.700 6.469 0.052 1.00 65.56 338 ASN A O 1
ATOM 2752 N N . ALA A 1 339 ? -3.161 6.026 -1.588 1.00 64.19 339 ALA A N 1
ATOM 2753 C CA . ALA A 1 339 ? -2.762 7.136 -2.460 1.00 64.19 339 ALA A CA 1
ATOM 2754 C C . ALA A 1 339 ? -3.538 8.445 -2.214 1.00 64.19 339 ALA A C 1
ATOM 2756 O O . ALA A 1 339 ? -3.187 9.477 -2.784 1.00 64.19 339 ALA A O 1
ATOM 2757 N N . PHE A 1 340 ? -4.593 8.435 -1.392 1.00 73.25 340 PHE A N 1
ATOM 2758 C CA . PHE A 1 340 ? -5.414 9.627 -1.158 1.00 73.25 340 PHE A CA 1
ATOM 2759 C C . PHE A 1 340 ? -4.694 10.670 -0.305 1.00 73.25 340 PHE A C 1
ATOM 2761 O O . PHE A 1 340 ? -4.288 10.384 0.822 1.00 73.25 340 PHE A O 1
ATOM 2768 N N . VAL A 1 341 ? -4.611 11.900 -0.813 1.00 76.44 341 VAL A N 1
ATOM 2769 C CA . VAL A 1 341 ? -3.985 13.036 -0.130 1.00 76.44 341 VAL A CA 1
ATOM 2770 C C . VAL A 1 341 ? -4.960 14.208 -0.084 1.00 76.44 341 VAL A C 1
ATOM 2772 O O . VAL A 1 341 ? -5.561 14.578 -1.089 1.00 76.44 341 VAL A O 1
ATOM 2775 N N . PHE A 1 342 ? -5.095 14.823 1.092 1.00 79.56 342 PHE A N 1
ATOM 2776 C CA . PHE A 1 342 ? -5.817 16.087 1.252 1.00 79.56 342 PHE A CA 1
ATOM 2777 C C . PHE A 1 342 ? -4.919 17.266 0.856 1.00 79.56 342 PHE A C 1
ATOM 2779 O O . PHE A 1 342 ? -4.391 17.969 1.724 1.00 79.56 342 PHE A O 1
ATOM 2786 N N . ASP A 1 343 ? -4.727 17.454 -0.446 1.00 82.31 343 ASP A N 1
ATOM 2787 C CA . ASP A 1 343 ? -4.096 18.651 -1.001 1.00 82.31 343 ASP A CA 1
ATOM 2788 C C . ASP A 1 343 ? -5.112 19.796 -1.191 1.00 82.31 343 ASP A C 1
ATOM 2790 O O . ASP A 1 343 ? -6.321 19.639 -0.984 1.00 82.31 343 ASP A O 1
ATOM 2794 N N . GLU A 1 344 ? -4.626 20.983 -1.561 1.00 84.50 344 GLU A N 1
ATOM 2795 C CA . GLU A 1 344 ? -5.483 22.156 -1.766 1.00 84.50 344 GLU A CA 1
ATOM 2796 C C . GLU A 1 344 ? -6.517 21.949 -2.877 1.00 84.50 344 GLU A C 1
ATOM 2798 O O . GLU A 1 344 ? -7.635 22.458 -2.777 1.00 84.50 344 GLU A O 1
ATOM 2803 N N . SER A 1 345 ? -6.188 21.165 -3.905 1.00 84.38 345 SER A N 1
ATOM 2804 C CA . SER A 1 345 ? -7.081 20.913 -5.033 1.00 84.38 345 SER A CA 1
ATOM 2805 C C . SER A 1 345 ? -8.275 20.048 -4.617 1.00 84.38 345 SER A C 1
ATOM 2807 O O . SER A 1 345 ? -9.420 20.420 -4.878 1.00 84.38 345 SER A O 1
ATOM 2809 N N . VAL A 1 346 ? -8.045 18.981 -3.851 1.00 84.81 346 VAL A N 1
ATOM 2810 C CA . VAL A 1 346 ? -9.086 18.126 -3.267 1.00 84.81 346 VAL A CA 1
ATOM 2811 C C . VAL A 1 346 ? -9.922 18.910 -2.259 1.00 84.81 346 VAL A C 1
ATOM 2813 O O . VAL A 1 346 ? -11.151 18.895 -2.328 1.00 84.81 346 VAL A O 1
ATOM 2816 N N . LEU A 1 347 ? -9.275 19.659 -1.360 1.00 85.25 347 LEU A N 1
ATOM 2817 C CA . LEU A 1 347 ? -9.971 20.494 -0.377 1.00 85.25 347 LEU A CA 1
ATOM 2818 C C . LEU A 1 347 ? -10.836 21.568 -1.045 1.00 85.25 347 LEU A C 1
ATOM 2820 O O . LEU A 1 347 ? -11.920 21.866 -0.543 1.00 85.25 347 LEU A O 1
ATOM 2824 N N . SER A 1 348 ? -10.387 22.139 -2.167 1.00 85.81 348 SER A N 1
ATOM 2825 C CA . SER A 1 348 ? -11.176 23.104 -2.934 1.00 85.81 348 SER A CA 1
ATOM 2826 C C . SER A 1 348 ? -12.447 22.463 -3.494 1.00 85.81 348 SER A C 1
ATOM 2828 O O . SER A 1 348 ? -13.529 23.010 -3.290 1.00 85.81 348 SER A O 1
ATOM 2830 N N . GLN A 1 349 ? -12.351 21.263 -4.084 1.00 84.50 349 GLN A N 1
ATOM 2831 C CA . GLN A 1 349 ? -13.507 20.537 -4.619 1.00 84.50 349 GLN A CA 1
ATOM 2832 C C . GLN A 1 349 ? -14.501 20.153 -3.514 1.00 84.50 349 GLN A C 1
ATOM 2834 O O . GLN A 1 349 ? -15.699 20.389 -3.662 1.00 84.50 349 GLN A O 1
ATOM 2839 N N . LEU A 1 350 ? -14.015 19.623 -2.383 1.00 82.88 350 LEU A N 1
ATOM 2840 C CA . LEU A 1 350 ? -14.854 19.262 -1.230 1.00 82.88 350 LEU A CA 1
ATOM 2841 C C . LEU A 1 350 ? -15.586 20.483 -0.642 1.00 82.88 350 LEU A C 1
ATOM 2843 O O . LEU A 1 350 ? -16.764 20.406 -0.299 1.00 82.88 350 LEU A O 1
ATOM 2847 N N . LYS A 1 351 ? -14.921 21.643 -0.565 1.00 81.69 351 LYS A N 1
ATOM 2848 C CA . LYS A 1 351 ? -15.530 22.879 -0.045 1.00 81.69 351 LYS A CA 1
ATOM 2849 C C . LYS A 1 351 ? -16.510 23.526 -1.028 1.00 81.69 351 LYS A C 1
ATOM 2851 O O . LYS A 1 351 ? -17.487 24.128 -0.587 1.00 81.69 351 LYS A O 1
ATOM 2856 N N . GLN A 1 352 ? -16.258 23.426 -2.333 1.00 72.56 352 GLN A N 1
ATOM 2857 C CA . GLN A 1 352 ? -17.004 24.146 -3.369 1.00 72.56 352 GLN A CA 1
ATOM 2858 C C . GLN A 1 352 ? -18.440 23.628 -3.567 1.00 72.56 352 GLN A C 1
ATOM 2860 O O . GLN A 1 352 ? -19.306 24.408 -3.952 1.00 72.56 352 GLN A O 1
ATOM 2865 N N . GLN A 1 353 ? -18.717 22.344 -3.307 1.00 64.50 353 GLN A N 1
ATOM 2866 C CA . GLN A 1 353 ? -19.992 21.691 -3.673 1.00 64.50 353 GLN A CA 1
ATOM 2867 C C . GLN A 1 353 ? -20.781 21.135 -2.470 1.00 64.50 353 GLN A C 1
ATOM 2869 O O . GLN A 1 353 ? -21.498 20.140 -2.564 1.00 64.50 353 GLN A O 1
ATOM 2874 N N . LYS A 1 354 ? -20.677 21.813 -1.320 1.00 62.03 354 LYS A N 1
ATOM 2875 C CA . LYS A 1 354 ? -21.084 21.310 0.004 1.00 62.03 354 LYS A CA 1
ATOM 2876 C C . LYS A 1 354 ? -22.596 21.215 0.281 1.00 62.03 354 LYS A C 1
ATOM 2878 O O . LYS A 1 354 ? -22.983 20.610 1.274 1.00 62.03 354 LYS A O 1
ATOM 2883 N N . SER A 1 355 ? -23.485 21.817 -0.510 1.00 61.25 355 SER A N 1
ATOM 2884 C CA . SER A 1 355 ? -24.807 22.185 0.032 1.00 61.25 355 SER A CA 1
ATOM 2885 C C . SER A 1 355 ? -25.793 21.040 0.329 1.00 61.25 355 SER A C 1
ATOM 2887 O O . SER A 1 355 ? -26.814 21.331 0.946 1.00 61.25 355 SER A O 1
ATOM 2889 N N . ASN A 1 356 ? -25.523 19.769 -0.019 1.00 73.94 356 ASN A N 1
ATOM 2890 C CA . ASN A 1 356 ? -26.350 18.632 0.437 1.00 73.94 356 ASN A CA 1
ATOM 2891 C C . ASN A 1 356 ? -25.729 17.223 0.232 1.00 73.94 356 ASN A C 1
ATOM 2893 O O . ASN A 1 356 ? -26.465 16.275 -0.037 1.00 73.94 356 ASN A O 1
ATOM 2897 N N . ILE A 1 357 ? -24.397 17.068 0.238 1.00 82.44 357 ILE A N 1
ATOM 2898 C CA . ILE A 1 357 ? -23.734 15.773 -0.037 1.00 82.44 357 ILE A CA 1
ATOM 2899 C C . ILE A 1 357 ? -22.835 15.402 1.142 1.00 82.44 357 ILE A C 1
ATOM 2901 O O . ILE A 1 357 ? -21.992 16.198 1.542 1.00 82.44 357 ILE A O 1
ATOM 2905 N N . THR A 1 358 ? -23.010 14.200 1.693 1.00 85.12 358 THR A N 1
ATOM 2906 C CA . THR A 1 358 ? -22.127 13.640 2.726 1.00 85.12 358 THR A CA 1
ATOM 2907 C C . THR A 1 358 ? -21.092 12.728 2.080 1.00 85.12 358 THR A C 1
ATOM 2909 O O . THR A 1 358 ? -21.463 11.725 1.463 1.00 85.12 358 THR A O 1
ATOM 2912 N N . THR A 1 359 ? -19.804 13.043 2.240 1.00 87.25 359 THR A N 1
ATOM 2913 C CA . THR A 1 359 ? -18.719 12.230 1.676 1.00 87.25 359 THR A CA 1
ATOM 2914 C C . THR A 1 359 ? -18.140 11.281 2.722 1.00 87.25 359 THR A C 1
ATOM 2916 O O . THR A 1 359 ? -17.764 11.690 3.820 1.00 87.25 359 THR A O 1
ATOM 2919 N N . PHE A 1 360 ? -18.025 10.005 2.364 1.00 87.56 360 PHE A N 1
ATOM 2920 C CA . PHE A 1 360 ? -17.320 8.978 3.123 1.00 87.56 360 PHE A CA 1
ATOM 2921 C C . PHE A 1 360 ? -16.095 8.527 2.336 1.00 87.56 360 PHE A C 1
ATOM 2923 O O . PHE A 1 360 ? -16.214 7.988 1.239 1.00 87.56 360 PHE A O 1
ATOM 2930 N N . ILE A 1 361 ? -14.915 8.733 2.906 1.00 87.12 361 ILE A N 1
ATOM 2931 C CA . ILE A 1 361 ? -13.630 8.380 2.315 1.00 87.12 361 ILE A CA 1
ATOM 2932 C C . ILE A 1 361 ? -13.091 7.160 3.059 1.00 87.12 361 ILE A C 1
ATOM 2934 O O . ILE A 1 361 ? -12.746 7.232 4.241 1.00 87.12 361 ILE A O 1
ATOM 2938 N N . TYR A 1 362 ? -13.019 6.034 2.355 1.00 84.94 362 TYR A N 1
ATOM 2939 C CA . TYR A 1 362 ? -12.458 4.786 2.845 1.00 84.94 362 TYR A CA 1
ATOM 2940 C C . TYR A 1 362 ? -11.082 4.542 2.234 1.00 84.94 362 TYR A C 1
ATOM 2942 O O . TYR A 1 362 ? -10.961 4.273 1.037 1.00 84.94 362 TYR A O 1
ATOM 2950 N N . SER A 1 363 ? -10.051 4.588 3.076 1.00 80.44 363 SER A N 1
ATOM 2951 C CA . SER A 1 363 ? -8.702 4.170 2.692 1.00 80.44 363 SER A CA 1
ATOM 2952 C C . SER A 1 363 ? -8.514 2.684 3.001 1.00 80.44 363 SER A C 1
ATOM 2954 O O . SER A 1 363 ? -8.617 2.260 4.155 1.00 80.44 363 SER A O 1
ATOM 2956 N N . LEU A 1 364 ? -8.280 1.891 1.959 1.00 77.50 364 LEU A N 1
ATOM 2957 C CA . LEU A 1 364 ? -8.034 0.453 2.013 1.00 77.50 364 LEU A CA 1
ATOM 2958 C C . LEU A 1 364 ? -6.518 0.212 2.081 1.00 77.50 364 LEU A C 1
ATOM 2960 O O . LEU A 1 364 ? -5.780 0.727 1.244 1.00 77.50 364 LEU A O 1
ATOM 2964 N N . GLY A 1 365 ? -6.023 -0.589 3.026 1.00 63.38 365 GLY A N 1
ATOM 2965 C CA . GLY A 1 365 ? -4.581 -0.903 3.083 1.00 63.38 365 GLY A CA 1
ATOM 2966 C C . GLY A 1 365 ? -4.072 -1.095 4.499 1.00 63.38 365 GLY A C 1
ATOM 2967 O O . GLY A 1 365 ? -4.800 -1.692 5.270 1.00 63.38 365 GLY A O 1
ATOM 2968 N N . GLU A 1 366 ? -2.877 -0.592 4.848 1.00 53.09 366 GLU A N 1
ATOM 2969 C CA . GLU A 1 366 ? -2.401 -0.291 6.223 1.00 53.09 366 GLU A CA 1
ATOM 2970 C C . GLU A 1 366 ? -2.338 1.220 6.451 1.00 53.09 366 GLU A C 1
ATOM 2972 O O . GLU A 1 366 ? -2.062 1.939 5.490 1.00 53.09 366 GLU A O 1
ATOM 2977 N N . PRO A 1 367 ? -2.626 1.739 7.662 1.00 50.50 367 PRO A N 1
ATOM 2978 C CA . PRO A 1 367 ? -2.644 3.175 7.855 1.00 50.50 367 PRO A CA 1
ATOM 2979 C C . PRO A 1 367 ? -1.199 3.686 7.849 1.00 50.50 367 PRO A C 1
ATOM 2981 O O . PRO A 1 367 ? -0.390 3.291 8.686 1.00 50.50 367 PRO A O 1
ATOM 2984 N N . VAL A 1 368 ? -0.868 4.599 6.933 1.00 48.88 368 VAL A N 1
ATOM 2985 C CA . VAL A 1 368 ? 0.315 5.467 7.093 1.00 48.88 368 VAL A CA 1
ATOM 2986 C C . VAL A 1 368 ? 0.097 6.403 8.275 1.00 48.88 368 VAL A C 1
ATOM 2988 O O . VAL A 1 368 ? -1.037 6.763 8.601 1.00 48.88 368 VAL A O 1
ATOM 2991 N N . GLY A 1 369 ? 1.195 6.854 8.888 1.00 50.84 369 GLY A N 1
ATOM 2992 C CA . GLY A 1 369 ? 1.191 7.764 10.041 1.00 50.84 369 GLY A CA 1
ATOM 2993 C C . GLY A 1 369 ? 0.389 9.069 9.871 1.00 50.84 369 GLY A C 1
ATOM 2994 O O . GLY A 1 369 ? 0.155 9.756 10.857 1.00 50.84 369 GLY A O 1
ATOM 2995 N N . ALA A 1 370 ? -0.091 9.386 8.663 1.00 58.50 370 ALA A N 1
ATOM 2996 C CA . ALA A 1 370 ? -0.965 10.521 8.359 1.00 58.50 370 ALA A CA 1
ATOM 2997 C C . ALA A 1 370 ? -2.475 10.267 8.596 1.00 58.50 370 ALA A C 1
ATOM 2999 O O . ALA A 1 370 ? -3.282 11.181 8.429 1.00 58.50 370 ALA A O 1
ATOM 3000 N N . ALA A 1 371 ? -2.900 9.062 9.004 1.00 64.12 371 ALA A N 1
ATOM 3001 C CA . ALA A 1 371 ? -4.325 8.725 9.151 1.00 64.12 371 ALA A CA 1
ATOM 3002 C C . ALA A 1 371 ? -5.086 9.640 10.134 1.00 64.12 371 ALA A C 1
ATOM 3004 O O . ALA A 1 371 ? -6.248 9.978 9.897 1.00 64.12 371 ALA A O 1
ATOM 3005 N N . TYR A 1 372 ? -4.433 10.071 11.219 1.00 72.62 372 TYR A N 1
ATOM 3006 C CA . TYR A 1 372 ? -5.014 11.028 12.165 1.00 72.62 372 TYR A CA 1
ATOM 3007 C C . TYR A 1 372 ? -5.222 12.403 11.518 1.00 72.62 372 TYR A C 1
ATOM 3009 O O . TYR A 1 372 ? -6.287 13.001 11.653 1.00 72.62 372 TYR A O 1
ATOM 3017 N N . GLU A 1 373 ? -4.235 12.876 10.760 1.00 79.38 373 GLU A N 1
ATOM 3018 C CA . GLU A 1 373 ? -4.286 14.169 10.080 1.00 79.38 373 GLU A CA 1
ATOM 3019 C C . GLU A 1 373 ? -5.380 14.195 9.002 1.00 79.38 373 GLU A C 1
ATOM 3021 O O . GLU A 1 373 ? -6.160 15.142 8.920 1.00 79.38 373 GLU A O 1
ATOM 3026 N N . HIS A 1 374 ? -5.505 13.113 8.230 1.00 81.00 374 HIS A N 1
ATOM 3027 C CA . HIS A 1 374 ? -6.572 12.923 7.246 1.00 81.00 374 HIS A CA 1
ATOM 3028 C C . HIS A 1 374 ? -7.959 12.915 7.890 1.00 81.00 374 HIS A C 1
ATOM 3030 O O . HIS A 1 374 ? -8.874 13.571 7.394 1.00 81.00 374 HIS A O 1
ATOM 3036 N N . LYS A 1 375 ? -8.106 12.253 9.043 1.00 84.06 375 LYS A N 1
ATOM 3037 C CA . LYS A 1 375 ? -9.355 12.282 9.809 1.00 84.06 375 LYS A CA 1
ATOM 3038 C C . LYS A 1 375 ? -9.710 13.697 10.268 1.00 84.06 375 LYS A C 1
ATOM 3040 O O . LYS A 1 375 ? -10.862 14.095 10.142 1.00 84.06 375 LYS A O 1
ATOM 3045 N N . MET A 1 376 ? -8.735 14.476 10.737 1.00 83.62 376 MET A N 1
ATOM 3046 C CA . MET A 1 376 ? -8.959 15.870 11.140 1.00 83.62 376 MET A CA 1
ATOM 3047 C C . MET A 1 376 ? -9.335 16.766 9.949 1.00 83.62 376 MET A C 1
ATOM 3049 O O . MET A 1 376 ? -10.250 17.582 10.065 1.00 83.62 376 MET A O 1
ATOM 3053 N N . LYS A 1 377 ? -8.686 16.591 8.789 1.00 85.19 377 LYS A N 1
ATOM 3054 C CA . LYS A 1 377 ? -9.001 17.336 7.554 1.00 85.19 377 LYS A CA 1
ATOM 3055 C C . LYS A 1 377 ? -10.390 16.989 6.996 1.00 85.19 377 LYS A C 1
ATOM 3057 O O . LYS A 1 377 ? -11.107 17.890 6.560 1.00 85.19 377 LYS A O 1
ATOM 3062 N N . ALA A 1 378 ? -10.805 15.725 7.083 1.00 85.56 378 ALA A N 1
ATOM 3063 C CA . ALA A 1 378 ? -12.166 15.298 6.751 1.00 85.56 378 ALA A CA 1
ATOM 3064 C C . ALA A 1 378 ? -13.204 15.912 7.709 1.00 85.56 378 ALA A C 1
ATOM 3066 O O . ALA A 1 378 ? -14.168 16.534 7.270 1.00 85.56 378 ALA A O 1
ATOM 3067 N N . CYS A 1 379 ? -12.949 15.876 9.023 1.00 85.06 379 CYS A N 1
ATOM 3068 C CA . CYS A 1 379 ? -13.818 16.537 10.001 1.00 85.06 379 CYS A CA 1
ATOM 3069 C C . CYS A 1 379 ? -13.971 18.042 9.715 1.00 85.06 379 CYS A C 1
ATOM 3071 O O . CYS A 1 379 ? -15.073 18.574 9.807 1.00 85.06 379 CYS A O 1
ATOM 3073 N N . ALA A 1 380 ? -12.894 18.727 9.311 1.00 85.25 380 ALA A N 1
ATOM 3074 C CA . ALA A 1 380 ? -12.937 20.147 8.950 1.00 85.25 380 ALA A CA 1
ATOM 3075 C C . ALA A 1 380 ? -13.787 20.441 7.696 1.00 85.25 380 ALA A C 1
ATOM 3077 O O . ALA A 1 380 ? -14.227 21.575 7.492 1.00 85.25 380 ALA A O 1
ATOM 3078 N N . THR A 1 381 ? -14.029 19.436 6.853 1.00 79.75 381 THR A N 1
ATOM 3079 C CA . THR A 1 381 ? -14.870 19.536 5.652 1.00 79.75 381 THR A CA 1
ATOM 3080 C C . THR A 1 381 ? -16.313 19.057 5.880 1.00 79.75 381 THR A C 1
ATOM 3082 O O . THR A 1 381 ? -17.166 19.345 5.044 1.00 79.75 381 THR A O 1
ATOM 3085 N N . ASN A 1 382 ? -16.650 18.546 7.077 1.00 82.81 382 ASN A N 1
ATOM 3086 C CA . ASN A 1 382 ? -17.873 17.781 7.402 1.00 82.81 382 ASN A CA 1
ATOM 3087 C C . ASN A 1 382 ? -17.977 16.439 6.655 1.00 82.81 382 ASN A C 1
ATOM 3089 O O . ASN A 1 382 ? -19.076 15.924 6.455 1.00 82.81 382 ASN A O 1
ATOM 3093 N N . ASP A 1 383 ? -16.837 15.876 6.272 1.00 85.12 383 ASP A N 1
ATOM 3094 C CA . ASP A 1 383 ? -16.739 14.574 5.631 1.00 85.12 383 ASP A CA 1
ATOM 3095 C C . ASP A 1 383 ? -16.210 13.529 6.622 1.00 85.12 383 ASP A C 1
ATOM 3097 O O . ASP A 1 383 ? -15.598 13.840 7.651 1.00 85.12 383 ASP A O 1
ATOM 3101 N N . TYR A 1 384 ? -16.432 12.258 6.309 1.00 84.81 384 TYR A N 1
ATOM 3102 C CA . TYR A 1 384 ? -15.974 11.141 7.125 1.00 84.81 384 TYR A CA 1
ATOM 3103 C C . TYR A 1 384 ? -14.772 10.474 6.471 1.00 84.81 384 TYR A C 1
ATOM 3105 O O . TYR A 1 384 ? -14.821 10.109 5.302 1.00 84.81 384 TYR A O 1
ATOM 3113 N N . TYR A 1 385 ? -13.707 10.254 7.239 1.00 85.00 385 TYR A N 1
ATOM 3114 C CA . TYR A 1 385 ? -12.550 9.475 6.801 1.00 85.00 385 TYR A CA 1
ATOM 3115 C C . TYR A 1 385 ? -12.357 8.276 7.719 1.00 85.00 385 TYR A C 1
ATOM 3117 O O . TYR A 1 385 ? -12.198 8.430 8.936 1.00 85.00 385 TYR A O 1
ATOM 3125 N N . GLN A 1 386 ? -12.361 7.083 7.131 1.00 78.69 386 GLN A N 1
ATOM 3126 C CA . GLN A 1 386 ? -12.163 5.835 7.846 1.00 78.69 386 GLN A CA 1
ATOM 3127 C C . GLN A 1 386 ? -11.176 4.950 7.101 1.00 78.69 386 GLN A C 1
ATOM 3129 O O . GLN A 1 386 ? -11.176 4.827 5.881 1.00 78.69 386 GLN A O 1
ATOM 3134 N N . TYR A 1 387 ? -10.338 4.289 7.876 1.00 74.12 387 TYR A N 1
ATOM 3135 C CA . TYR A 1 387 ? -9.388 3.332 7.360 1.00 74.12 387 TYR A CA 1
ATOM 3136 C C . TYR A 1 387 ? -9.944 1.904 7.521 1.00 74.12 387 TYR A C 1
ATOM 3138 O O . TYR A 1 387 ? -10.515 1.572 8.569 1.00 74.12 387 TYR A O 1
ATOM 3146 N N . LEU A 1 388 ? -9.799 1.085 6.475 1.00 65.25 388 LEU A N 1
ATOM 3147 C CA . LEU A 1 388 ? -10.226 -0.313 6.424 1.00 65.25 388 LEU A CA 1
ATOM 3148 C C . LEU A 1 388 ? -9.004 -1.222 6.214 1.00 65.25 388 LEU A C 1
ATOM 3150 O O . LEU A 1 388 ? -8.404 -1.212 5.132 1.00 65.25 388 LEU A O 1
ATOM 3154 N N . PRO A 1 389 ? -8.631 -2.035 7.218 1.00 58.47 389 PRO A N 1
ATOM 3155 C CA . PRO A 1 389 ? -7.507 -2.940 7.082 1.00 58.47 389 PRO A CA 1
ATOM 3156 C C . PRO A 1 389 ? -7.785 -4.059 6.089 1.00 58.47 389 PRO A C 1
ATOM 3158 O O . PRO A 1 389 ? -8.785 -4.772 6.184 1.00 58.47 389 PRO A O 1
ATOM 3161 N N . THR A 1 390 ? -6.852 -4.269 5.160 1.00 52.69 390 THR A N 1
ATOM 3162 C CA . THR A 1 390 ? -6.838 -5.489 4.353 1.00 52.69 390 THR A CA 1
ATOM 3163 C C . THR A 1 390 ? -6.444 -6.654 5.256 1.00 52.69 390 THR A C 1
ATOM 3165 O O . THR A 1 390 ? -5.301 -6.744 5.712 1.00 52.69 390 THR A O 1
ATOM 3168 N N . VAL A 1 391 ? -7.384 -7.558 5.537 1.00 42.28 391 VAL A N 1
ATOM 3169 C CA . VAL A 1 391 ? -7.104 -8.776 6.307 1.00 42.28 391 VAL A CA 1
ATOM 3170 C C . VAL A 1 391 ? -6.029 -9.584 5.570 1.00 42.28 391 VAL A C 1
ATOM 3172 O O . VAL A 1 391 ? -6.255 -10.057 4.457 1.00 42.28 391 VAL A O 1
ATOM 3175 N N . GLY A 1 392 ? -4.844 -9.708 6.177 1.00 46.47 392 GLY A N 1
ATOM 3176 C CA . GLY A 1 392 ? -3.721 -10.498 5.648 1.00 46.47 392 GLY A CA 1
ATOM 3177 C C . GLY A 1 392 ? -2.369 -9.780 5.524 1.00 46.47 392 GLY A C 1
ATOM 3178 O O . GLY A 1 392 ? -1.393 -10.416 5.123 1.00 46.47 392 GLY A O 1
ATOM 3179 N N . ALA A 1 393 ? -2.270 -8.495 5.880 1.00 40.25 393 ALA A N 1
ATOM 3180 C CA . ALA A 1 393 ? -1.108 -7.672 5.528 1.00 40.25 393 ALA A CA 1
ATOM 3181 C C . ALA A 1 393 ? 0.218 -7.983 6.265 1.00 40.25 393 ALA A C 1
ATOM 3183 O O . ALA A 1 393 ? 1.271 -7.824 5.652 1.00 40.25 393 ALA A O 1
ATOM 3184 N N . VAL A 1 394 ? 0.228 -8.545 7.482 1.00 35.44 394 VAL A N 1
ATOM 3185 C CA . VAL A 1 394 ? 1.490 -8.692 8.262 1.00 35.44 394 VAL A CA 1
ATOM 3186 C C . VAL A 1 394 ? 2.023 -10.132 8.359 1.00 35.44 394 VAL A C 1
ATOM 3188 O O . VAL A 1 394 ? 3.178 -10.367 8.699 1.00 35.44 394 VAL A O 1
ATOM 3191 N N . SER A 1 395 ? 1.222 -11.149 8.039 1.00 34.59 395 SER A N 1
ATOM 3192 C CA . SER A 1 395 ? 1.458 -12.478 8.630 1.00 34.59 395 SER A CA 1
ATOM 3193 C C . SER A 1 395 ? 2.612 -13.304 8.037 1.00 34.59 395 SER A C 1
ATOM 3195 O O . SER A 1 395 ? 3.024 -14.260 8.679 1.00 34.59 395 SER A O 1
ATOM 3197 N N . ASN A 1 396 ? 3.150 -13.012 6.846 1.00 37.62 396 ASN A N 1
ATOM 3198 C CA . ASN A 1 396 ? 3.990 -14.015 6.160 1.00 37.62 396 ASN A CA 1
ATOM 3199 C C . ASN A 1 396 ? 5.454 -13.644 5.897 1.00 37.62 396 ASN A C 1
ATOM 3201 O O . ASN A 1 396 ? 6.232 -14.562 5.672 1.00 37.62 396 ASN A O 1
ATOM 3205 N N . LEU A 1 397 ? 5.867 -12.373 5.963 1.00 40.84 397 LEU A N 1
ATOM 3206 C CA . LEU A 1 397 ? 7.274 -12.027 5.688 1.00 40.84 397 LEU A CA 1
ATOM 3207 C C . LEU A 1 397 ? 8.188 -12.268 6.903 1.00 40.84 397 LEU A C 1
ATOM 3209 O O . LEU A 1 397 ? 9.377 -12.505 6.746 1.00 40.84 397 LEU A O 1
ATOM 3213 N N . MET A 1 398 ? 7.613 -12.225 8.110 1.00 43.59 398 MET A N 1
ATOM 3214 C CA . MET A 1 398 ? 8.350 -12.025 9.364 1.00 43.59 398 MET A CA 1
ATOM 3215 C C . MET A 1 398 ? 7.744 -12.800 10.545 1.00 43.59 398 MET A C 1
ATOM 3217 O O . MET A 1 398 ? 7.836 -12.393 11.698 1.00 43.59 398 MET A O 1
ATOM 3221 N N . LYS A 1 399 ? 7.130 -13.965 10.295 1.00 39.84 399 LYS A N 1
ATOM 3222 C CA . LYS A 1 399 ? 6.565 -14.829 11.358 1.00 39.84 399 LYS A CA 1
ATOM 3223 C C . LYS A 1 399 ? 7.589 -15.266 12.424 1.00 39.84 399 LYS A C 1
ATOM 3225 O O . LYS A 1 399 ? 7.194 -15.841 13.430 1.00 39.84 399 LYS A O 1
ATOM 3230 N N . GLY A 1 400 ? 8.883 -15.015 12.200 1.00 41.34 400 GLY A N 1
ATOM 3231 C CA . GLY A 1 400 ? 9.979 -15.339 13.112 1.00 41.34 400 GLY A CA 1
ATOM 3232 C C . GLY A 1 400 ? 10.759 -14.151 13.684 1.00 41.34 400 GLY A C 1
ATOM 3233 O O . GLY A 1 400 ? 11.713 -14.410 14.404 1.00 41.34 400 GLY A O 1
ATOM 3234 N N . THR A 1 401 ? 10.415 -12.891 13.382 1.00 45.81 401 THR A N 1
ATOM 3235 C CA . THR A 1 401 ? 11.207 -11.714 13.818 1.00 45.81 401 THR A CA 1
ATOM 3236 C C . THR A 1 401 ? 10.447 -10.719 14.700 1.00 45.81 401 THR A C 1
ATOM 3238 O O . THR A 1 401 ? 10.946 -9.633 14.979 1.00 45.81 401 THR A O 1
ATOM 3241 N N . GLY A 1 402 ? 9.257 -11.090 15.179 1.00 49.00 402 GLY A N 1
ATOM 3242 C CA . GLY A 1 402 ? 8.443 -10.238 16.050 1.00 49.00 402 GLY A CA 1
ATOM 3243 C C . GLY A 1 402 ? 7.724 -9.101 15.312 1.00 49.00 402 GLY A C 1
ATOM 3244 O O . GLY A 1 402 ? 7.640 -9.075 14.085 1.00 49.00 402 GLY A O 1
ATOM 3245 N N . LEU A 1 403 ? 7.141 -8.175 16.079 1.00 48.28 403 LEU A N 1
ATOM 3246 C CA . LEU A 1 403 ? 6.483 -6.975 15.552 1.00 48.28 403 LEU A CA 1
ATOM 3247 C C . LEU A 1 403 ? 7.540 -5.997 15.026 1.00 48.28 403 LEU A C 1
ATOM 3249 O O . LEU A 1 403 ? 8.380 -5.525 15.787 1.00 48.28 403 LEU A O 1
ATOM 3253 N N . MET A 1 404 ? 7.472 -5.674 13.735 1.00 56.28 404 MET A N 1
ATOM 3254 C CA . MET A 1 404 ? 8.367 -4.722 13.076 1.00 56.28 404 MET A CA 1
ATOM 3255 C C . MET A 1 404 ? 7.574 -3.572 12.457 1.00 56.28 404 MET A C 1
ATOM 3257 O O . MET A 1 404 ? 6.466 -3.766 11.958 1.00 56.28 404 MET A O 1
ATOM 3261 N N . VAL A 1 405 ? 8.168 -2.380 12.461 1.00 58.34 405 VAL A N 1
ATOM 3262 C CA . VAL A 1 405 ? 7.655 -1.197 11.760 1.00 58.34 405 VAL A CA 1
ATOM 3263 C C . VAL A 1 405 ? 8.510 -0.973 10.520 1.00 58.34 405 VAL A C 1
ATOM 3265 O O . VAL A 1 405 ? 9.732 -1.089 10.579 1.00 58.34 405 VAL A O 1
ATOM 3268 N N . SER A 1 406 ? 7.868 -0.649 9.400 1.00 64.19 406 SER A N 1
ATOM 3269 C CA . SER A 1 406 ? 8.559 -0.341 8.148 1.00 64.19 406 SER A CA 1
ATOM 3270 C C . SER A 1 406 ? 8.259 1.081 7.687 1.00 64.19 406 SER A C 1
ATOM 3272 O O . SER A 1 406 ? 7.179 1.610 7.944 1.00 64.19 406 SER A O 1
ATOM 3274 N N . ILE A 1 407 ? 9.231 1.692 7.012 1.00 64.94 407 ILE A N 1
ATOM 3275 C CA . ILE A 1 407 ? 9.094 2.977 6.324 1.00 64.94 407 ILE A CA 1
ATOM 3276 C C . ILE A 1 407 ? 9.325 2.691 4.842 1.00 64.94 407 ILE A C 1
ATOM 3278 O O . ILE A 1 407 ? 10.223 1.926 4.495 1.00 64.94 407 ILE A O 1
ATOM 3282 N N . SER A 1 408 ? 8.499 3.276 3.980 1.00 76.25 408 SER A N 1
ATOM 3283 C CA . SER A 1 408 ? 8.558 3.082 2.531 1.00 76.25 408 SER A CA 1
ATOM 3284 C C . SER A 1 408 ? 8.625 4.426 1.813 1.00 76.25 408 SER A C 1
ATOM 3286 O O . SER A 1 408 ? 8.089 5.428 2.289 1.00 76.25 408 SER A O 1
ATOM 3288 N N . MET A 1 409 ? 9.313 4.443 0.673 1.00 72.88 409 MET A N 1
ATOM 3289 C CA . MET A 1 409 ? 9.394 5.581 -0.238 1.00 72.88 409 MET A CA 1
ATOM 3290 C C . MET A 1 409 ? 9.340 5.070 -1.682 1.00 72.88 409 MET A C 1
ATOM 3292 O O . MET A 1 409 ? 9.920 4.018 -1.969 1.00 72.88 409 MET A O 1
ATOM 3296 N N . PRO A 1 410 ? 8.647 5.780 -2.586 1.00 76.44 410 PRO A N 1
ATOM 3297 C CA . PRO A 1 410 ? 8.633 5.433 -4.000 1.00 76.44 410 PRO A CA 1
ATOM 3298 C C . PRO A 1 410 ? 9.999 5.703 -4.643 1.00 76.44 410 PRO A C 1
ATOM 3300 O O . PRO A 1 410 ? 10.712 6.620 -4.244 1.00 76.44 410 PRO A O 1
ATOM 3303 N N . VAL A 1 411 ? 10.330 4.909 -5.662 1.00 76.31 411 VAL A N 1
ATOM 3304 C CA . VAL A 1 411 ? 11.514 5.073 -6.517 1.00 76.31 411 VAL A CA 1
ATOM 3305 C C . VAL A 1 411 ? 11.026 5.405 -7.922 1.00 76.31 411 VAL A C 1
ATOM 3307 O O . VAL A 1 411 ? 10.240 4.645 -8.494 1.00 76.31 411 VAL A O 1
ATOM 3310 N N . TYR A 1 412 ? 11.493 6.514 -8.489 1.00 75.31 412 TYR A N 1
ATOM 3311 C CA . TYR A 1 412 ? 11.084 6.978 -9.811 1.00 75.31 412 TYR A CA 1
ATOM 3312 C C . TYR A 1 412 ? 12.164 6.759 -10.867 1.00 75.31 412 TYR A C 1
ATOM 3314 O O . TYR A 1 412 ? 13.352 6.989 -10.657 1.00 75.31 412 TYR A O 1
ATOM 3322 N N . ASN A 1 413 ? 11.741 6.367 -12.067 1.00 75.12 413 ASN A N 1
ATOM 3323 C CA . ASN A 1 413 ? 12.649 6.291 -13.201 1.00 75.12 413 ASN A CA 1
ATOM 3324 C C . ASN A 1 413 ? 12.846 7.684 -13.827 1.00 75.12 413 ASN A C 1
ATOM 3326 O O . ASN A 1 413 ? 11.989 8.161 -14.571 1.00 75.12 413 ASN A O 1
ATOM 3330 N N . ARG A 1 414 ? 13.997 8.313 -13.564 1.00 68.12 414 ARG A N 1
ATOM 3331 C CA . ARG A 1 414 ? 14.334 9.671 -14.038 1.00 68.12 414 ARG A CA 1
ATOM 3332 C C . ARG A 1 414 ? 14.621 9.780 -15.542 1.00 68.12 414 ARG A C 1
ATOM 3334 O O . ARG A 1 414 ? 14.763 10.888 -16.053 1.00 68.12 414 ARG A O 1
ATOM 3341 N N . THR A 1 415 ? 14.703 8.662 -16.266 1.00 59.19 415 THR A N 1
ATOM 3342 C CA . THR A 1 415 ? 14.944 8.668 -17.725 1.00 59.19 415 THR A CA 1
ATOM 3343 C C . THR A 1 415 ? 13.720 9.084 -18.540 1.00 59.19 415 THR A C 1
ATOM 3345 O O . THR A 1 415 ? 13.874 9.531 -19.669 1.00 59.19 415 THR A O 1
ATOM 3348 N N . VAL A 1 416 ? 12.514 8.985 -17.971 1.00 47.34 416 VAL A N 1
ATOM 3349 C CA . VAL A 1 416 ? 11.242 9.286 -18.660 1.00 47.34 416 VAL A CA 1
ATOM 3350 C C . VAL A 1 416 ? 10.840 10.767 -18.513 1.00 47.34 416 VAL A C 1
ATOM 3352 O O . VAL A 1 416 ? 9.867 11.212 -19.110 1.00 47.34 416 VAL A O 1
ATOM 3355 N N . SER A 1 417 ? 11.589 11.545 -17.727 1.00 34.28 417 SER A N 1
ATOM 3356 C CA . SER A 1 417 ? 11.283 12.936 -17.358 1.00 34.28 417 SER A CA 1
ATOM 3357 C C . SER A 1 417 ? 12.206 13.986 -18.002 1.00 34.28 417 SER A C 1
ATOM 3359 O O . SER A 1 417 ? 12.385 15.061 -17.431 1.00 34.28 417 SER A O 1
ATOM 3361 N N . ARG A 1 418 ? 12.811 13.693 -19.159 1.00 30.78 418 ARG A N 1
ATOM 3362 C CA . ARG A 1 418 ? 13.530 14.680 -19.983 1.00 30.78 418 ARG A CA 1
ATOM 3363 C C . ARG A 1 418 ? 12.955 14.770 -21.381 1.00 30.78 418 ARG A C 1
ATOM 3365 O O . ARG A 1 418 ? 12.632 13.698 -21.937 1.00 30.78 418 ARG A O 1
#

pLDDT: mean 73.67, std 17.24, range [22.44, 93.62]